Protein AF-0000000080208155 (afdb_homodimer)

Radius of gyration: 24.39 Å; Cα contacts (8 Å, |Δi|>4): 1308; chains: 2; bounding box: 48×70×55 Å

Nearest PDB structures (foldseek):
  6bb9-assembly1_B  TM=9.611E-01  e=1.225E-31  Salmonella enterica subsp. enterica serovar Typhimurium
  1i2k-assembly1_A  TM=9.628E-01  e=2.688E-31  Escherichia coli
  2y4r-assembly1_B  TM=9.355E-01  e=6.692E-32  Pseudomonas aeruginosa PAO1
  1et0-assembly1_A  TM=9.628E-01  e=8.955E-30  Escherichia coli
  3lul-assembly1_A  TM=9.062E-01  e=5.552E-20  Legionella pneumophila subsp. pneumophila str. Philadelphia 1

Foldseek 3Di:
DKDKLLHDDDDDDCQFCCNVPLAWFKDKFKDAQLHTPPLVLRLVLRVVQCVLSVADDDDVVSVVVSSSVQGDRDRIWMKMKIKTSTGDDDDVGDPPRDHIMIMMHIGGADPCLVVQAPPNFEAEAFPQAWEFDQSCFQHRTRPLVSLVVRQVVPPVPPGPWYWHHHPVQFTAATSAWFKWFADPNAIEGEDRRTHDHNASLVVVVVVVCVVVVGDYHYYTDHPVVVLNTQWMWIAHNRSRIGTHQWYQYPVRDIRGHDHDPVSVVRCVVTVD/DKDKLLHDDDDDDCQFCCNVPLAWFKDKFKDAQLHTPPLVLRLVLRVVQCVLSVADDDDVVSVVVSSSVQGDRDRIWMKMKIKTSTGDDDDVGDPPRDHIMIMMHIGGADPCLVVQAPPNFEAEAFPQAWEFDQSCFQHRTRPLVSLVVRQVVPPVPPGPWYWHHHPVQFTAATSAWFKWFADPNAIEGEDRRTHDHNASLVVVVVVVCVVVVGDYHYYTDHPVVVLNTQWMWIAHNRSGIGTHQWYQYPVRDIRGYDHDPVSVVRCVVTVD

Structure (mmCIF, N/CA/C/O backbone):
data_AF-0000000080208155-model_v1
#
loop_
_entity.id
_entity.type
_entity.pdbx_description
1 polymer 'Aminodeoxychorismate lyase'
#
loop_
_atom_site.group_PDB
_atom_site.id
_atom_site.type_symbol
_atom_site.label_atom_id
_atom_site.label_alt_id
_atom_site.label_comp_id
_atom_site.label_asym_id
_atom_site.label_entity_id
_atom_site.label_seq_id
_atom_site.pdbx_PDB_ins_code
_atom_site.Cartn_x
_atom_site.Cartn_y
_atom_site.Cartn_z
_atom_site.occupancy
_atom_site.B_iso_or_equiv
_atom_site.auth_seq_id
_atom_site.auth_comp_id
_atom_site.auth_asym_id
_atom_site.auth_atom_id
_atom_site.pdbx_PDB_model_num
ATOM 1 N N . MET A 1 1 ? -19.75 9.828 12.328 1 89.62 1 MET A N 1
ATOM 2 C CA . MET A 1 1 ? -20.781 9.438 11.367 1 89.62 1 MET A CA 1
ATOM 3 C C . MET A 1 1 ? -20.188 9.289 9.969 1 89.62 1 MET A C 1
ATOM 5 O O . MET A 1 1 ? -19.25 10.008 9.602 1 89.62 1 MET A O 1
ATOM 9 N N . PHE A 1 2 ? -20.766 8.344 9.203 1 93.88 2 PHE A N 1
ATOM 10 C CA . PHE A 1 2 ? -20.281 8.102 7.848 1 93.88 2 PHE A CA 1
ATOM 11 C C . PHE A 1 2 ? -21.391 8.344 6.824 1 93.88 2 PHE A C 1
ATOM 13 O O . PHE A 1 2 ? -22.578 8.188 7.133 1 93.88 2 PHE A O 1
ATOM 20 N N . TRP A 1 3 ? -20.969 8.766 5.715 1 96.88 3 TRP A N 1
ATOM 21 C CA . TRP A 1 3 ? -21.797 8.852 4.516 1 96.88 3 TRP A CA 1
ATOM 22 C C . TRP A 1 3 ? -21.156 8.102 3.354 1 96.88 3 TRP A C 1
ATOM 24 O O . TRP A 1 3 ? -19.938 8.164 3.156 1 96.88 3 TRP A O 1
ATOM 34 N N . VAL A 1 4 ? -21.969 7.344 2.662 1 97.75 4 VAL A N 1
ATOM 35 C CA . VAL A 1 4 ? -21.562 6.707 1.416 1 97.75 4 VAL A CA 1
ATOM 36 C C . VAL A 1 4 ? -22.359 7.293 0.249 1 97.75 4 VAL A C 1
ATOM 38 O O . VAL A 1 4 ? -23.578 7.141 0.182 1 97.75 4 VAL A O 1
ATOM 41 N N . ASN A 1 5 ? -21.672 7.961 -0.568 1 97 5 ASN A N 1
ATOM 42 C CA . ASN A 1 5 ? -22.328 8.664 -1.672 1 97 5 ASN A CA 1
ATOM 43 C C . ASN A 1 5 ? -23.5 9.508 -1.185 1 97 5 ASN A C 1
ATOM 45 O O . ASN A 1 5 ? -24.594 9.414 -1.728 1 97 5 ASN A O 1
ATOM 49 N N . GLY A 1 6 ? -23.234 10.148 -0.171 1 96.88 6 GLY A N 1
ATOM 50 C CA . GLY A 1 6 ? -24.172 11.148 0.315 1 96.88 6 GLY A CA 1
ATOM 51 C C . GLY A 1 6 ? -25.234 10.57 1.237 1 96.88 6 GLY A C 1
ATOM 52 O O . GLY A 1 6 ? -26.047 11.305 1.785 1 96.88 6 GLY A O 1
ATOM 53 N N . VAL A 1 7 ? -25.219 9.273 1.457 1 97.31 7 VAL A N 1
ATOM 54 C CA . VAL A 1 7 ? -26.234 8.625 2.279 1 97.31 7 VAL A CA 1
ATOM 55 C C . VAL A 1 7 ? -25.609 8.125 3.578 1 97.31 7 VAL A C 1
AT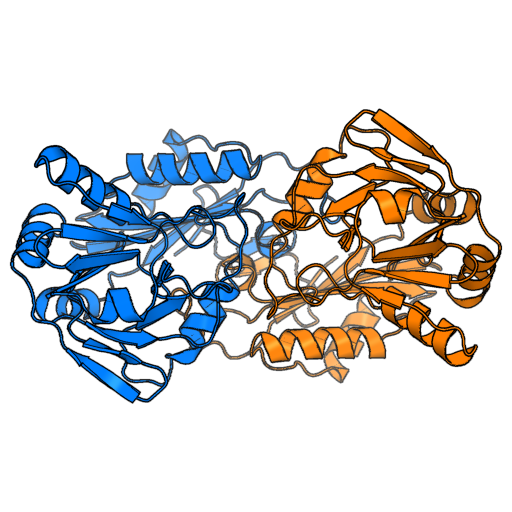OM 57 O O . VAL A 1 7 ? -24.594 7.422 3.555 1 97.31 7 VAL A O 1
ATOM 60 N N . PRO A 1 8 ? -26.25 8.43 4.719 1 96.81 8 PRO A N 1
ATOM 61 C CA . PRO A 1 8 ? -25.703 7.902 5.977 1 96.81 8 PRO A CA 1
ATOM 62 C C . PRO A 1 8 ? -25.656 6.375 6.008 1 96.81 8 PRO A C 1
ATOM 64 O O . PRO A 1 8 ? -26.672 5.715 5.758 1 96.81 8 PRO A O 1
ATOM 67 N N . GLN A 1 9 ? -24.484 5.852 6.113 1 95.75 9 GLN A N 1
ATOM 68 C CA . GLN A 1 9 ? -24.219 4.418 6.172 1 95.75 9 GLN A CA 1
ATOM 69 C C . GLN A 1 9 ? -22.984 4.125 7.035 1 95.75 9 GLN A C 1
ATOM 71 O O . GLN A 1 9 ? -22.094 4.965 7.156 1 95.75 9 GLN A O 1
ATOM 76 N N . THR A 1 10 ? -22.953 2.924 7.633 1 96.38 10 THR A N 1
ATOM 77 C CA . THR A 1 10 ? -21.812 2.602 8.477 1 96.38 10 THR A CA 1
ATOM 78 C C . THR A 1 10 ? -21 1.443 7.887 1 96.38 10 THR A C 1
ATOM 80 O O . THR A 1 10 ? -19.969 1.049 8.438 1 96.38 10 THR A O 1
ATOM 83 N N . GLN A 1 11 ? -21.531 0.885 6.773 1 97.12 11 GLN A N 1
ATOM 84 C CA . GLN A 1 11 ? -20.906 -0.308 6.211 1 97.12 11 GLN A CA 1
ATOM 85 C C . GLN A 1 11 ? -20.672 -0.148 4.715 1 97.12 11 GLN A C 1
ATOM 87 O O . GLN A 1 11 ? -21.266 0.713 4.07 1 97.12 11 GLN A O 1
ATOM 92 N N . VAL A 1 12 ? -19.812 -0.909 4.184 1 96.38 12 VAL A N 1
ATOM 93 C CA . VAL A 1 12 ? -19.5 -0.965 2.76 1 96.38 12 VAL A CA 1
ATOM 94 C C . VAL A 1 12 ? -19.406 -2.42 2.307 1 96.38 12 VAL A C 1
ATOM 96 O O . VAL A 1 12 ? -19.25 -3.324 3.129 1 96.38 12 VAL A O 1
ATOM 99 N N . SER A 1 13 ? -19.578 -2.646 1.049 1 96.81 13 SER A N 1
ATOM 100 C CA . SER A 1 13 ? -19.469 -3.988 0.485 1 96.81 13 SER A CA 1
ATOM 101 C C . SER A 1 13 ? -18.094 -4.59 0.731 1 96.81 13 SER A C 1
ATOM 103 O O . SER A 1 13 ? -17.078 -3.902 0.602 1 96.81 13 SER A O 1
ATOM 105 N N . LEU A 1 14 ? -18.062 -5.891 1.033 1 97.44 14 LEU A N 1
ATOM 106 C CA . LEU A 1 14 ? -16.812 -6.625 1.169 1 97.44 14 LEU A CA 1
ATOM 107 C C . LEU A 1 14 ? -16.062 -6.68 -0.16 1 97.44 14 LEU A C 1
ATOM 109 O O . LEU A 1 14 ? -14.867 -6.969 -0.193 1 97.44 14 LEU A O 1
ATOM 113 N N . GLY A 1 15 ? -16.75 -6.383 -1.233 1 96.25 15 GLY A N 1
ATOM 114 C CA . GLY A 1 15 ? -16.156 -6.418 -2.561 1 96.25 15 GLY A CA 1
ATOM 115 C C . GLY A 1 15 ? -15.531 -5.094 -2.975 1 96.25 15 GLY A C 1
ATOM 116 O O . GLY A 1 15 ? -14.953 -4.984 -4.059 1 96.25 15 GLY A O 1
ATOM 117 N N . ASP A 1 16 ? -15.664 -4.07 -2.113 1 97.75 16 ASP A N 1
ATOM 118 C CA . ASP A 1 16 ? -15.078 -2.779 -2.455 1 97.75 16 ASP A CA 1
ATOM 119 C C . ASP A 1 16 ? -13.562 -2.891 -2.607 1 97.75 16 ASP A C 1
ATOM 121 O O . ASP A 1 16 ? -12.891 -3.516 -1.78 1 97.75 16 ASP A O 1
ATOM 125 N N . ARG A 1 17 ? -13.062 -2.25 -3.535 1 98.44 17 ARG A N 1
ATOM 126 C CA . ARG A 1 17 ? -11.672 -2.439 -3.945 1 98.44 17 ARG A CA 1
ATOM 127 C C . ARG A 1 17 ? -10.719 -1.781 -2.955 1 98.44 17 ARG A C 1
ATOM 129 O O . ARG A 1 17 ? -9.539 -2.137 -2.895 1 98.44 17 ARG A O 1
ATOM 136 N N . SER A 1 18 ? -11.148 -0.756 -2.207 1 98.69 18 SER A N 1
ATOM 137 C CA . SER A 1 18 ? -10.297 -0.256 -1.132 1 98.69 18 SER A CA 1
ATOM 138 C C . SER A 1 18 ? -10.133 -1.299 -0.032 1 98.69 18 SER A C 1
ATOM 140 O O . SER A 1 18 ? -9.039 -1.452 0.521 1 98.69 18 SER A O 1
ATOM 142 N N . PHE A 1 19 ? -11.203 -2.006 0.352 1 98.62 19 PHE A N 1
ATOM 143 C CA . PHE A 1 19 ? -11.125 -3.064 1.352 1 98.62 19 PHE A CA 1
ATOM 144 C C . PHE A 1 19 ? -10.219 -4.195 0.867 1 98.62 19 PHE A C 1
ATOM 146 O O . PHE A 1 19 ? -9.406 -4.719 1.632 1 98.62 19 PHE A O 1
ATOM 153 N N . GLN A 1 20 ? -10.344 -4.5 -0.362 1 98.19 20 GLN A N 1
ATOM 154 C CA . GLN A 1 20 ? -9.672 -5.676 -0.905 1 98.19 20 GLN A CA 1
ATOM 155 C C . GLN A 1 20 ? -8.203 -5.375 -1.197 1 98.19 20 GLN A C 1
ATOM 157 O O . GLN A 1 20 ? -7.34 -6.246 -1.037 1 98.19 20 GLN A O 1
ATOM 162 N N . TYR A 1 21 ? -7.867 -4.09 -1.646 1 98.69 21 TYR A N 1
ATOM 163 C CA . TYR A 1 21 ? -6.555 -3.871 -2.238 1 98.69 21 TYR A CA 1
ATOM 164 C C . TYR A 1 21 ? -6.031 -2.479 -1.904 1 98.69 21 TYR A C 1
ATOM 166 O O . TYR A 1 21 ? -4.992 -2.059 -2.424 1 98.69 21 TYR A O 1
ATOM 174 N N . GLY A 1 22 ? -6.73 -1.718 -1.049 1 98.69 22 GLY A N 1
ATOM 175 C CA . GLY A 1 22 ? -6.352 -0.336 -0.801 1 98.69 22 GLY A CA 1
ATOM 176 C C . GLY A 1 22 ? -6.496 0.551 -2.023 1 98.69 22 GLY A C 1
ATOM 177 O O . GLY A 1 22 ? -5.781 1.544 -2.164 1 98.69 22 GLY A O 1
ATOM 178 N N . ASP A 1 23 ? -7.395 0.226 -2.918 1 98.75 23 ASP A N 1
ATOM 179 C CA . ASP A 1 23 ? -7.531 0.854 -4.23 1 98.75 23 ASP A CA 1
ATOM 180 C C . ASP A 1 23 ? -8.352 2.141 -4.141 1 98.75 23 ASP A C 1
ATOM 182 O O . ASP A 1 23 ? -9.547 2.141 -4.434 1 98.75 23 ASP A O 1
ATOM 186 N N . GLY A 1 24 ? -7.633 3.182 -3.777 1 98.81 24 GLY A N 1
ATOM 187 C CA . GLY A 1 24 ? -8.258 4.48 -3.6 1 98.81 24 GLY A CA 1
ATOM 188 C C . GLY A 1 24 ? -7.336 5.508 -2.967 1 98.81 24 GLY A C 1
ATOM 189 O O . GLY A 1 24 ? -6.121 5.32 -2.936 1 98.81 24 GLY A O 1
ATOM 190 N N . CYS A 1 25 ? -7.934 6.598 -2.539 1 98.94 25 CYS A N 1
ATOM 191 C CA . CYS A 1 25 ? -7.215 7.691 -1.899 1 98.94 25 CYS A CA 1
ATOM 192 C C . CYS A 1 25 ? -8.109 8.438 -0.92 1 98.94 25 CYS A C 1
ATOM 194 O O . CYS A 1 25 ? -9.305 8.141 -0.811 1 98.94 25 CYS A O 1
ATOM 196 N N . PHE A 1 26 ? -7.52 9.359 -0.143 1 98.88 26 PHE A N 1
ATOM 197 C CA . PHE A 1 26 ? -8.328 10.086 0.824 1 98.88 26 PHE A CA 1
ATOM 198 C C . PHE A 1 26 ? -7.703 11.445 1.137 1 98.88 26 PHE A C 1
ATOM 200 O O . PHE A 1 26 ? -6.586 11.734 0.703 1 98.88 26 PHE A O 1
ATOM 207 N N . THR A 1 27 ? -8.406 12.266 1.738 1 98.81 27 THR A N 1
ATOM 208 C CA . THR A 1 27 ? -7.938 13.531 2.301 1 98.81 27 THR A CA 1
ATOM 209 C C . THR A 1 27 ? -8.633 13.82 3.629 1 98.81 27 THR A C 1
ATOM 211 O O . THR A 1 27 ? -9.719 13.289 3.896 1 98.81 27 THR A O 1
ATOM 214 N N . THR A 1 28 ? -8.008 14.477 4.449 1 98.62 28 THR A N 1
ATOM 215 C CA . THR A 1 28 ? -8.547 15 5.703 1 98.62 28 THR A CA 1
ATOM 216 C C . THR A 1 28 ? -8.562 16.516 5.688 1 98.62 28 THR A C 1
ATOM 218 O O . THR A 1 28 ? -7.543 17.156 5.43 1 98.62 28 THR A O 1
ATOM 221 N N . ILE A 1 29 ? -9.711 17.078 5.957 1 98.62 29 ILE A N 1
ATOM 222 C CA . ILE A 1 29 ? -9.93 18.516 5.824 1 98.62 29 ILE A CA 1
ATOM 223 C C . ILE A 1 29 ? -10.336 19.094 7.172 1 98.62 29 ILE A C 1
ATOM 225 O O . ILE A 1 29 ? -11.219 18.578 7.848 1 98.62 29 ILE A O 1
ATOM 229 N N . GLN A 1 30 ? -9.68 20.156 7.594 1 98.44 30 GLN A N 1
ATOM 230 C CA . GLN A 1 30 ? -10.188 20.938 8.727 1 98.44 30 GLN A CA 1
ATOM 231 C C . GLN A 1 30 ? -11.43 21.734 8.344 1 98.44 30 GLN A C 1
ATOM 233 O O . GLN A 1 30 ? -11.492 22.297 7.25 1 98.44 30 GLN A O 1
ATOM 238 N N . THR A 1 31 ? -12.375 21.734 9.195 1 98.06 31 THR A N 1
ATOM 239 C CA . THR A 1 31 ? -13.531 22.609 9.039 1 98.06 31 THR A CA 1
ATOM 240 C C . THR A 1 31 ? -13.531 23.688 10.109 1 98.06 31 THR A C 1
ATOM 242 O O . THR A 1 31 ? -13.188 23.422 11.266 1 98.06 31 THR A O 1
ATOM 245 N N . LYS A 1 32 ? -13.797 24.844 9.75 1 97.12 32 LYS A N 1
ATOM 246 C CA . LYS A 1 32 ? -13.961 25.984 10.656 1 97.12 32 LYS A CA 1
ATOM 247 C C . LYS A 1 32 ? -15.375 26.562 10.562 1 97.12 32 LYS A C 1
ATOM 249 O O . LYS A 1 32 ? -15.758 27.109 9.523 1 97.12 32 LYS A O 1
ATOM 254 N N . ASN A 1 33 ? -16.109 26.453 11.625 1 96.94 33 ASN A N 1
ATOM 255 C CA . ASN A 1 33 ? -17.5 26.906 11.656 1 96.94 33 ASN A CA 1
ATOM 256 C C . ASN A 1 33 ? -18.297 26.344 10.492 1 96.94 33 ASN A C 1
ATOM 258 O O . ASN A 1 33 ? -19 27.078 9.797 1 96.94 33 ASN A O 1
ATOM 262 N N . GLY A 1 34 ? -17.969 25.109 10.172 1 96.5 34 GLY A N 1
ATOM 263 C CA . GLY A 1 34 ? -18.75 24.391 9.18 1 96.5 34 GLY A CA 1
ATOM 264 C C . GLY A 1 34 ? -18.266 24.625 7.758 1 96.5 34 GLY A C 1
ATOM 265 O O . GLY A 1 34 ? -18.859 24.125 6.801 1 96.5 34 GLY A O 1
ATOM 266 N N . GLU A 1 35 ? -17.203 25.359 7.637 1 97.38 35 GLU A N 1
ATOM 267 C CA . GLU A 1 35 ? -16.656 25.625 6.309 1 97.38 35 GLU A CA 1
ATOM 268 C C . GLU A 1 35 ? -15.414 24.781 6.055 1 97.38 35 GLU A C 1
ATOM 270 O O . GLU A 1 35 ? -14.586 24.594 6.949 1 97.38 35 GLU A O 1
ATOM 275 N N . LEU A 1 36 ? -15.281 24.266 4.848 1 98.31 36 LEU A N 1
ATOM 276 C CA . LEU A 1 36 ? -14.141 23.438 4.465 1 98.31 36 LEU A CA 1
ATOM 277 C C . LEU A 1 36 ? -12.922 24.297 4.16 1 98.31 36 LEU A C 1
ATOM 279 O O . LEU A 1 36 ? -12.922 25.062 3.197 1 98.31 36 LEU A O 1
ATOM 283 N N . GLU A 1 37 ? -11.875 24.109 4.91 1 98.12 37 GLU A N 1
ATOM 284 C CA . GLU A 1 37 ? -10.641 24.844 4.664 1 98.12 37 GLU A CA 1
ATOM 285 C C . GLU A 1 37 ? -9.891 24.297 3.455 1 98.12 37 GLU A C 1
ATOM 287 O O . GLU A 1 37 ? -9.727 23.078 3.326 1 98.12 37 GLU A O 1
ATOM 292 N N . TYR A 1 38 ? -9.477 25.203 2.504 1 98.38 38 TYR A N 1
ATOM 293 C CA . TYR A 1 38 ? -8.633 24.891 1.349 1 98.38 38 TYR A CA 1
ATOM 294 C C . TYR A 1 38 ? -9.273 23.812 0.484 1 98.38 38 TYR A C 1
ATOM 296 O O . TYR A 1 38 ? -8.586 22.906 0.015 1 98.38 38 TYR A O 1
ATOM 304 N N . TRP A 1 39 ? -10.57 23.859 0.279 1 98.56 39 TRP A N 1
ATOM 305 C CA . TRP A 1 39 ? -11.328 22.875 -0.471 1 98.56 39 TRP A CA 1
ATOM 306 C C . TRP A 1 39 ? -10.695 22.625 -1.836 1 98.56 39 TRP A C 1
ATOM 308 O O . TRP A 1 39 ? -10.422 21.469 -2.201 1 98.56 39 TRP A O 1
ATOM 318 N N . GLN A 1 40 ? -10.375 23.641 -2.516 1 98.69 40 GLN A N 1
ATOM 319 C CA . GLN A 1 40 ? -9.859 23.5 -3.871 1 98.69 40 GLN A CA 1
ATOM 320 C C . GLN A 1 40 ? -8.516 22.781 -3.871 1 98.69 40 GLN A C 1
ATOM 322 O O . GLN A 1 40 ? -8.242 21.969 -4.75 1 98.69 40 GLN A O 1
ATOM 327 N N . ALA A 1 41 ? -7.641 23.094 -2.947 1 98.81 41 ALA A N 1
ATOM 328 C CA . ALA A 1 41 ? -6.348 22.422 -2.846 1 98.81 41 ALA A CA 1
ATOM 329 C C . ALA A 1 41 ? -6.523 20.922 -2.564 1 98.81 41 ALA A C 1
ATOM 331 O O . ALA A 1 41 ? -5.785 20.094 -3.096 1 98.81 41 ALA A O 1
ATOM 332 N N . HIS A 1 42 ? -7.496 20.609 -1.731 1 98.94 42 HIS A N 1
ATOM 333 C CA . HIS A 1 42 ? -7.789 19.203 -1.45 1 98.94 42 HIS A CA 1
ATOM 334 C C . HIS A 1 42 ? -8.328 18.5 -2.689 1 98.94 42 HIS A C 1
ATOM 336 O O . HIS A 1 42 ? -7.941 17.359 -2.971 1 98.94 42 HIS A O 1
ATOM 342 N N . VAL A 1 43 ? -9.203 19.156 -3.395 1 98.88 43 VAL A N 1
ATOM 343 C CA . VAL A 1 43 ? -9.75 18.594 -4.625 1 98.88 43 VAL A CA 1
ATOM 344 C C . VAL A 1 43 ? -8.617 18.312 -5.613 1 98.88 43 VAL A C 1
ATOM 346 O O . VAL A 1 43 ? -8.531 17.219 -6.184 1 98.88 43 VAL A O 1
ATOM 349 N N . GLU A 1 44 ? -7.75 19.266 -5.75 1 98.88 44 GLU A N 1
ATOM 350 C CA . GLU A 1 44 ? -6.641 19.125 -6.688 1 98.88 44 GLU A CA 1
ATOM 351 C C . GLU A 1 44 ? -5.742 17.953 -6.301 1 98.88 44 GLU A C 1
ATOM 353 O O . GLU A 1 44 ? -5.273 17.203 -7.164 1 98.88 44 GLU A O 1
ATOM 358 N N . ARG A 1 45 ? -5.516 17.844 -5.055 1 98.69 45 ARG A N 1
ATOM 359 C CA . ARG A 1 45 ? -4.688 16.734 -4.59 1 98.69 45 ARG A CA 1
ATOM 360 C C . ARG A 1 45 ? -5.375 15.398 -4.852 1 98.69 45 ARG A C 1
ATOM 362 O O . ARG A 1 45 ? -4.73 14.43 -5.27 1 98.69 45 ARG A O 1
ATOM 369 N N . LEU A 1 46 ? -6.664 15.312 -4.531 1 98.88 46 LEU A N 1
ATOM 370 C CA . LEU A 1 46 ? -7.422 14.102 -4.797 1 98.88 46 LEU A CA 1
ATOM 371 C C . LEU A 1 46 ? -7.422 13.773 -6.289 1 98.88 46 LEU A C 1
ATOM 373 O O . LEU A 1 46 ? -7.223 12.625 -6.68 1 98.88 46 LEU A O 1
ATOM 377 N N . GLU A 1 47 ? -7.621 14.789 -7.094 1 98.88 47 GLU A N 1
ATOM 378 C CA . GLU A 1 47 ? -7.668 14.594 -8.539 1 98.88 47 GLU A CA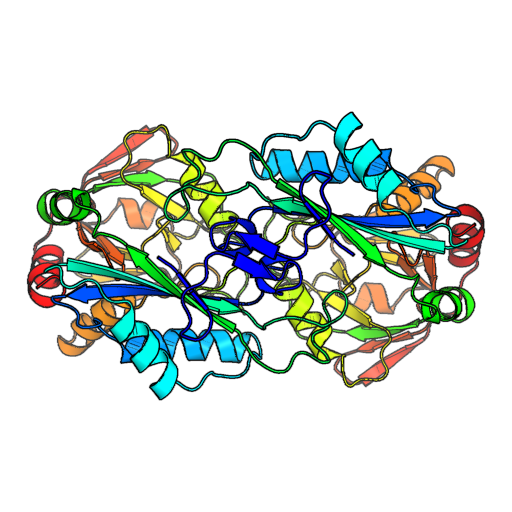 1
ATOM 379 C C . GLU A 1 47 ? -6.34 14.047 -9.062 1 98.88 47 GLU A C 1
ATOM 381 O O . GLU A 1 47 ? -6.324 13.156 -9.922 1 98.88 47 GLU A O 1
ATOM 386 N N . ALA A 1 48 ? -5.25 14.641 -8.609 1 98.88 48 ALA A N 1
ATOM 387 C CA . ALA A 1 48 ? -3.936 14.164 -9.039 1 98.88 48 ALA A CA 1
ATOM 388 C C . ALA A 1 48 ? -3.75 12.688 -8.711 1 98.88 48 ALA A C 1
ATOM 390 O O . ALA A 1 48 ? -3.236 11.922 -9.523 1 98.88 48 ALA A O 1
ATOM 391 N N . CYS A 1 49 ? -4.16 12.32 -7.543 1 98.94 49 CYS A N 1
ATOM 392 C CA . CYS A 1 49 ? -4.039 10.93 -7.125 1 98.94 49 CYS A CA 1
ATOM 393 C C . CYS A 1 49 ? -4.949 10.031 -7.953 1 98.94 49 CYS A C 1
ATOM 395 O O . CYS A 1 49 ? -4.52 8.984 -8.445 1 98.94 49 CYS A O 1
ATOM 397 N N . LEU A 1 50 ? -6.207 10.43 -8.109 1 98.81 50 LEU A N 1
ATOM 398 C CA . LEU A 1 50 ? -7.172 9.641 -8.867 1 98.81 50 LEU A CA 1
ATOM 399 C C . LEU A 1 50 ? -6.715 9.453 -10.305 1 98.81 50 LEU A C 1
ATOM 401 O O . LEU A 1 50 ? -6.867 8.367 -10.875 1 98.81 50 LEU A O 1
ATOM 405 N N . LYS A 1 51 ? -6.145 10.445 -10.891 1 98.75 51 LYS A N 1
ATOM 406 C CA . LYS A 1 51 ? -5.609 10.344 -12.25 1 98.75 51 LYS A CA 1
ATOM 407 C C . LYS A 1 51 ? -4.469 9.328 -12.312 1 98.75 51 LYS A C 1
ATOM 409 O O . LYS A 1 51 ? -4.426 8.492 -13.219 1 98.75 51 LYS A O 1
ATOM 414 N N . THR A 1 52 ? -3.627 9.391 -11.367 1 98.75 52 THR A N 1
ATOM 415 C CA . THR A 1 52 ? -2.521 8.445 -11.305 1 98.75 52 THR A CA 1
ATOM 416 C C . THR A 1 52 ? -3.041 7.016 -11.164 1 98.75 52 THR A C 1
ATOM 418 O O . THR A 1 52 ? -2.498 6.09 -11.773 1 98.75 52 THR A O 1
ATOM 421 N N . LEU A 1 53 ? -4.117 6.84 -10.469 1 98.62 53 LEU A N 1
ATOM 422 C CA . LEU A 1 53 ? -4.676 5.52 -10.188 1 98.62 53 LEU A CA 1
ATOM 423 C C . LEU A 1 53 ? -5.641 5.094 -11.289 1 98.62 53 LEU A C 1
ATOM 425 O O . LEU A 1 53 ? -6.172 3.98 -11.258 1 98.62 53 LEU A O 1
ATOM 429 N N . HIS A 1 54 ? -5.918 5.93 -12.211 1 97.62 54 HIS A N 1
ATOM 430 C CA . HIS A 1 54 ? -6.879 5.684 -13.281 1 97.62 54 HIS A CA 1
ATOM 431 C C . HIS A 1 54 ? -8.266 5.398 -12.719 1 97.62 54 HIS A C 1
ATOM 433 O O . HIS A 1 54 ? -8.945 4.473 -13.164 1 97.62 54 HIS A O 1
ATOM 439 N N . ILE A 1 55 ? -8.625 6.105 -11.711 1 98.38 55 ILE A N 1
ATOM 440 C CA . ILE A 1 55 ? -9.969 6.098 -11.156 1 98.38 55 ILE A CA 1
ATOM 441 C C . ILE A 1 55 ? -10.734 7.328 -11.648 1 98.38 55 ILE A C 1
ATOM 443 O O . ILE A 1 55 ? -10.234 8.453 -11.562 1 98.38 55 ILE A O 1
ATOM 447 N N . PRO A 1 56 ? -11.891 7.129 -12.172 1 97.62 56 PRO A N 1
ATOM 448 C CA . PRO A 1 56 ? -12.656 8.281 -12.656 1 97.62 56 PRO A CA 1
ATOM 449 C C . PRO A 1 56 ? -12.906 9.32 -11.562 1 97.62 56 PRO A C 1
ATOM 451 O O . PRO A 1 56 ? -13.102 8.969 -10.398 1 97.62 56 PRO A O 1
ATOM 454 N N . LEU A 1 57 ? -12.859 10.578 -11.992 1 98.25 57 LEU A N 1
ATOM 455 C CA . LEU A 1 57 ? -13.133 11.656 -11.047 1 98.25 57 LEU A CA 1
ATOM 456 C C . LEU A 1 57 ? -14.617 11.695 -10.68 1 98.25 57 LEU A C 1
ATOM 458 O O . LEU A 1 57 ? -15.477 11.523 -11.547 1 98.25 57 LEU A O 1
ATOM 462 N N . PRO A 1 58 ? -14.906 11.828 -9.453 1 98.25 58 PRO A N 1
ATOM 463 C CA . PRO A 1 58 ? -16.312 12.094 -9.109 1 98.25 58 PRO A CA 1
ATOM 464 C C . PRO A 1 58 ? -16.75 13.508 -9.477 1 98.25 58 PRO A C 1
ATOM 466 O O . PRO A 1 58 ? -15.93 14.32 -9.914 1 98.25 58 PRO A O 1
ATOM 469 N N . ASP A 1 59 ? -18.031 13.703 -9.414 1 98.25 59 ASP A N 1
ATOM 470 C CA . ASP A 1 59 ? -18.531 15.07 -9.539 1 98.25 59 ASP A CA 1
ATOM 471 C C . ASP A 1 59 ? -18.25 15.883 -8.281 1 98.25 59 ASP A C 1
ATOM 473 O O . ASP A 1 59 ? -18.922 15.711 -7.262 1 98.25 59 ASP A O 1
ATOM 477 N N . TRP A 1 60 ? -17.375 16.781 -8.398 1 98.5 60 TRP A N 1
ATOM 478 C CA . TRP A 1 60 ? -16.891 17.5 -7.219 1 98.5 60 TRP A CA 1
ATOM 479 C C . TRP A 1 60 ? -17.969 18.422 -6.66 1 98.5 60 TRP A C 1
ATOM 481 O O . TRP A 1 60 ? -17.953 18.75 -5.477 1 98.5 60 TRP A O 1
ATOM 491 N N . SER A 1 61 ? -18.844 18.875 -7.488 1 98.44 61 SER A N 1
ATOM 492 C CA . SER A 1 61 ? -19.953 19.688 -6.988 1 98.44 61 SER A CA 1
ATOM 493 C C . SER A 1 61 ? -20.844 18.891 -6.043 1 98.44 61 SER A C 1
ATOM 495 O O . SER A 1 61 ? -21.266 19.391 -5 1 98.44 61 SER A O 1
ATOM 497 N N . ILE A 1 62 ? -21.094 17.656 -6.406 1 98.44 62 ILE A N 1
ATOM 498 C CA . ILE A 1 62 ? -21.906 16.766 -5.586 1 98.44 62 ILE A CA 1
ATOM 499 C C . ILE A 1 62 ? -21.141 16.375 -4.328 1 98.44 62 ILE A C 1
ATOM 501 O O . ILE A 1 62 ? -21.688 16.391 -3.225 1 98.44 62 ILE A O 1
ATOM 505 N N . VAL A 1 63 ? -19.875 16.094 -4.457 1 98.69 63 VAL A N 1
ATOM 506 C CA . VAL A 1 63 ? -19.047 15.719 -3.318 1 98.69 63 VAL A CA 1
ATOM 507 C C . VAL A 1 63 ? -18.969 16.875 -2.328 1 98.69 63 VAL A C 1
ATOM 509 O O . VAL A 1 63 ? -19.016 16.672 -1.114 1 98.69 63 VAL A O 1
ATOM 512 N N . SER A 1 64 ? -18.859 18.078 -2.865 1 98.56 64 SER A N 1
ATOM 513 C CA . SER A 1 64 ? -18.828 19.266 -2.016 1 98.56 64 SER A CA 1
ATOM 514 C C . SER A 1 64 ? -20.109 19.391 -1.192 1 98.56 64 SER A C 1
ATOM 516 O O . SER A 1 64 ? -20.062 19.719 -0.007 1 98.56 64 SER A O 1
ATOM 518 N N . GLU A 1 65 ? -21.219 19.109 -1.831 1 98.25 65 GLU A N 1
ATOM 519 C CA . GLU A 1 65 ? -22.5 19.125 -1.12 1 98.25 65 GLU A CA 1
ATOM 520 C C . GLU A 1 65 ? -22.516 18.094 -0 1 98.25 65 GLU A C 1
ATOM 522 O O . GLU A 1 65 ? -22.938 18.391 1.122 1 98.25 65 GLU A O 1
ATOM 527 N N . TRP A 1 66 ? -22.109 16.875 -0.326 1 98.38 66 TRP A N 1
ATOM 528 C CA . TRP A 1 66 ? -22.047 15.812 0.678 1 98.38 66 TRP A CA 1
ATOM 529 C C . TRP A 1 66 ? -21.125 16.203 1.824 1 98.38 66 TRP A C 1
ATOM 531 O O . TRP A 1 66 ? -21.422 15.953 2.992 1 98.38 66 TRP A O 1
ATOM 541 N N . ALA A 1 67 ? -19.984 16.812 1.512 1 98.31 67 ALA A N 1
ATOM 542 C CA . ALA A 1 67 ? -19 17.234 2.516 1 98.31 67 ALA A CA 1
ATOM 543 C C . ALA A 1 67 ? -19.594 18.281 3.443 1 98.31 67 ALA A C 1
ATOM 545 O O . ALA A 1 67 ? -19.438 18.203 4.664 1 98.31 67 ALA A O 1
ATOM 546 N N . HIS A 1 68 ? -20.266 19.25 2.881 1 97.31 68 HIS A N 1
ATOM 547 C CA . HIS A 1 68 ? -20.875 20.297 3.689 1 97.31 68 HIS A CA 1
ATOM 548 C C . HIS A 1 68 ? -21.938 19.734 4.617 1 97.31 68 HIS A C 1
ATOM 550 O O . HIS A 1 68 ? -22.062 20.172 5.77 1 97.31 68 HIS A O 1
ATOM 556 N N . LEU A 1 69 ? -22.656 18.766 4.109 1 95.81 69 LEU A N 1
ATOM 557 C CA . LEU A 1 69 ? -23.672 18.125 4.926 1 95.81 69 LEU A CA 1
ATOM 558 C C . LEU A 1 69 ? -23.047 17.406 6.117 1 95.81 69 LEU A C 1
ATOM 560 O O . LEU A 1 69 ? -23.656 17.312 7.184 1 95.81 69 LEU A O 1
ATOM 564 N N . ALA A 1 70 ? -21.875 16.984 5.969 1 97.19 70 ALA A N 1
ATOM 565 C CA . ALA A 1 70 ? -21.219 16.156 6.969 1 97.19 70 ALA A CA 1
ATOM 566 C C . ALA A 1 70 ? -20.484 17.016 8 1 97.19 70 ALA A C 1
ATOM 568 O O . ALA A 1 70 ? -20.031 16.516 9.031 1 97.19 70 ALA A O 1
ATOM 569 N N . THR A 1 71 ? -20.344 18.344 7.766 1 97.44 71 THR A N 1
ATOM 570 C CA . THR A 1 71 ? -19.531 19.172 8.648 1 97.44 71 THR A CA 1
ATOM 571 C C . THR A 1 71 ? -20.203 19.312 10.016 1 97.44 71 THR A C 1
ATOM 573 O O . THR A 1 71 ? -21.422 19.375 10.109 1 97.44 71 THR A O 1
ATOM 576 N N . LEU A 1 72 ? -19.344 19.328 10.984 1 97 72 LEU A N 1
ATOM 577 C CA . LEU A 1 72 ? -19.781 19.75 12.312 1 97 72 LEU A CA 1
ATOM 578 C C . LEU A 1 72 ? -19.781 21.266 12.43 1 97 72 LEU A C 1
ATOM 580 O O . LEU A 1 72 ? -19.031 21.953 11.727 1 97 72 LEU A O 1
ATOM 584 N N . LYS A 1 73 ? -20.609 21.812 13.273 1 94.44 73 LYS A N 1
ATOM 585 C CA . LYS A 1 73 ? -20.766 23.25 13.383 1 94.44 73 LYS A CA 1
ATOM 586 C C . LYS A 1 73 ? -19.781 23.844 14.383 1 94.44 73 LYS A C 1
ATOM 588 O O . LYS A 1 73 ? -19.688 25.062 14.539 1 94.44 73 LYS A O 1
ATOM 593 N N . ASP A 1 74 ? -18.938 23.078 14.914 1 96.31 74 ASP A N 1
ATOM 594 C CA . ASP A 1 74 ? -17.922 23.516 15.875 1 96.31 74 ASP A CA 1
ATOM 595 C C . ASP A 1 74 ? -16.953 24.516 15.234 1 96.31 74 ASP A C 1
ATOM 597 O O . ASP A 1 74 ? -16.844 24.578 14.008 1 96.31 74 ASP A O 1
ATOM 601 N N . GLU A 1 75 ? -16.375 25.359 16.094 1 96.69 75 GLU A N 1
ATOM 602 C CA . GLU A 1 75 ? -15.375 26.297 15.609 1 96.69 75 GLU A CA 1
ATOM 603 C C . GLU A 1 75 ? -14.297 25.594 14.789 1 96.69 75 GLU A C 1
ATOM 605 O O . GLU A 1 75 ? -13.891 26.078 13.734 1 96.69 75 GLU A O 1
ATOM 610 N N . HIS A 1 76 ? -13.82 24.469 15.32 1 97.19 76 HIS A N 1
ATOM 611 C CA . HIS A 1 76 ? -12.875 23.609 14.625 1 97.19 76 HIS A CA 1
ATOM 612 C C . HIS A 1 76 ? -13.352 22.156 14.641 1 97.19 76 HIS A C 1
ATOM 614 O O . HIS A 1 76 ? -13.859 21.672 15.656 1 97.19 76 HIS A O 1
ATOM 620 N N . ALA A 1 77 ? -13.27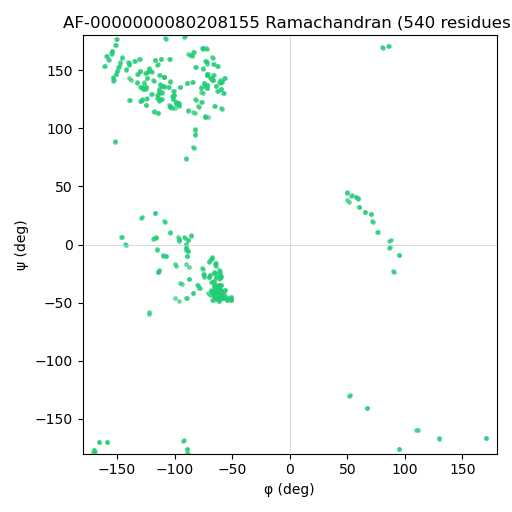3 21.5 13.57 1 98.06 77 ALA A N 1
ATOM 621 C CA . ALA A 1 77 ? -13.562 20.078 13.398 1 98.06 77 ALA A CA 1
ATOM 622 C C . ALA A 1 77 ? -12.875 19.516 12.156 1 98.06 77 ALA A C 1
ATOM 624 O O . ALA A 1 77 ? -11.93 20.125 11.641 1 98.06 77 ALA A O 1
ATOM 625 N N . GLY A 1 78 ? -13.219 18.281 11.758 1 97.75 78 GLY A N 1
ATOM 626 C CA . GLY A 1 78 ? -12.609 17.688 10.578 1 97.75 78 GLY A CA 1
ATOM 627 C C . GLY A 1 78 ? -13.547 16.766 9.828 1 97.75 78 GLY A C 1
ATOM 628 O O . GLY A 1 78 ? -14.5 16.234 10.398 1 97.75 78 GLY A O 1
ATOM 629 N N . ILE A 1 79 ? -13.258 16.625 8.594 1 98.12 79 ILE A N 1
ATOM 630 C CA . ILE A 1 79 ? -13.898 15.578 7.805 1 98.12 79 ILE A CA 1
ATOM 631 C C . ILE A 1 79 ? -12.836 14.805 7.023 1 98.12 79 ILE A C 1
ATOM 633 O O . ILE A 1 79 ? -11.789 15.359 6.676 1 98.12 79 ILE A O 1
ATOM 637 N N . LYS A 1 80 ? -13.094 13.555 6.852 1 98.5 80 LYS A N 1
ATOM 638 C CA . LYS A 1 80 ? -12.305 12.719 5.957 1 98.5 80 LYS A CA 1
ATOM 639 C C . LYS A 1 80 ? -13.117 12.305 4.73 1 98.5 80 LYS A C 1
ATOM 641 O O . LYS A 1 80 ? -14.242 11.828 4.855 1 98.5 80 LYS A O 1
ATOM 646 N N . ILE A 1 81 ? -12.586 12.578 3.59 1 98.88 81 ILE A N 1
ATOM 647 C CA . ILE A 1 81 ? -13.141 12.086 2.334 1 98.88 81 ILE A CA 1
ATOM 648 C C . ILE A 1 81 ? -12.281 10.938 1.809 1 98.88 81 ILE A C 1
ATOM 650 O O . ILE A 1 81 ? -11.078 11.102 1.597 1 98.88 81 ILE A O 1
ATOM 654 N N . HIS A 1 82 ? -12.859 9.859 1.707 1 98.81 82 HIS A N 1
ATOM 655 C CA . HIS A 1 82 ? -12.258 8.633 1.194 1 98.81 82 HIS A CA 1
ATOM 656 C C . HIS A 1 82 ? -12.898 8.211 -0.125 1 98.81 82 HIS A C 1
ATOM 658 O O . HIS A 1 82 ? -14.125 8.188 -0.245 1 98.81 82 HIS A O 1
ATOM 664 N N . ILE A 1 83 ? -12.102 7.914 -1.152 1 98.88 83 ILE A N 1
ATOM 665 C CA . ILE A 1 83 ? -12.602 7.512 -2.463 1 98.88 83 ILE A CA 1
ATOM 666 C C . ILE A 1 83 ? -12 6.168 -2.855 1 98.88 83 ILE A C 1
ATOM 668 O O . ILE A 1 83 ? -10.773 6.027 -2.924 1 98.88 83 ILE A O 1
ATOM 672 N N . SER A 1 84 ? -12.836 5.219 -3.057 1 98.75 84 SER A N 1
ATOM 673 C CA . SER A 1 84 ? -12.406 3.928 -3.588 1 98.75 84 SER A CA 1
ATOM 674 C C . SER A 1 84 ? -12.781 3.779 -5.055 1 98.75 84 SER A C 1
ATOM 676 O O . SER A 1 84 ? -13.648 4.504 -5.555 1 98.75 84 SER A O 1
ATOM 678 N N . ARG A 1 85 ? -12.109 2.879 -5.742 1 98.44 85 ARG A N 1
ATOM 679 C CA . ARG A 1 85 ? -12.469 2.596 -7.129 1 98.44 85 ARG A CA 1
ATOM 680 C C . ARG A 1 85 ? -13.891 2.066 -7.227 1 98.44 85 ARG A C 1
ATOM 682 O O . ARG A 1 85 ? -14.531 2.172 -8.281 1 98.44 85 ARG A O 1
ATOM 689 N N . GLY A 1 86 ? -14.43 1.535 -6.188 1 97.88 86 GLY A N 1
ATOM 690 C CA . GLY A 1 86 ? -15.758 0.948 -6.215 1 97.88 86 GLY A CA 1
ATOM 691 C C . GLY A 1 86 ? -15.75 -0.564 -6.094 1 97.88 86 GLY A C 1
ATOM 692 O O . GLY A 1 86 ? -14.828 -1.139 -5.512 1 97.88 86 GLY A O 1
ATOM 693 N N . ILE A 1 87 ? -16.828 -1.166 -6.512 1 96.31 87 ILE A N 1
ATOM 694 C CA . ILE A 1 87 ? -17.031 -2.6 -6.336 1 96.31 87 ILE A CA 1
ATOM 695 C C . ILE A 1 87 ? -16.922 -3.305 -7.688 1 96.31 87 ILE A C 1
ATOM 697 O O . ILE A 1 87 ? -17.5 -2.852 -8.68 1 96.31 87 ILE A O 1
ATOM 701 N N . GLY A 1 88 ? -16.203 -4.43 -7.648 1 91.25 88 GLY A N 1
ATOM 702 C CA . GLY A 1 88 ? -16.188 -5.254 -8.852 1 91.25 88 GLY A CA 1
ATOM 703 C C . GLY A 1 88 ? -14.789 -5.633 -9.289 1 91.25 88 GLY A C 1
ATOM 704 O O . GLY A 1 88 ? -13.852 -5.617 -8.484 1 91.25 88 GLY A O 1
ATOM 705 N N . GLY A 1 89 ? -14.742 -6.148 -10.523 1 88.69 89 GLY A N 1
ATOM 706 C CA . GLY A 1 89 ? -13.477 -6.645 -11.047 1 88.69 89 GLY A CA 1
ATOM 707 C C . GLY A 1 89 ? -13.133 -8.039 -10.555 1 88.69 89 GLY A C 1
ATOM 708 O O . GLY A 1 89 ? -13.844 -8.602 -9.719 1 88.69 89 GLY A O 1
ATOM 709 N N . ARG A 1 90 ? -12.148 -8.602 -11.125 1 88.31 90 ARG A N 1
ATOM 710 C CA . ARG A 1 90 ? -11.609 -9.898 -10.734 1 88.31 90 ARG A CA 1
ATOM 711 C C . ARG A 1 90 ? -10.109 -9.805 -10.469 1 88.31 90 ARG A C 1
ATOM 713 O O . ARG A 1 90 ? -9.359 -9.258 -11.273 1 88.31 90 ARG A O 1
ATOM 720 N N . GLY A 1 91 ? -9.766 -10.414 -9.344 1 93.31 91 GLY A N 1
ATOM 721 C CA . GLY A 1 91 ? -8.359 -10.234 -8.992 1 93.31 91 GLY A CA 1
ATOM 722 C C . GLY A 1 91 ? -7.926 -8.781 -8.977 1 93.31 91 GLY A C 1
ATOM 723 O O . GLY A 1 91 ? -8.57 -7.941 -8.352 1 93.31 91 GLY A O 1
ATOM 724 N N . TYR A 1 92 ? -6.805 -8.523 -9.695 1 97.19 92 TYR A N 1
ATOM 725 C CA . TYR A 1 92 ? -6.297 -7.156 -9.719 1 97.19 92 TYR A CA 1
ATOM 726 C C . TYR A 1 92 ? -6.906 -6.363 -10.867 1 97.19 92 TYR A C 1
ATOM 728 O O . TYR A 1 92 ? -6.668 -5.16 -11 1 97.19 92 TYR A O 1
ATOM 736 N N . GLY A 1 93 ? -7.691 -7.023 -11.695 1 96 93 GLY A N 1
ATOM 737 C CA . GLY A 1 93 ? -8.32 -6.355 -12.82 1 96 93 GLY A CA 1
ATOM 738 C C . GLY A 1 93 ? -9.492 -5.48 -12.422 1 96 93 GLY A C 1
ATOM 739 O O . GLY A 1 93 ? -10.242 -5.824 -11.508 1 96 93 GLY A O 1
ATOM 740 N N . THR A 1 94 ? -9.719 -4.438 -13.203 1 93.31 94 THR A N 1
ATOM 741 C CA . THR A 1 94 ? -10.719 -3.443 -12.82 1 93.31 94 THR A CA 1
ATOM 742 C C . THR A 1 94 ? -11.867 -3.404 -13.82 1 93.31 94 THR A C 1
ATOM 744 O O . THR A 1 94 ? -12.742 -2.545 -13.734 1 93.31 94 THR A O 1
ATOM 747 N N . LYS A 1 95 ? -11.812 -4.32 -14.711 1 90.56 95 LYS A N 1
ATOM 748 C CA . LYS A 1 95 ? -12.867 -4.352 -15.719 1 90.56 95 LYS A CA 1
ATOM 749 C C . LYS A 1 95 ? -14.242 -4.531 -15.078 1 90.56 95 LYS A C 1
ATOM 751 O O . LYS A 1 95 ? -14.406 -5.352 -14.172 1 90.56 95 LYS A O 1
ATOM 756 N N . GLY A 1 96 ? -15.195 -3.752 -15.492 1 88.31 96 GLY A N 1
ATOM 757 C CA . GLY A 1 96 ? -16.562 -3.871 -15.016 1 88.31 96 GLY A CA 1
ATOM 758 C C . GLY A 1 96 ? -16.875 -2.934 -13.867 1 88.31 96 GLY A C 1
ATOM 759 O O . GLY A 1 96 ? -18.031 -2.801 -13.469 1 88.31 96 GLY A O 1
ATOM 760 N N . ILE A 1 97 ? -15.906 -2.291 -13.328 1 91 97 ILE A N 1
ATOM 761 C CA . ILE A 1 97 ? -16.156 -1.323 -12.266 1 91 97 ILE A CA 1
ATOM 762 C C . ILE A 1 97 ? -16.578 0.012 -12.867 1 91 97 ILE A C 1
ATOM 764 O O . ILE A 1 97 ? -15.875 0.58 -13.703 1 91 97 ILE A O 1
ATOM 768 N N . GLU A 1 98 ? -17.609 0.464 -12.469 1 83.75 98 GLU A N 1
ATOM 769 C CA . GLU A 1 98 ? -18.203 1.587 -13.188 1 83.75 98 GLU A CA 1
ATOM 770 C C . GLU A 1 98 ? -17.906 2.91 -12.484 1 83.75 98 GLU A C 1
ATOM 772 O O . GLU A 1 98 ? -17.609 3.912 -13.141 1 83.75 98 GLU A O 1
ATOM 777 N N . CYS A 1 99 ? -18.094 2.924 -11.141 1 91.62 99 CYS A N 1
ATOM 778 C CA . CYS A 1 99 ? -18.031 4.219 -10.469 1 91.62 99 CYS A CA 1
ATOM 779 C C . CYS A 1 99 ? -17.25 4.125 -9.164 1 91.62 99 CYS A C 1
ATOM 781 O O . CYS A 1 99 ? -17.391 3.156 -8.414 1 91.62 99 CYS A O 1
ATOM 783 N N . PRO A 1 100 ? -16.516 5.199 -8.992 1 97.5 100 PRO A N 1
ATOM 784 C CA . PRO A 1 100 ? -15.883 5.258 -7.668 1 97.5 100 PRO A CA 1
ATOM 785 C C . PRO A 1 100 ? -16.906 5.445 -6.543 1 97.5 100 PRO A C 1
ATOM 787 O O . PRO A 1 100 ? -18.062 5.75 -6.809 1 97.5 100 PRO A O 1
ATOM 790 N N . MET A 1 101 ? -16.5 5.137 -5.402 1 98.12 101 MET A N 1
ATOM 791 C CA . MET A 1 101 ? -17.328 5.34 -4.215 1 98.12 101 MET A CA 1
ATOM 792 C C . MET A 1 101 ? -16.703 6.375 -3.285 1 98.12 101 MET A C 1
ATOM 794 O O . MET A 1 101 ? -15.523 6.281 -2.959 1 98.12 101 MET A O 1
ATOM 798 N N . VAL A 1 102 ? -17.531 7.371 -2.896 1 98.75 102 VAL A N 1
ATOM 799 C CA . VAL A 1 102 ? -17.062 8.422 -1.987 1 98.75 102 VAL A CA 1
ATOM 800 C C . VAL A 1 102 ? -17.641 8.18 -0.593 1 98.75 102 VAL A C 1
ATOM 802 O O . VAL A 1 102 ? -18.859 8.094 -0.422 1 98.75 102 VAL A O 1
ATOM 805 N N . THR A 1 103 ? -16.797 8.008 0.354 1 98.62 103 THR A N 1
ATOM 806 C CA . THR A 1 103 ? -17.219 7.941 1.75 1 98.62 103 THR A CA 1
ATOM 807 C C . THR A 1 103 ? -16.703 9.141 2.531 1 98.62 103 THR A C 1
ATOM 809 O O . THR A 1 103 ? -15.57 9.578 2.336 1 98.62 103 THR A O 1
ATOM 812 N N . ILE A 1 104 ? -17.562 9.703 3.381 1 98.62 104 ILE A N 1
ATOM 813 C CA . ILE A 1 104 ? -17.219 10.883 4.172 1 98.62 104 ILE A CA 1
ATOM 814 C C . ILE A 1 104 ? -17.5 10.617 5.648 1 98.62 104 ILE A C 1
ATOM 816 O O . ILE A 1 104 ? -18.5 10 5.992 1 98.62 104 ILE A O 1
ATOM 820 N N . SER A 1 105 ? -16.625 10.953 6.492 1 98.12 105 SER A N 1
ATOM 821 C CA . SER A 1 105 ? -16.812 10.914 7.938 1 98.12 105 SER A CA 1
ATOM 822 C C . SER A 1 105 ? -16.406 12.227 8.586 1 98.12 105 SER A C 1
ATOM 824 O O . SER A 1 105 ? -15.578 12.969 8.031 1 98.12 105 SER A O 1
ATOM 826 N N . ASN A 1 106 ? -17.031 12.57 9.648 1 98 106 ASN A N 1
ATOM 827 C CA . ASN A 1 106 ? -16.656 13.742 10.43 1 98 106 ASN A CA 1
ATOM 828 C C . ASN A 1 106 ? -16.078 13.352 11.789 1 98 106 ASN A C 1
ATOM 830 O O . ASN A 1 106 ? -16.219 12.203 12.211 1 98 106 ASN A O 1
ATOM 834 N N . PHE A 1 107 ? -15.359 14.203 12.398 1 97.06 107 PHE A N 1
ATOM 835 C CA . PHE A 1 107 ? -14.773 13.945 13.703 1 97.06 107 PHE A CA 1
ATOM 836 C C . PHE A 1 107 ? -14.453 15.258 14.422 1 97.06 107 PHE A C 1
ATOM 838 O O . PHE A 1 107 ? -14.32 16.297 13.781 1 97.06 107 PHE A O 1
ATOM 845 N N . ALA A 1 108 ? -14.328 15.18 15.703 1 97.19 108 ALA A N 1
ATOM 846 C CA . ALA A 1 108 ? -13.969 16.328 16.531 1 97.19 108 ALA A CA 1
ATOM 847 C C . ALA A 1 108 ? -12.5 16.703 16.328 1 97.19 108 ALA A C 1
ATOM 849 O O . ALA A 1 108 ? -11.656 15.836 16.094 1 97.19 108 ALA A O 1
ATOM 850 N N . PHE A 1 109 ? -12.25 17.984 16.422 1 97.31 109 PHE A N 1
ATOM 851 C CA . PHE A 1 109 ? -10.875 18.469 16.375 1 97.31 109 PHE A CA 1
ATOM 852 C C . PHE A 1 109 ? -10.062 17.922 17.547 1 97.31 109 PHE A C 1
ATOM 854 O O . PHE A 1 109 ? -10.516 17.969 18.688 1 97.31 109 PHE A O 1
ATOM 861 N N . PRO A 1 110 ? -8.859 17.391 17.266 1 95.81 110 PRO A N 1
ATOM 862 C CA . PRO A 1 110 ? -8.039 16.922 18.391 1 95.81 110 PRO A CA 1
ATOM 863 C C . PRO A 1 110 ? -7.59 18.078 19.297 1 95.81 110 PRO A C 1
ATOM 865 O O . PRO A 1 110 ? -6.754 18.891 18.906 1 95.81 110 PRO A O 1
ATOM 868 N N . VAL A 1 111 ? -7.953 18.062 20.484 1 94.81 111 VAL A N 1
ATOM 869 C CA . VAL A 1 111 ? -7.762 19.188 21.391 1 94.81 111 VAL A CA 1
ATOM 870 C C . VAL A 1 111 ? -6.273 19.391 21.672 1 94.81 111 VAL A C 1
ATOM 872 O O . VAL A 1 111 ? -5.812 20.516 21.844 1 94.81 111 VAL A O 1
ATOM 875 N N . HIS A 1 112 ? -5.523 18.312 21.688 1 96.44 112 HIS A N 1
ATOM 876 C CA . HIS A 1 112 ? -4.105 18.406 22 1 96.44 112 HIS A CA 1
ATOM 877 C C . HIS A 1 112 ? -3.336 19.125 20.906 1 96.44 112 HIS A C 1
ATOM 879 O O . HIS A 1 112 ? -2.186 19.516 21.094 1 96.44 112 HIS A O 1
ATOM 885 N N . TYR A 1 113 ? -3.922 19.344 19.75 1 97.5 113 TYR A N 1
ATOM 886 C CA . TYR A 1 113 ? -3.264 20.062 18.672 1 97.5 113 TYR A CA 1
ATOM 887 C C . TYR A 1 113 ? -3.029 21.516 19.047 1 97.5 113 TYR A C 1
ATOM 889 O O . TYR A 1 113 ? -2.051 22.125 18.625 1 97.5 113 TYR A O 1
ATOM 897 N N . VAL A 1 114 ? -3.898 22.062 19.844 1 96.75 114 VAL A N 1
ATOM 898 C CA . VAL A 1 114 ? -3.721 23.422 20.328 1 96.75 114 VAL A CA 1
ATOM 899 C C . VAL A 1 114 ? -2.426 23.531 21.125 1 96.75 114 VAL A C 1
ATOM 901 O O . VAL A 1 114 ? -1.646 24.469 20.953 1 96.75 114 VAL A O 1
ATOM 904 N N . ASP A 1 115 ? -2.246 22.562 21.969 1 98.06 115 ASP A N 1
ATOM 905 C CA . ASP A 1 115 ? -1.022 22.516 22.75 1 98.06 115 ASP A CA 1
ATOM 906 C C . ASP A 1 115 ? 0.204 22.344 21.859 1 98.06 115 ASP A C 1
ATOM 908 O O . ASP A 1 115 ? 1.231 22.984 22.078 1 98.06 115 ASP A O 1
ATOM 912 N N . TRP A 1 116 ? 0.153 21.484 20.875 1 98.62 116 TRP A N 1
ATOM 913 C CA . TRP A 1 116 ? 1.249 21.25 19.938 1 98.62 116 TRP A CA 1
ATOM 914 C C . TRP A 1 116 ? 1.613 22.531 19.203 1 98.62 116 TRP A C 1
ATOM 916 O O . TRP A 1 116 ? 2.793 22.828 18.984 1 98.62 116 TRP A O 1
ATOM 926 N N . GLN A 1 117 ? 0.615 23.312 18.828 1 98.25 117 GLN A N 1
ATOM 927 C CA . GLN A 1 117 ? 0.844 24.578 18.125 1 98.25 117 GLN A CA 1
ATOM 928 C C . GLN A 1 117 ? 1.543 25.594 19.016 1 98.25 117 GLN A C 1
ATOM 930 O O . GLN A 1 117 ? 2.459 26.297 18.562 1 98.25 117 GLN A O 1
ATOM 935 N N . GLN A 1 118 ? 1.149 25.641 20.25 1 97.5 118 GLN A N 1
ATOM 936 C CA . GLN A 1 118 ? 1.611 26.688 21.156 1 97.5 118 GLN A CA 1
ATOM 937 C C . GLN A 1 118 ? 2.965 26.328 21.766 1 97.5 118 GLN A C 1
ATOM 939 O O . GLN A 1 118 ? 3.857 27.172 21.844 1 97.5 118 GLN A O 1
ATOM 944 N N . ASN A 1 119 ? 3.102 25.031 22.141 1 98.12 119 ASN A N 1
ATOM 945 C CA . ASN A 1 119 ? 4.25 24.656 22.953 1 98.12 119 ASN A CA 1
ATOM 946 C C . ASN A 1 119 ? 5.246 23.797 22.172 1 98.12 119 ASN A C 1
ATOM 948 O O . ASN A 1 119 ? 6.359 23.547 22.641 1 98.12 119 ASN A O 1
ATOM 952 N N . GLY A 1 120 ? 4.832 23.391 21.016 1 98.69 120 GLY A N 1
ATOM 953 C CA . GLY A 1 120 ? 5.703 22.562 20.203 1 98.69 120 GLY A CA 1
ATOM 954 C C . GLY A 1 120 ? 5.605 21.078 20.531 1 98.69 120 GLY A C 1
ATOM 955 O O . GLY A 1 120 ? 4.883 20.688 21.453 1 98.69 120 GLY A O 1
ATOM 956 N N . VAL A 1 121 ? 6.238 20.312 19.672 1 98.81 121 VAL A N 1
ATOM 957 C CA . VAL A 1 121 ? 6.18 18.859 19.828 1 98.81 121 VAL A CA 1
ATOM 958 C C . VAL A 1 121 ? 7.594 18.297 19.953 1 98.81 121 VAL A C 1
ATOM 960 O O . VAL A 1 121 ? 8.547 18.859 19.422 1 98.81 121 VAL A O 1
ATOM 963 N N . ASN A 1 122 ? 7.723 17.172 20.641 1 98.69 122 ASN A N 1
ATOM 964 C CA . ASN A 1 122 ? 8.914 16.328 20.672 1 98.69 122 ASN A CA 1
ATOM 965 C C . ASN A 1 122 ? 8.75 15.102 19.781 1 98.69 122 ASN A C 1
ATOM 967 O O . ASN A 1 122 ? 7.77 14.367 19.891 1 98.69 122 ASN A O 1
ATOM 971 N N . LEU A 1 123 ? 9.703 14.93 18.938 1 98.88 123 LEU A N 1
ATOM 972 C CA . LEU A 1 123 ? 9.609 13.852 17.953 1 98.88 123 LEU A CA 1
ATOM 973 C C . LEU A 1 123 ? 10.664 12.781 18.219 1 98.88 123 LEU A C 1
ATOM 975 O O . LEU A 1 123 ? 11.766 13.094 18.688 1 98.88 123 LEU A O 1
ATOM 979 N N . GLY A 1 124 ? 10.297 11.539 17.938 1 98.75 124 GLY A N 1
ATOM 980 C CA . GLY A 1 124 ? 11.297 10.5 17.766 1 98.75 124 GLY A CA 1
ATOM 981 C C . GLY A 1 124 ? 11.719 10.328 16.312 1 98.75 124 GLY A C 1
ATOM 982 O O . GLY A 1 124 ? 11.445 11.188 15.477 1 98.75 124 GLY A O 1
ATOM 983 N N . VAL A 1 125 ? 12.43 9.289 16.016 1 98.81 125 VAL A N 1
ATOM 984 C CA . VAL A 1 125 ? 12.797 8.867 14.672 1 98.81 125 VAL A CA 1
ATOM 985 C C . VAL A 1 125 ? 12.438 7.395 14.477 1 98.81 125 VAL A C 1
ATOM 987 O O . VAL A 1 125 ? 12.828 6.539 15.273 1 98.81 125 VAL A O 1
ATOM 990 N N . CYS A 1 126 ? 11.688 7.105 13.5 1 98.44 126 CYS A N 1
ATOM 991 C CA . CYS A 1 126 ? 11.219 5.746 13.25 1 98.44 126 CYS A CA 1
ATOM 992 C C . CYS A 1 126 ? 12.352 4.859 12.75 1 98.44 126 CYS A C 1
ATOM 994 O O . CYS A 1 126 ? 13.211 5.312 11.992 1 98.44 126 CYS A O 1
ATOM 996 N N . GLU A 1 127 ? 12.273 3.604 13.148 1 97.94 127 GLU A N 1
ATOM 997 C CA . GLU A 1 127 ? 13.117 2.574 12.555 1 97.94 127 GLU A CA 1
ATOM 998 C C . GLU A 1 127 ? 12.586 2.133 11.195 1 97.94 127 GLU A C 1
ATOM 1000 O O . GLU A 1 127 ? 13.359 1.856 10.273 1 97.94 127 GLU A O 1
ATOM 1005 N N . THR A 1 128 ? 11.242 2.07 11.109 1 98.38 128 THR A N 1
ATOM 1006 C CA . THR A 1 128 ? 10.594 1.733 9.844 1 98.38 128 THR A CA 1
ATOM 1007 C C . THR A 1 128 ? 11.016 2.707 8.742 1 98.38 128 THR A C 1
ATOM 1009 O O . THR A 1 128 ? 10.961 3.924 8.938 1 98.38 128 THR A O 1
ATOM 1012 N N . ARG A 1 129 ? 11.406 2.154 7.645 1 98.81 129 ARG A N 1
ATOM 1013 C CA . ARG A 1 129 ? 11.781 2.973 6.496 1 98.81 129 ARG A CA 1
ATOM 1014 C C . ARG A 1 129 ? 10.703 2.93 5.418 1 98.81 129 ARG A C 1
ATOM 1016 O O . ARG A 1 129 ? 10.156 1.866 5.125 1 98.81 129 ARG A O 1
ATOM 1023 N N . LEU A 1 130 ? 10.398 4.098 4.895 1 98.88 130 LEU A N 1
ATOM 1024 C CA . LEU A 1 130 ? 9.453 4.172 3.787 1 98.88 130 LEU A CA 1
ATOM 1025 C C . LEU A 1 130 ? 10.078 3.635 2.504 1 98.88 130 LEU A C 1
ATOM 1027 O O . LEU A 1 130 ? 11.273 3.824 2.262 1 98.88 130 LEU A O 1
ATOM 1031 N N . GLY A 1 131 ? 9.242 3.027 1.727 1 98.81 131 GLY A N 1
ATOM 1032 C CA . GLY A 1 131 ? 9.703 2.502 0.45 1 98.81 131 GLY A CA 1
ATOM 1033 C C . GLY A 1 131 ? 9.906 3.58 -0.599 1 98.81 131 GLY A C 1
ATOM 1034 O O . GLY A 1 131 ? 9.523 4.734 -0.392 1 98.81 131 GLY A O 1
ATOM 1035 N N . ILE A 1 132 ? 10.57 3.143 -1.686 1 98.88 132 ILE A N 1
ATOM 1036 C CA . ILE A 1 132 ? 10.734 3.971 -2.873 1 98.88 132 ILE A CA 1
ATOM 1037 C C . ILE A 1 132 ? 9.711 3.566 -3.936 1 98.88 132 ILE A C 1
ATOM 1039 O O . ILE A 1 132 ? 9.742 2.439 -4.438 1 98.88 132 ILE A O 1
ATOM 1043 N N . GLN A 1 133 ? 8.852 4.453 -4.285 1 98.75 133 GLN A N 1
ATOM 1044 C CA . GLN A 1 133 ? 7.844 4.254 -5.324 1 98.75 133 GLN A CA 1
ATOM 1045 C C . GLN A 1 133 ? 7.473 5.574 -5.992 1 98.75 133 GLN A C 1
ATOM 1047 O O . GLN A 1 133 ? 6.473 6.199 -5.633 1 98.75 133 GLN A O 1
ATOM 1052 N N . PRO A 1 134 ? 8.211 5.91 -7.016 1 98.69 134 PRO A N 1
ATOM 1053 C CA . PRO A 1 134 ? 8.062 7.234 -7.621 1 98.69 134 PRO A CA 1
ATOM 1054 C C . PRO A 1 134 ? 6.648 7.488 -8.148 1 98.69 134 PRO A C 1
ATOM 1056 O O . PRO A 1 134 ? 6.145 8.609 -8.062 1 98.69 134 PRO A O 1
ATOM 1059 N N . LEU A 1 135 ? 5.969 6.52 -8.664 1 98.69 135 LEU A N 1
ATOM 1060 C CA . LEU A 1 135 ? 4.66 6.676 -9.281 1 98.69 135 LEU A CA 1
ATOM 1061 C C . LEU A 1 135 ? 3.619 7.105 -8.258 1 98.69 135 LEU A C 1
ATOM 1063 O O . LEU A 1 135 ? 2.703 7.867 -8.578 1 98.69 135 LEU A O 1
ATOM 1067 N N . LEU A 1 136 ? 3.779 6.609 -7.031 1 98.88 136 LEU A N 1
ATOM 1068 C CA . LEU A 1 136 ? 2.746 6.82 -6.027 1 98.88 136 LEU A CA 1
ATOM 1069 C C . LEU A 1 136 ? 3.205 7.828 -4.977 1 98.88 136 LEU A C 1
ATOM 1071 O O . LEU A 1 136 ? 2.4 8.312 -4.18 1 98.88 136 LEU A O 1
ATOM 1075 N N . ALA A 1 137 ? 4.527 8.188 -5.012 1 98.81 137 ALA A N 1
ATOM 1076 C CA . ALA A 1 137 ? 5.082 9.148 -4.059 1 98.81 137 ALA A CA 1
ATOM 1077 C C . ALA A 1 137 ? 4.371 10.492 -4.156 1 98.81 137 ALA A C 1
ATOM 1079 O O . ALA A 1 137 ? 4.043 10.945 -5.254 1 98.81 137 ALA A O 1
ATOM 1080 N N . GLY A 1 138 ? 4.141 11.078 -3.012 1 98.81 138 GLY A N 1
ATOM 1081 C CA . GLY A 1 138 ? 3.473 12.367 -2.975 1 98.81 138 GLY A CA 1
ATOM 1082 C C . GLY A 1 138 ? 1.964 12.258 -2.871 1 98.81 138 GLY A C 1
ATOM 1083 O O . GLY A 1 138 ? 1.296 13.188 -2.424 1 98.81 138 GLY A O 1
ATOM 1084 N N . HIS A 1 139 ? 1.411 11.133 -3.301 1 98.94 139 HIS A N 1
ATOM 1085 C CA . HIS A 1 139 ? -0.037 10.961 -3.277 1 98.94 139 HIS A CA 1
ATOM 1086 C C . HIS A 1 139 ? -0.5 10.375 -1.948 1 98.94 139 HIS A C 1
ATOM 1088 O O . HIS A 1 139 ? 0.151 9.484 -1.398 1 98.94 139 HIS A O 1
ATOM 1094 N N . LYS A 1 140 ? -1.604 10.875 -1.424 1 98.88 140 LYS A N 1
ATOM 1095 C CA . LYS A 1 140 ? -2.23 10.312 -0.231 1 98.88 140 LYS A CA 1
ATOM 1096 C C . LYS A 1 140 ? -3.248 9.234 -0.598 1 98.88 140 LYS A C 1
ATOM 1098 O O . LYS A 1 140 ? -4.457 9.461 -0.514 1 98.88 140 LYS A O 1
ATOM 1103 N N . HIS A 1 141 ? -2.695 8.094 -0.993 1 98.88 141 HIS A N 1
ATOM 1104 C CA . HIS A 1 141 ? -3.508 6.949 -1.393 1 98.88 141 HIS A CA 1
ATOM 1105 C C . HIS A 1 141 ? -3.789 6.035 -0.206 1 98.88 141 HIS A C 1
ATOM 1107 O O . HIS A 1 141 ? -3.318 6.289 0.905 1 98.88 141 HIS A O 1
ATOM 1113 N N . ASN A 1 142 ? -4.547 4.945 -0.423 1 98.69 142 ASN A N 1
ATOM 1114 C CA . ASN A 1 142 ? -5.078 4.133 0.665 1 98.69 142 ASN A CA 1
ATOM 1115 C C . ASN A 1 142 ? -4.117 3.012 1.049 1 98.69 142 ASN A C 1
ATOM 1117 O O . ASN A 1 142 ? -4.422 2.197 1.922 1 98.69 142 ASN A O 1
ATOM 1121 N N . ASN A 1 143 ? -2.959 2.867 0.421 1 98.81 143 ASN A N 1
ATOM 1122 C CA . ASN A 1 143 ? -1.895 1.979 0.878 1 98.81 143 ASN A CA 1
ATOM 1123 C C . ASN A 1 143 ? -1.046 2.635 1.964 1 98.81 143 ASN A C 1
ATOM 1125 O O . ASN A 1 143 ? -0.098 3.363 1.662 1 98.81 143 ASN A O 1
ATOM 1129 N N . ARG A 1 144 ? -1.381 2.27 3.24 1 98.81 144 ARG A N 1
ATOM 1130 C CA . ARG A 1 144 ? -0.76 3.033 4.316 1 98.81 144 ARG A CA 1
ATOM 1131 C C . ARG A 1 144 ? -0.099 2.109 5.332 1 98.81 144 ARG A C 1
ATOM 1133 O O . ARG A 1 144 ? 0.109 2.494 6.488 1 98.81 144 ARG A O 1
ATOM 1140 N N . LEU A 1 145 ? 0.266 0.906 4.969 1 98.88 145 LEU A N 1
ATOM 1141 C CA . LEU A 1 145 ? 0.877 -0.025 5.91 1 98.88 145 LEU A CA 1
ATOM 1142 C C . LEU A 1 145 ? 2.129 0.579 6.539 1 98.88 145 LEU A C 1
ATOM 1144 O O . LEU A 1 145 ? 2.35 0.447 7.746 1 98.88 145 LEU A O 1
ATOM 1148 N N . GLU A 1 146 ? 2.943 1.315 5.773 1 98.69 146 GLU A N 1
ATOM 1149 C CA . GLU A 1 146 ? 4.184 1.89 6.285 1 98.69 146 GLU A CA 1
ATOM 1150 C C . GLU A 1 146 ? 3.902 2.926 7.371 1 98.69 146 GLU A C 1
ATOM 1152 O O . GLU A 1 146 ? 4.594 2.971 8.391 1 98.69 146 GLU A O 1
ATOM 1157 N N . GLN A 1 147 ? 2.902 3.705 7.121 1 98.5 147 GLN A N 1
ATOM 1158 C CA . GLN A 1 147 ? 2.539 4.734 8.086 1 98.5 147 GLN A CA 1
ATOM 1159 C C . GLN A 1 147 ? 1.985 4.113 9.367 1 98.5 147 GLN A C 1
ATOM 1161 O O . GLN A 1 147 ? 2.256 4.598 10.469 1 98.5 147 GLN A O 1
ATOM 1166 N N . VAL A 1 148 ? 1.196 3.062 9.172 1 98.62 148 VAL A N 1
ATOM 1167 C CA . VAL A 1 148 ? 0.649 2.355 10.328 1 98.62 148 VAL A CA 1
ATOM 1168 C C . VAL A 1 148 ? 1.785 1.757 11.156 1 98.62 148 VAL A C 1
ATOM 1170 O O . VAL A 1 148 ? 1.815 1.905 12.383 1 98.62 148 VAL A O 1
ATOM 1173 N N . LEU A 1 149 ? 2.738 1.104 10.516 1 98.69 149 LEU A N 1
ATOM 1174 C CA . LEU A 1 149 ? 3.867 0.479 11.195 1 98.69 149 LEU A CA 1
ATOM 1175 C C . LEU A 1 149 ? 4.746 1.529 11.867 1 98.69 149 LEU A C 1
ATOM 1177 O O . LEU A 1 149 ? 5.188 1.34 13 1 98.69 149 LEU A O 1
ATOM 1181 N N . ALA A 1 150 ? 4.984 2.637 11.18 1 98.5 150 ALA A N 1
ATOM 1182 C CA . ALA A 1 150 ? 5.773 3.727 11.742 1 98.5 150 ALA A CA 1
ATOM 1183 C C . ALA A 1 150 ? 5.105 4.305 12.984 1 98.5 150 ALA A C 1
ATOM 1185 O O . ALA A 1 150 ? 5.758 4.512 14.016 1 98.5 150 ALA A O 1
ATOM 1186 N N . LYS A 1 151 ? 3.803 4.559 12.875 1 98.19 151 LYS A N 1
ATOM 1187 C CA . LYS A 1 151 ? 3.07 5.125 14.008 1 98.19 151 LYS A CA 1
ATOM 1188 C C . LYS A 1 151 ? 3.086 4.184 15.203 1 98.19 151 LYS A C 1
ATOM 1190 O O . LYS A 1 151 ? 3.188 4.625 16.344 1 98.19 151 LYS A O 1
ATOM 1195 N N . ALA A 1 152 ? 3.014 2.914 14.961 1 97.06 152 ALA A N 1
ATOM 1196 C CA . ALA A 1 152 ? 2.998 1.902 16.016 1 97.06 152 ALA A CA 1
ATOM 1197 C C . ALA A 1 152 ? 4.266 1.971 16.859 1 97.06 152 ALA A C 1
ATOM 1199 O O . ALA A 1 152 ? 4.238 1.671 18.062 1 97.06 152 ALA A O 1
ATOM 1200 N N . GLU A 1 153 ? 5.375 2.424 16.328 1 96.81 153 GLU A N 1
ATOM 1201 C CA . GLU A 1 153 ? 6.656 2.477 17.031 1 96.81 153 GLU A CA 1
ATOM 1202 C C . GLU A 1 153 ? 6.605 3.453 18.203 1 96.81 153 GLU A C 1
ATOM 1204 O O . GLU A 1 153 ? 7.363 3.314 19.172 1 96.81 153 GLU A O 1
ATOM 1209 N N . ILE A 1 154 ? 5.688 4.43 18.125 1 96 154 ILE A N 1
ATOM 1210 C CA . ILE A 1 154 ? 5.754 5.477 19.141 1 96 154 ILE A CA 1
ATOM 1211 C C . ILE A 1 154 ? 4.469 5.484 19.969 1 96 154 ILE A C 1
ATOM 1213 O O . ILE A 1 154 ? 4.234 6.402 20.75 1 96 154 ILE A O 1
ATOM 1217 N N . GLU A 1 155 ? 3.621 4.551 19.734 1 93.69 155 GLU A N 1
ATOM 1218 C CA . GLU A 1 155 ? 2.334 4.523 20.406 1 93.69 155 GLU A CA 1
ATOM 1219 C C . GLU A 1 155 ? 2.514 4.391 21.922 1 93.69 155 GLU A C 1
ATOM 1221 O O . GLU A 1 155 ? 1.692 4.883 22.703 1 93.69 155 GLU A O 1
ATOM 1226 N N . HIS A 1 156 ? 3.551 3.775 22.344 1 92.06 156 HIS A N 1
ATOM 1227 C CA . HIS A 1 156 ? 3.787 3.607 23.766 1 92.06 156 HIS A CA 1
ATOM 1228 C C . HIS A 1 156 ? 4.938 4.484 24.25 1 92.06 156 HIS A C 1
ATOM 1230 O O . HIS A 1 156 ? 5.547 4.211 25.281 1 92.06 156 HIS A O 1
ATOM 1236 N N . SER A 1 157 ? 5.258 5.477 23.5 1 94.69 157 SER A N 1
ATOM 1237 C CA . SER A 1 157 ? 6.301 6.43 23.859 1 94.69 157 SER A CA 1
ATOM 1238 C C . SER A 1 157 ? 5.703 7.777 24.25 1 94.69 157 SER A C 1
ATOM 1240 O O . SER A 1 157 ? 4.48 7.938 24.266 1 94.69 157 SER A O 1
ATOM 1242 N N . ASN A 1 158 ? 6.539 8.719 24.656 1 95.25 158 ASN A N 1
ATOM 1243 C CA . ASN A 1 158 ? 6.102 10.062 25.016 1 95.25 158 ASN A CA 1
ATOM 1244 C C . ASN A 1 158 ? 6.262 11.039 23.844 1 95.25 158 ASN A C 1
ATOM 1246 O O . ASN A 1 158 ? 6.051 12.242 24 1 95.25 158 ASN A O 1
ATOM 1250 N N . PHE A 1 159 ? 6.656 10.469 22.719 1 98 159 PHE A N 1
ATOM 1251 C CA . PHE A 1 159 ? 6.805 11.328 21.547 1 98 159 PHE A CA 1
ATOM 1252 C C . PHE A 1 159 ? 5.445 11.711 20.984 1 98 159 PHE A C 1
ATOM 1254 O O . PHE A 1 159 ? 4.527 10.891 20.938 1 98 159 PHE A O 1
ATOM 1261 N N . ALA A 1 160 ? 5.301 12.945 20.578 1 98 160 ALA A N 1
ATOM 1262 C CA . ALA A 1 160 ? 4.09 13.398 19.906 1 98 160 ALA A CA 1
ATOM 1263 C C . ALA A 1 160 ? 3.932 12.719 18.547 1 98 160 ALA A C 1
ATOM 1265 O O . ALA A 1 160 ? 2.811 12.445 18.109 1 98 160 ALA A O 1
ATOM 1266 N N . ASP A 1 161 ? 5.008 12.492 17.875 1 98.31 161 ASP A N 1
ATOM 1267 C CA . ASP A 1 161 ? 5.133 11.859 16.562 1 98.31 161 ASP A CA 1
ATOM 1268 C C . ASP A 1 161 ? 6.582 11.469 16.281 1 98.31 161 ASP A C 1
ATOM 1270 O O . ASP A 1 161 ? 7.422 11.469 17.188 1 98.31 161 ASP A O 1
ATOM 1274 N N . ALA A 1 162 ? 6.887 11.047 14.992 1 98.81 162 ALA A N 1
ATOM 1275 C CA . ALA A 1 162 ? 8.258 10.625 14.719 1 98.81 162 ALA A CA 1
ATOM 1276 C C . ALA A 1 162 ? 8.625 10.875 13.258 1 98.81 162 ALA A C 1
ATOM 1278 O O . ALA A 1 162 ? 7.789 10.734 12.367 1 98.81 162 ALA A O 1
ATOM 1279 N N . VAL A 1 163 ? 9.891 11.195 13.047 1 98.94 163 VAL A N 1
ATOM 1280 C CA . VAL A 1 163 ? 10.445 11.414 11.711 1 98.94 163 VAL A CA 1
ATOM 1281 C C . VAL A 1 163 ? 10.602 10.086 10.984 1 98.94 163 VAL A C 1
ATOM 1283 O O . VAL A 1 163 ? 11.047 9.094 11.578 1 98.94 163 VAL A O 1
ATOM 1286 N N . THR A 1 164 ? 10.227 10.102 9.766 1 98.88 164 THR A N 1
ATOM 1287 C CA . THR A 1 164 ? 10.453 8.922 8.938 1 98.88 164 THR A CA 1
ATOM 1288 C C . THR A 1 164 ? 11.547 9.18 7.902 1 98.88 164 THR A C 1
ATOM 1290 O O . THR A 1 164 ? 11.656 10.289 7.383 1 98.88 164 THR A O 1
ATOM 1293 N N . LEU A 1 165 ? 12.305 8.18 7.641 1 98.88 165 LEU A N 1
ATOM 1294 C CA . LEU A 1 165 ? 13.258 8.133 6.531 1 98.88 165 LEU A CA 1
ATOM 1295 C C . LEU A 1 165 ? 12.852 7.074 5.512 1 98.88 165 LEU A C 1
ATOM 1297 O O . LEU A 1 165 ? 12.102 6.148 5.836 1 98.88 165 LEU A O 1
ATOM 1301 N N . ASN A 1 166 ? 13.289 7.27 4.285 1 98.88 166 ASN A N 1
ATOM 1302 C CA . ASN A 1 166 ? 13.062 6.195 3.326 1 98.88 166 ASN A CA 1
ATOM 1303 C C . ASN A 1 166 ? 14.219 5.191 3.328 1 98.88 166 ASN A C 1
ATOM 1305 O O . ASN A 1 166 ? 15.148 5.316 4.125 1 98.88 166 ASN A O 1
ATOM 1309 N N . VAL A 1 167 ? 14.141 4.18 2.506 1 98.75 167 VAL A N 1
ATOM 1310 C CA . VAL A 1 167 ? 15.094 3.074 2.516 1 98.75 167 VAL A CA 1
ATOM 1311 C C . VAL A 1 167 ? 16.469 3.568 2.064 1 98.75 167 VAL A C 1
ATOM 1313 O O . VAL A 1 167 ? 17.469 2.867 2.221 1 98.75 167 VAL A O 1
ATOM 1316 N N . GLN A 1 168 ? 16.531 4.758 1.538 1 98.56 168 GLN A N 1
ATOM 1317 C CA . GLN A 1 168 ? 17.812 5.379 1.197 1 98.56 168 GLN A CA 1
ATOM 1318 C C . GLN A 1 168 ? 18.281 6.305 2.314 1 98.56 168 GLN A C 1
ATOM 1320 O O . GLN A 1 168 ? 19.25 7.047 2.141 1 98.56 168 GLN A O 1
ATOM 1325 N N . ASN A 1 169 ? 17.547 6.367 3.418 1 98.56 169 ASN A N 1
ATOM 1326 C CA . ASN A 1 169 ? 17.859 7.109 4.637 1 98.56 169 ASN A CA 1
ATOM 1327 C C . ASN A 1 169 ? 17.734 8.617 4.418 1 98.56 169 ASN A C 1
ATOM 1329 O O . ASN A 1 169 ? 18.453 9.398 5.055 1 98.56 169 ASN A O 1
ATOM 1333 N N . HIS A 1 170 ? 16.906 9.016 3.479 1 98.88 170 HIS A N 1
ATOM 1334 C CA . HIS A 1 170 ? 16.531 10.414 3.346 1 98.88 170 HIS A CA 1
ATOM 1335 C C . HIS A 1 170 ? 15.375 10.766 4.266 1 98.88 170 HIS A C 1
ATOM 1337 O O . HIS A 1 170 ? 14.43 9.984 4.41 1 98.88 170 HIS A O 1
ATOM 1343 N N . VAL A 1 171 ? 15.43 11.938 4.871 1 98.94 171 VAL A N 1
ATOM 1344 C CA . VAL A 1 171 ? 14.305 12.453 5.648 1 98.94 171 VAL A CA 1
ATOM 1345 C C . VAL A 1 171 ? 13.109 12.695 4.73 1 98.94 171 VAL A C 1
ATOM 1347 O O . VAL A 1 171 ? 13.25 13.273 3.652 1 98.94 171 VAL A O 1
ATOM 1350 N N . ILE A 1 172 ? 11.953 12.305 5.16 1 98.94 172 ILE A N 1
ATOM 1351 C CA . ILE A 1 172 ? 10.805 12.438 4.273 1 98.94 172 ILE A CA 1
ATOM 1352 C C . ILE A 1 172 ? 9.734 13.305 4.934 1 98.94 172 ILE A C 1
ATOM 1354 O O . ILE A 1 172 ? 9.375 14.367 4.41 1 98.94 172 ILE A O 1
ATOM 1358 N N . GLU A 1 173 ? 9.258 12.914 6.086 1 98.94 173 GLU A N 1
ATOM 1359 C CA . GLU A 1 173 ? 8.148 13.5 6.828 1 98.94 173 GLU A CA 1
ATOM 1360 C C . GLU A 1 173 ? 8.047 12.906 8.234 1 98.94 173 GLU A C 1
ATOM 1362 O O . GLU A 1 173 ? 8.953 12.211 8.68 1 98.94 173 GLU A O 1
ATOM 1367 N N . THR A 1 174 ? 7.074 13.297 9.031 1 98.88 174 THR A N 1
ATOM 1368 C CA . THR A 1 174 ? 6.727 12.508 10.211 1 98.88 174 THR A CA 1
ATOM 1369 C C . THR A 1 174 ? 5.68 11.453 9.859 1 98.88 174 THR A C 1
ATOM 1371 O O . THR A 1 174 ? 5.289 11.32 8.695 1 98.88 174 THR A O 1
ATOM 1374 N N . THR A 1 175 ? 5.191 10.703 10.82 1 98.44 175 THR A N 1
ATOM 1375 C CA . THR A 1 175 ? 4.215 9.664 10.523 1 98.44 175 THR A CA 1
ATOM 1376 C C . THR A 1 175 ? 2.918 10.273 10 1 98.44 175 THR A C 1
ATOM 1378 O O . THR A 1 175 ? 2.156 9.609 9.289 1 98.44 175 THR A O 1
ATOM 1381 N N . MET A 1 176 ? 2.721 11.625 10.234 1 98.12 176 MET A N 1
ATOM 1382 C CA . MET A 1 176 ? 1.401 12.148 9.883 1 98.12 176 MET A CA 1
ATOM 1383 C C . MET A 1 176 ? 1.507 13.555 9.312 1 98.12 176 MET A C 1
ATOM 1385 O O . MET A 1 176 ? 0.494 14.172 8.977 1 98.12 176 MET A O 1
ATOM 1389 N N . ALA A 1 177 ? 2.717 14.102 9.195 1 98.81 177 ALA A N 1
ATOM 1390 C CA . ALA A 1 177 ? 2.857 15.508 8.828 1 98.81 177 ALA A CA 1
ATOM 1391 C C . ALA A 1 177 ? 4.094 15.719 7.961 1 98.81 177 ALA A C 1
ATOM 1393 O O . ALA A 1 177 ? 4.988 14.875 7.922 1 98.81 177 ALA A O 1
ATOM 1394 N N . ASN A 1 178 ? 4.129 16.844 7.25 1 98.94 178 ASN A N 1
ATOM 1395 C CA . ASN A 1 178 ? 5.32 17.25 6.512 1 98.94 178 ASN A CA 1
ATOM 1396 C C . ASN A 1 178 ? 6.301 18 7.406 1 98.94 178 ASN A C 1
ATOM 1398 O O . ASN A 1 178 ? 5.926 18.5 8.469 1 98.94 178 ASN A O 1
ATOM 1402 N N . LEU A 1 179 ? 7.547 18.094 6.934 1 98.94 179 LEU A N 1
ATOM 1403 C CA . LEU A 1 179 ? 8.617 18.688 7.727 1 98.94 179 LEU A CA 1
ATOM 1404 C C . LEU A 1 179 ? 9.281 19.828 6.969 1 98.94 179 LEU A C 1
ATOM 1406 O O . LEU A 1 179 ? 9.484 19.75 5.758 1 98.94 179 LEU A O 1
ATOM 1410 N N . PHE A 1 180 ? 9.641 20.828 7.715 1 98.94 180 PHE A N 1
ATOM 1411 C CA . PHE A 1 180 ? 10.469 21.953 7.262 1 98.94 180 PHE A CA 1
ATOM 1412 C C . PHE A 1 180 ? 11.477 22.344 8.328 1 98.94 180 PHE A C 1
ATOM 1414 O O . PHE A 1 180 ? 11.25 22.109 9.523 1 98.94 180 PHE A O 1
ATOM 1421 N N . TRP A 1 181 ? 12.547 22.922 7.895 1 98.88 181 TRP A N 1
ATOM 1422 C CA . TRP A 1 181 ? 13.477 23.469 8.867 1 98.88 181 TRP A CA 1
ATOM 1423 C C . TRP A 1 181 ? 14.289 24.609 8.258 1 98.88 181 TRP A C 1
ATOM 1425 O O . TRP A 1 181 ? 14.242 24.828 7.043 1 98.88 181 TRP A O 1
ATOM 1435 N N . VAL A 1 182 ? 14.922 25.391 9.117 1 98.69 182 VAL A N 1
ATOM 1436 C CA . VAL A 1 182 ? 15.789 26.5 8.742 1 98.69 182 VAL A CA 1
ATOM 1437 C C . VAL A 1 182 ? 17.234 26.188 9.141 1 98.69 182 VAL A C 1
ATOM 1439 O O . VAL A 1 182 ? 17.484 25.641 10.219 1 98.69 182 VAL A O 1
ATOM 1442 N N . LYS A 1 183 ? 18.078 26.406 8.289 1 98.38 183 LYS A N 1
ATOM 1443 C CA . LYS A 1 183 ? 19.516 26.391 8.586 1 98.38 183 LYS A CA 1
ATOM 1444 C C . LYS A 1 183 ? 20.234 27.531 7.871 1 98.38 183 LYS A C 1
ATOM 1446 O O . LYS A 1 183 ? 20.094 27.688 6.656 1 98.38 183 LYS A O 1
ATOM 1451 N N . ASP A 1 184 ? 20.938 28.344 8.617 1 96.94 184 ASP A N 1
ATOM 1452 C CA . ASP A 1 184 ? 21.703 29.453 8.062 1 96.94 184 ASP A CA 1
ATOM 1453 C C . ASP A 1 184 ? 20.828 30.344 7.18 1 96.94 184 ASP A C 1
ATOM 1455 O O . ASP A 1 184 ? 21.188 30.641 6.039 1 96.94 184 ASP A O 1
ATOM 1459 N N . ASN A 1 185 ? 19.672 30.594 7.605 1 95.06 185 ASN A N 1
ATOM 1460 C CA . ASN A 1 185 ? 18.719 31.516 7.012 1 95.06 185 ASN A CA 1
ATOM 1461 C C . ASN A 1 185 ? 18.141 30.969 5.703 1 95.06 185 ASN A C 1
ATOM 1463 O O . ASN A 1 185 ? 17.625 31.734 4.879 1 95.06 185 ASN A O 1
ATOM 1467 N N . LYS A 1 186 ? 18.266 29.719 5.551 1 97.31 186 LYS A N 1
ATOM 1468 C CA . LYS A 1 186 ? 17.656 29.047 4.406 1 97.31 186 LYS A CA 1
ATOM 1469 C C . LYS A 1 186 ? 16.625 28.016 4.859 1 97.31 186 LYS A C 1
ATOM 1471 O O . LYS A 1 186 ? 16.844 27.328 5.855 1 97.31 186 LYS A O 1
ATOM 1476 N N . VAL A 1 187 ? 15.539 27.969 4.082 1 98.75 187 VAL A N 1
ATOM 1477 C CA . VAL A 1 187 ? 14.469 27.031 4.402 1 98.75 187 VAL A CA 1
ATOM 1478 C C . VAL A 1 187 ? 14.648 25.75 3.6 1 98.75 187 VAL A C 1
ATOM 1480 O O . VAL A 1 187 ? 14.969 25.797 2.41 1 98.75 187 VAL A O 1
ATOM 1483 N N . TYR A 1 188 ? 14.477 24.609 4.293 1 98.94 188 TYR A N 1
ATOM 1484 C CA . TYR A 1 188 ? 14.609 23.297 3.68 1 98.94 188 TYR A CA 1
ATOM 1485 C C . TYR A 1 188 ? 13.359 22.453 3.902 1 98.94 188 TYR A C 1
ATOM 1487 O O . TYR A 1 188 ? 12.688 22.594 4.926 1 98.94 188 TYR A O 1
ATOM 1495 N N . THR A 1 189 ? 13.023 21.609 2.969 1 98.94 189 THR A N 1
ATOM 1496 C CA . THR A 1 189 ? 12.016 20.562 3.127 1 98.94 189 THR A CA 1
ATOM 1497 C C . THR A 1 189 ? 12.344 19.359 2.244 1 98.94 189 THR A C 1
ATOM 1499 O O . THR A 1 189 ? 12.922 19.5 1.167 1 98.94 189 THR A O 1
ATOM 1502 N N . PRO A 1 190 ? 12.016 18.234 2.619 1 98.94 190 PRO A N 1
ATOM 1503 C CA . PRO A 1 190 ? 12.359 17.031 1.852 1 98.94 190 PRO A CA 1
ATOM 1504 C C . PRO A 1 190 ? 11.656 16.969 0.499 1 98.94 190 PRO A C 1
ATOM 1506 O O . PRO A 1 190 ? 10.508 17.406 0.377 1 98.94 190 PRO A O 1
ATOM 1509 N N . SER A 1 191 ? 12.406 16.391 -0.48 1 98.88 191 SER A N 1
ATOM 1510 C CA . SER A 1 191 ? 11.742 15.953 -1.701 1 98.88 191 SER A CA 1
ATOM 1511 C C . SER A 1 191 ? 10.789 14.797 -1.424 1 98.88 191 SER A C 1
ATOM 1513 O O . SER A 1 191 ? 11.094 13.906 -0.623 1 98.88 191 SER A O 1
ATOM 1515 N N . LEU A 1 192 ? 9.68 14.797 -2.066 1 98.81 192 LEU A N 1
ATOM 1516 C CA . LEU A 1 192 ? 8.711 13.727 -1.917 1 98.81 192 LEU A CA 1
ATOM 1517 C C . LEU A 1 192 ? 8.516 12.984 -3.234 1 98.81 192 LEU A C 1
ATOM 1519 O O . LEU A 1 192 ? 7.457 12.383 -3.463 1 98.81 192 LEU A O 1
ATOM 1523 N N . ASN A 1 193 ? 9.508 12.961 -4.121 1 98.56 193 ASN A N 1
ATOM 1524 C CA . ASN A 1 193 ? 9.453 12.336 -5.438 1 98.56 193 ASN A CA 1
ATOM 1525 C C . ASN A 1 193 ? 9.555 10.812 -5.34 1 98.56 193 ASN A C 1
ATOM 1527 O O . ASN A 1 193 ? 9.164 10.102 -6.266 1 98.56 193 ASN A O 1
ATOM 1531 N N . LEU A 1 194 ? 10.094 10.328 -4.219 1 98.75 194 LEU A N 1
ATOM 1532 C CA . LEU A 1 194 ? 10.336 8.891 -4.109 1 98.75 194 LEU A CA 1
ATOM 1533 C C . LEU A 1 194 ? 9.453 8.281 -3.027 1 98.75 194 LEU A C 1
ATOM 1535 O O . LEU A 1 194 ? 9.227 7.066 -3.02 1 98.75 194 LEU A O 1
ATOM 1539 N N . SER A 1 195 ? 9 9.07 -2.076 1 98.69 195 SER A N 1
ATOM 1540 C CA . SER A 1 195 ? 8.258 8.625 -0.897 1 98.69 195 SER A CA 1
ATOM 1541 C C . SER A 1 195 ? 7.469 9.766 -0.276 1 98.69 195 SER A C 1
ATOM 1543 O O . SER A 1 195 ? 7.723 10.938 -0.567 1 98.69 195 SER A O 1
ATOM 1545 N N . GLY A 1 196 ? 6.5 9.375 0.543 1 98.75 196 GLY A N 1
ATOM 1546 C CA . GLY A 1 196 ? 5.844 10.375 1.373 1 98.75 196 GLY A CA 1
ATOM 1547 C C . GLY A 1 196 ? 4.574 10.922 0.75 1 98.75 196 GLY A C 1
ATOM 1548 O O . GLY A 1 196 ? 4.137 10.453 -0.301 1 98.75 196 GLY A O 1
ATOM 1549 N N . VAL A 1 197 ? 3.969 11.891 1.402 1 98.88 197 VAL A N 1
ATOM 1550 C CA . VAL A 1 197 ? 2.711 12.516 1.006 1 98.88 197 VAL A CA 1
ATOM 1551 C C . VAL A 1 197 ? 2.9 14.031 0.877 1 98.88 197 VAL A C 1
ATOM 1553 O O . VAL A 1 197 ? 3.359 14.688 1.814 1 98.88 197 VAL A O 1
ATOM 1556 N N . ALA A 1 198 ? 2.557 14.547 -0.237 1 98.88 198 ALA A N 1
ATOM 1557 C CA . ALA A 1 198 ? 2.578 15.992 -0.434 1 98.88 198 ALA A CA 1
ATOM 1558 C C . ALA A 1 198 ? 1.31 16.641 0.116 1 98.88 198 ALA A C 1
ATOM 1560 O O . ALA A 1 198 ? 0.306 16.75 -0.592 1 98.88 198 ALA A O 1
ATOM 1561 N N . GLY A 1 199 ? 1.399 17.109 1.329 1 98.81 199 GLY A N 1
ATOM 1562 C CA . GLY A 1 199 ? 0.224 17.594 2.029 1 98.81 199 GLY A CA 1
ATOM 1563 C C . GLY A 1 199 ? -0.257 18.938 1.517 1 98.81 199 GLY A C 1
ATOM 1564 O O . GLY A 1 199 ? 0.525 19.719 0.961 1 98.81 199 GLY A O 1
ATOM 1565 N N . VAL A 1 200 ? -1.477 19.203 1.766 1 98.88 200 VAL A N 1
ATOM 1566 C CA . VAL A 1 200 ? -2.078 20.484 1.379 1 98.88 200 VAL A CA 1
ATOM 1567 C C . VAL A 1 200 ? -1.439 21.625 2.176 1 98.88 200 VAL A C 1
ATOM 1569 O O . VAL A 1 200 ? -1.126 22.672 1.621 1 98.88 200 VAL A O 1
ATOM 1572 N N . MET A 1 201 ? -1.233 21.422 3.463 1 98.88 201 MET A N 1
ATOM 1573 C CA . MET A 1 201 ? -0.597 22.453 4.266 1 98.88 201 MET A CA 1
ATOM 1574 C C . MET A 1 201 ? 0.843 22.688 3.818 1 98.88 201 MET A C 1
ATOM 1576 O O . MET A 1 201 ? 1.334 23.812 3.848 1 98.88 201 MET A O 1
ATOM 1580 N N . ARG A 1 202 ? 1.591 21.609 3.479 1 98.88 202 ARG A N 1
ATOM 1581 C CA . ARG A 1 202 ? 2.908 21.766 2.875 1 98.88 202 ARG A CA 1
ATOM 1582 C C . ARG A 1 202 ? 2.846 22.719 1.682 1 98.88 202 ARG A C 1
ATOM 1584 O O . ARG A 1 202 ? 3.688 23.609 1.545 1 98.88 202 ARG A O 1
ATOM 1591 N N . ARG A 1 203 ? 1.865 22.484 0.829 1 98.81 203 ARG A N 1
ATOM 1592 C CA . ARG A 1 203 ? 1.668 23.344 -0.334 1 98.81 203 ARG A CA 1
ATOM 1593 C C . ARG A 1 203 ? 1.448 24.797 0.089 1 98.81 203 ARG A C 1
ATOM 1595 O O . ARG A 1 203 ? 2.016 25.719 -0.507 1 98.81 203 ARG A O 1
ATOM 1602 N N . LYS A 1 204 ? 0.605 25.016 1.07 1 98.69 204 LYS A N 1
ATOM 1603 C CA . LYS A 1 204 ? 0.311 26.375 1.533 1 98.69 204 LYS A CA 1
ATOM 1604 C C . LYS A 1 204 ? 1.557 27.031 2.109 1 98.69 204 LYS A C 1
ATOM 1606 O O . LYS A 1 204 ? 1.774 28.234 1.91 1 98.69 204 LYS A O 1
ATOM 1611 N N . VAL A 1 205 ? 2.367 26.281 2.795 1 98.81 205 VAL A N 1
ATOM 1612 C CA . VAL A 1 205 ? 3.627 26.797 3.326 1 98.81 205 VAL A CA 1
ATOM 1613 C C . VAL A 1 205 ? 4.543 27.203 2.176 1 98.81 205 VAL A C 1
ATOM 1615 O O . VAL A 1 205 ? 5.129 28.281 2.197 1 98.81 205 VAL A O 1
ATOM 1618 N N . LEU A 1 206 ? 4.66 26.359 1.195 1 98.75 206 LEU A N 1
ATOM 1619 C CA . LEU A 1 206 ? 5.496 26.656 0.039 1 98.75 206 LEU A CA 1
ATOM 1620 C C . LEU A 1 206 ? 4.988 27.89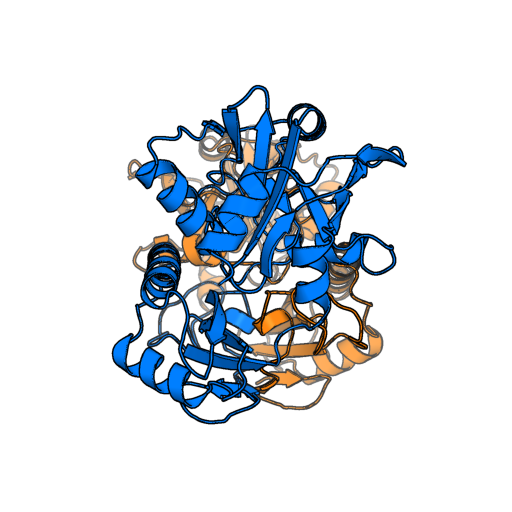1 -0.697 1 98.75 206 LEU A C 1
ATOM 1622 O O . LEU A 1 206 ? 5.777 28.734 -1.128 1 98.75 206 LEU A O 1
ATOM 1626 N N . GLU A 1 207 ? 3.707 28 -0.849 1 98.38 207 GLU A N 1
ATOM 1627 C CA . GLU A 1 207 ? 3.105 29.172 -1.475 1 98.38 207 GLU A CA 1
ATOM 1628 C C . GLU A 1 207 ? 3.422 30.438 -0.686 1 98.38 207 GLU A C 1
ATOM 1630 O O . GLU A 1 207 ? 3.668 31.5 -1.271 1 98.38 207 GLU A O 1
ATOM 1635 N N . PHE A 1 208 ? 3.303 30.344 0.619 1 98.12 208 PHE A N 1
ATOM 1636 C CA . PHE A 1 208 ? 3.639 31.469 1.483 1 98.12 208 PHE A CA 1
ATOM 1637 C C . PHE A 1 208 ? 5.059 31.953 1.215 1 98.12 208 PHE A C 1
ATOM 1639 O O . PHE A 1 208 ? 5.293 33.156 1.062 1 98.12 208 PHE A O 1
ATOM 1646 N N . PHE A 1 209 ? 6.02 31.016 1.152 1 98.19 209 PHE A N 1
ATOM 1647 C CA . PHE A 1 209 ? 7.414 31.391 0.924 1 98.19 209 PHE A CA 1
ATOM 1648 C C . PHE A 1 209 ? 7.602 31.984 -0.468 1 98.19 209 PHE A C 1
ATOM 1650 O O . PHE A 1 209 ? 8.359 32.938 -0.645 1 98.19 209 PHE A O 1
ATOM 1657 N N . GLU A 1 210 ? 6.934 31.406 -1.391 1 97.69 210 GLU A N 1
ATOM 1658 C CA . GLU A 1 210 ? 6.996 31.953 -2.744 1 97.69 210 GLU A CA 1
ATOM 1659 C C . GLU A 1 210 ? 6.492 33.375 -2.783 1 97.69 210 GLU A C 1
ATOM 1661 O O . GLU A 1 210 ? 7.129 34.25 -3.379 1 97.69 210 GLU A O 1
ATOM 1666 N N . ALA A 1 211 ? 5.406 33.656 -2.146 1 97.19 211 ALA A N 1
ATOM 1667 C CA . ALA A 1 211 ? 4.797 35 -2.119 1 97.19 211 ALA A CA 1
ATOM 1668 C C . ALA A 1 211 ? 5.703 36 -1.418 1 97.19 211 ALA A C 1
ATOM 1670 O O . ALA A 1 211 ? 5.633 37.188 -1.688 1 97.19 211 ALA A O 1
ATOM 1671 N N . ASN A 1 212 ? 6.527 35.531 -0.576 1 95.94 212 ASN A N 1
ATOM 1672 C CA . ASN A 1 212 ? 7.422 36.406 0.178 1 95.94 212 ASN A CA 1
ATOM 1673 C C . ASN A 1 212 ? 8.844 36.344 -0.377 1 95.94 212 ASN A C 1
ATOM 1675 O O . ASN A 1 212 ? 9.789 36.781 0.297 1 95.94 212 ASN A O 1
ATOM 1679 N N . ASN A 1 213 ? 9.055 35.75 -1.518 1 95.62 213 ASN A N 1
ATOM 1680 C CA . ASN A 1 213 ? 10.328 35.688 -2.23 1 95.62 213 ASN A CA 1
ATOM 1681 C C . ASN A 1 213 ? 11.406 35 -1.387 1 95.62 213 ASN A C 1
ATOM 1683 O O . ASN A 1 213 ? 12.539 35.469 -1.327 1 95.62 213 ASN A O 1
ATOM 1687 N N . THR A 1 214 ? 10.961 34.094 -0.615 1 94.75 214 THR A N 1
ATOM 1688 C CA . THR A 1 214 ? 11.875 33.25 0.154 1 94.75 214 THR A CA 1
ATOM 1689 C C . THR A 1 214 ? 12.125 31.938 -0.556 1 94.75 214 THR A C 1
ATOM 1691 O O . THR A 1 214 ? 11.18 31.188 -0.851 1 94.75 214 THR A O 1
ATOM 1694 N N . GLU A 1 215 ? 13.297 31.688 -0.825 1 93.62 215 GLU A N 1
ATOM 1695 C CA . GLU A 1 215 ? 13.633 30.438 -1.501 1 93.62 215 GLU A CA 1
ATOM 1696 C C . GLU A 1 215 ? 13.602 29.266 -0.53 1 93.62 215 GLU A C 1
ATOM 1698 O O . GLU A 1 215 ? 14.062 29.375 0.609 1 93.62 215 GLU A O 1
ATOM 1703 N N . VAL A 1 216 ? 13.008 28.203 -0.943 1 98.44 216 VAL A N 1
ATOM 1704 C CA . VAL A 1 216 ? 12.984 26.953 -0.203 1 98.44 216 VAL A CA 1
ATOM 1705 C C . VAL A 1 216 ? 13.766 25.875 -0.963 1 98.44 216 VAL A C 1
ATOM 1707 O O . VAL A 1 216 ? 13.539 25.672 -2.156 1 98.44 216 VAL A O 1
ATOM 1710 N N . GLU A 1 217 ? 14.742 25.297 -0.357 1 98.69 217 GLU A N 1
ATOM 1711 C CA . GLU A 1 217 ? 15.469 24.172 -0.95 1 98.69 217 GLU A CA 1
ATOM 1712 C C . GLU A 1 217 ? 14.734 22.859 -0.73 1 98.69 217 GLU A C 1
ATOM 1714 O O . GLU A 1 217 ? 14.531 22.438 0.41 1 98.69 217 GLU A O 1
ATOM 1719 N N . VAL A 1 218 ? 14.25 22.25 -1.78 1 98.81 218 VAL A N 1
ATOM 1720 C CA . VAL A 1 218 ? 13.625 20.922 -1.769 1 98.81 218 VAL A CA 1
ATOM 1721 C C . VAL A 1 218 ? 14.633 19.875 -2.223 1 98.81 218 VAL A C 1
ATOM 1723 O O . VAL A 1 218 ? 15.211 19.984 -3.305 1 98.81 218 VAL A O 1
ATOM 1726 N N . GLY A 1 219 ? 14.883 18.875 -1.372 1 98.75 219 GLY A N 1
ATOM 1727 C CA . GLY A 1 219 ? 15.906 17.922 -1.771 1 98.75 219 GLY A CA 1
ATOM 1728 C C . GLY A 1 219 ? 15.961 16.703 -0.874 1 98.75 219 GLY A C 1
ATOM 1729 O O . GLY A 1 219 ? 15.039 16.453 -0.091 1 98.75 219 GLY A O 1
ATOM 1730 N N . ASP A 1 220 ? 16.922 15.859 -1.182 1 98.81 220 ASP A N 1
ATOM 1731 C CA . ASP A 1 220 ? 17.219 14.68 -0.376 1 98.81 220 ASP A CA 1
ATOM 1732 C C . ASP A 1 220 ? 18.219 15.008 0.732 1 98.81 220 ASP A C 1
ATOM 1734 O O . ASP A 1 220 ? 19.359 15.359 0.457 1 98.81 220 ASP A O 1
ATOM 1738 N N . PHE A 1 221 ? 17.734 14.891 2 1 98.88 221 PHE A N 1
ATOM 1739 C CA . PHE A 1 221 ? 18.547 15.281 3.146 1 98.88 221 PHE A CA 1
ATOM 1740 C C . PHE A 1 221 ? 18.719 14.117 4.121 1 98.88 221 PHE A C 1
ATOM 1742 O O . PHE A 1 221 ? 17.812 13.289 4.258 1 98.88 221 PHE A O 1
ATOM 1749 N N . SER A 1 222 ? 19.812 14.094 4.773 1 98.75 222 SER A N 1
ATOM 1750 C CA . SER A 1 222 ? 20.062 13.117 5.832 1 98.75 222 SER A CA 1
ATOM 1751 C C . SER A 1 222 ? 19.453 13.57 7.152 1 98.75 222 SER A C 1
ATOM 1753 O O . SER A 1 222 ? 19.094 14.742 7.309 1 98.75 222 SER A O 1
ATOM 1755 N N . LEU A 1 223 ? 19.391 12.625 8.039 1 98.69 223 LEU A N 1
ATOM 1756 C CA . LEU A 1 223 ? 18.922 12.961 9.383 1 98.69 223 LEU A CA 1
ATOM 1757 C C . LEU A 1 223 ? 19.875 13.961 10.047 1 98.69 223 LEU A C 1
ATOM 1759 O O . LEU A 1 223 ? 19.422 14.852 10.781 1 98.69 223 LEU A O 1
ATOM 1763 N N . VAL A 1 224 ? 21.141 13.875 9.797 1 98.38 224 VAL A N 1
ATOM 1764 C CA . VAL A 1 224 ? 22.141 14.766 10.367 1 98.38 224 VAL A CA 1
ATOM 1765 C C . VAL A 1 224 ? 21.859 16.203 9.93 1 98.38 224 VAL A C 1
ATOM 1767 O O . VAL A 1 224 ? 21.984 17.125 10.727 1 98.38 224 VAL A O 1
ATOM 1770 N N . GLU A 1 225 ? 21.531 16.359 8.688 1 98.62 225 GLU A N 1
ATOM 1771 C CA . GLU A 1 225 ? 21.219 17.688 8.18 1 98.62 225 GLU A CA 1
ATOM 1772 C C . GLU A 1 225 ? 19.984 18.281 8.875 1 98.62 225 GLU A C 1
ATOM 1774 O O . GLU A 1 225 ? 19.969 19.453 9.242 1 98.62 225 GLU A O 1
ATOM 1779 N N . LEU A 1 226 ? 19.016 17.516 9.117 1 98.81 226 LEU A N 1
ATOM 1780 C CA . LEU A 1 226 ? 17.828 17.953 9.852 1 98.81 226 LEU A CA 1
ATOM 1781 C C . LEU A 1 226 ? 18.188 18.328 11.289 1 98.81 226 LEU A C 1
ATOM 1783 O O . LEU A 1 226 ? 17.75 19.359 11.797 1 98.81 226 LEU A O 1
ATOM 1787 N N . LEU A 1 227 ? 18.984 17.516 11.93 1 98.69 227 LEU A N 1
ATOM 1788 C CA . LEU A 1 227 ? 19.312 17.688 13.336 1 98.69 227 LEU A CA 1
ATOM 1789 C C . LEU A 1 227 ? 20.203 18.906 13.531 1 98.69 227 LEU A C 1
ATOM 1791 O O . LEU A 1 227 ? 20.359 19.406 14.656 1 98.69 227 LEU A O 1
ATOM 1795 N N . SER A 1 228 ? 20.766 19.406 12.477 1 98.5 228 SER A N 1
ATOM 1796 C CA . SER A 1 228 ? 21.625 20.594 12.562 1 98.5 228 SER A CA 1
ATOM 1797 C C . SER A 1 228 ? 20.828 21.875 12.352 1 98.5 228 SER A C 1
ATOM 1799 O O . SER A 1 228 ? 21.391 22.969 12.297 1 98.5 228 SER A O 1
ATOM 1801 N N . ALA A 1 229 ? 19.547 21.797 12.25 1 98.75 229 ALA A N 1
ATOM 1802 C CA . ALA A 1 229 ? 18.672 22.906 11.93 1 98.75 229 ALA A CA 1
ATOM 1803 C C . ALA A 1 229 ? 18.672 23.953 13.039 1 98.75 229 ALA A C 1
ATOM 1805 O O . ALA A 1 229 ? 18.953 23.641 14.203 1 98.75 229 ALA A O 1
ATOM 1806 N N . ASP A 1 230 ? 18.344 25.203 12.664 1 98.62 230 ASP A N 1
ATOM 1807 C CA . ASP A 1 230 ? 18.156 26.281 13.625 1 98.62 230 ASP A CA 1
ATOM 1808 C C . ASP A 1 230 ? 16.719 26.328 14.141 1 98.62 230 ASP A C 1
ATOM 1810 O O . ASP A 1 230 ? 16.469 26.797 15.258 1 98.62 230 ASP A O 1
ATOM 1814 N N . GLU A 1 231 ? 15.852 25.922 13.344 1 97.88 231 GLU A N 1
ATOM 1815 C CA . GLU A 1 231 ? 14.422 25.844 13.633 1 97.88 231 GLU A CA 1
ATOM 1816 C C . GLU A 1 231 ? 13.75 24.75 12.805 1 97.88 231 GLU A C 1
ATOM 1818 O O . GLU A 1 231 ? 14.117 24.531 11.648 1 97.88 231 GLU A O 1
ATOM 1823 N N . VAL A 1 232 ? 12.805 24.031 13.422 1 98.94 232 VAL A N 1
ATOM 1824 C CA . VAL A 1 232 ? 12.086 22.938 12.758 1 98.94 232 VAL A CA 1
ATOM 1825 C C . VAL A 1 232 ? 10.594 23.078 13.016 1 98.94 232 VAL A C 1
ATOM 1827 O O . VAL A 1 232 ? 10.172 23.438 14.117 1 98.94 232 VAL A O 1
ATOM 1830 N N . TRP A 1 233 ? 9.75 22.828 12.008 1 98.94 233 TRP A N 1
ATOM 1831 C CA . TRP A 1 233 ? 8.312 22.703 12.234 1 98.94 233 TRP A CA 1
ATOM 1832 C C . TRP A 1 233 ? 7.727 21.578 11.383 1 98.94 233 TRP A C 1
ATOM 1834 O O . TRP A 1 233 ? 8.352 21.125 10.422 1 98.94 233 TRP A O 1
ATOM 1844 N N . MET A 1 234 ? 6.613 21.062 11.797 1 98.94 234 MET A N 1
ATOM 1845 C CA . MET A 1 234 ? 5.809 20.125 11.016 1 98.94 234 MET A CA 1
ATOM 1846 C C . MET A 1 234 ? 4.438 20.703 10.703 1 98.94 234 MET A C 1
ATOM 1848 O O . MET A 1 234 ? 4.012 21.672 11.344 1 98.94 234 MET A O 1
ATOM 1852 N N . CYS A 1 235 ? 3.801 20.156 9.664 1 98.94 235 CYS A N 1
ATOM 1853 C CA . CYS A 1 235 ? 2.518 20.734 9.297 1 98.94 235 CYS A CA 1
ATOM 1854 C C . CYS A 1 235 ? 1.626 19.719 8.609 1 98.94 235 CYS A C 1
ATOM 1856 O O . CYS A 1 235 ? 2.117 18.828 7.902 1 98.94 235 CYS A O 1
ATOM 1858 N N . ASN A 1 236 ? 0.394 19.766 8.836 1 98.69 236 ASN A N 1
ATOM 1859 C CA . ASN A 1 236 ? -0.665 19.109 8.07 1 98.69 236 ASN A CA 1
ATOM 1860 C C . ASN A 1 236 ? -1.971 19.906 8.148 1 98.69 236 ASN A C 1
ATOM 1862 O O . ASN A 1 236 ? -2.055 20.906 8.852 1 98.69 236 ASN A O 1
ATOM 1866 N N . SER A 1 237 ? -2.959 19.5 7.48 1 98.31 237 SER A N 1
ATOM 1867 C CA . SER A 1 237 ? -4.16 20.312 7.27 1 98.31 237 SER A CA 1
ATOM 1868 C C . SER A 1 237 ? -4.945 20.484 8.562 1 98.31 237 SER A C 1
ATOM 1870 O O . SER A 1 237 ? -5.648 21.469 8.75 1 98.31 237 SER A O 1
ATOM 1872 N N . LEU A 1 238 ? -4.824 19.578 9.469 1 97.88 238 LEU A N 1
ATOM 1873 C CA . LEU A 1 238 ? -5.543 19.688 10.734 1 97.88 238 LEU A CA 1
ATOM 1874 C C . LEU A 1 238 ? -4.719 20.453 11.766 1 97.88 238 LEU A C 1
ATOM 1876 O O . LEU A 1 238 ? -5.223 21.391 12.398 1 97.88 238 LEU A O 1
ATOM 1880 N N . LEU A 1 239 ? -3.516 20.125 11.867 1 98 239 LEU A N 1
ATOM 1881 C CA . LEU A 1 239 ? -2.602 20.672 12.859 1 98 239 LEU A CA 1
ATOM 1882 C C . LEU A 1 239 ? -2.199 22.094 12.508 1 98 239 LEU A C 1
ATOM 1884 O O . LEU A 1 239 ? -1.968 22.922 13.391 1 98 239 LEU A O 1
ATOM 1888 N N . GLY A 1 240 ? -2.215 22.406 11.219 1 98.44 240 GLY A N 1
ATOM 1889 C CA . GLY A 1 240 ? -1.507 23.609 10.805 1 98.44 240 GLY A CA 1
ATOM 1890 C C . GLY A 1 240 ? -0.002 23.5 10.961 1 98.44 240 GLY A C 1
ATOM 1891 O O . GLY A 1 240 ? 0.589 22.469 10.617 1 98.44 240 GLY A O 1
ATOM 1892 N N . VAL A 1 241 ? 0.553 24.578 11.391 1 98.81 241 VAL A N 1
ATOM 1893 C CA . VAL A 1 241 ? 1.994 24.625 11.617 1 98.81 241 VAL A CA 1
ATOM 1894 C C . VAL A 1 241 ? 2.287 24.484 13.109 1 98.81 241 VAL A C 1
ATOM 1896 O O . VAL A 1 241 ? 1.709 25.188 13.93 1 98.81 241 VAL A O 1
ATOM 1899 N N . ALA A 1 242 ? 3.102 23.531 13.438 1 98.88 242 ALA A N 1
ATOM 1900 C CA . ALA A 1 242 ? 3.527 23.344 14.82 1 98.88 242 ALA A CA 1
ATOM 1901 C C . ALA A 1 242 ? 5.051 23.281 14.922 1 98.88 242 ALA A C 1
ATOM 1903 O O . ALA A 1 242 ? 5.699 22.562 14.148 1 98.88 242 ALA A O 1
ATOM 1904 N N . PRO A 1 243 ? 5.617 24 15.898 1 98.88 243 PRO A N 1
ATOM 1905 C CA . PRO A 1 243 ? 7.066 23.906 16.094 1 98.88 243 PRO A CA 1
ATOM 1906 C C . PRO A 1 243 ? 7.5 22.531 16.594 1 98.88 243 PRO A C 1
ATOM 1908 O O . PRO A 1 243 ? 6.777 21.891 17.375 1 98.88 243 PRO A O 1
ATOM 1911 N N . VAL A 1 244 ? 8.594 22.094 16.109 1 98.94 244 VAL A N 1
ATOM 1912 C CA . VAL A 1 244 ? 9.273 20.938 16.688 1 98.94 244 VAL A CA 1
ATOM 1913 C C . VAL A 1 244 ? 10.344 21.406 17.656 1 98.94 244 VAL A C 1
ATOM 1915 O O . VAL A 1 244 ? 11.289 22.094 17.281 1 98.94 244 VAL A O 1
ATOM 1918 N N . THR A 1 245 ? 10.195 21 18.891 1 98.88 245 THR A N 1
ATOM 1919 C CA . THR A 1 245 ? 11.086 21.531 19.906 1 98.88 245 THR A CA 1
ATOM 1920 C C . THR A 1 245 ? 12.211 20.547 20.219 1 98.88 245 THR A C 1
ATOM 1922 O O . THR A 1 245 ? 13.219 20.922 20.828 1 98.88 245 THR A O 1
ATOM 1925 N N . SER A 1 246 ? 12 19.297 19.812 1 98.81 246 SER A N 1
ATOM 1926 C CA . SER A 1 246 ? 13.109 18.359 19.938 1 98.81 246 SER A CA 1
ATOM 1927 C C . SER A 1 246 ? 12.898 17.141 19.031 1 98.81 246 SER A C 1
ATOM 1929 O O . SER A 1 246 ? 11.758 16.812 18.688 1 98.81 246 SER A O 1
ATOM 1931 N N . ILE A 1 247 ? 13.977 16.547 18.656 1 98.88 247 ILE A N 1
ATOM 1932 C CA . ILE A 1 247 ? 14.016 15.25 17.984 1 98.88 247 ILE A CA 1
ATOM 1933 C C . ILE A 1 247 ? 15.016 14.328 18.688 1 98.88 247 ILE A C 1
ATOM 1935 O O . ILE A 1 247 ? 16.172 14.695 18.875 1 98.88 247 ILE A O 1
ATOM 1939 N N . THR A 1 248 ? 14.508 13.172 19.109 1 98.38 248 THR A N 1
ATOM 1940 C CA . THR A 1 248 ? 15.375 12.18 19.75 1 98.38 248 THR A CA 1
ATOM 1941 C C . THR A 1 248 ? 15.703 11.055 18.766 1 98.38 248 THR A C 1
ATOM 1943 O O . THR A 1 248 ? 14.82 10.297 18.359 1 98.38 248 THR A O 1
ATOM 1946 N N . ALA A 1 249 ? 16.953 10.945 18.516 1 94.62 249 ALA A N 1
ATOM 1947 C CA . ALA A 1 249 ? 17.422 9.938 17.562 1 94.62 249 ALA A CA 1
ATOM 1948 C C . ALA A 1 249 ? 17.406 8.547 18.188 1 94.62 249 ALA A C 1
ATOM 1950 O O . ALA A 1 249 ? 17.141 8.398 19.391 1 94.62 249 ALA A O 1
ATOM 1951 N N . SER A 1 250 ? 17.594 7.555 17.359 1 86.38 250 SER A N 1
ATOM 1952 C CA . SER A 1 250 ? 17.5 6.16 17.781 1 86.38 250 SER A CA 1
ATOM 1953 C C . SER A 1 250 ? 18.531 5.84 18.859 1 86.38 250 SER A C 1
ATOM 1955 O O . SER A 1 250 ? 18.328 4.938 19.672 1 86.38 250 SER A O 1
ATOM 1957 N N . ASN A 1 251 ? 19.609 6.602 18.875 1 87.12 251 ASN A N 1
ATOM 1958 C CA . ASN A 1 251 ? 20.625 6.395 19.906 1 87.12 251 ASN A CA 1
ATOM 1959 C C . ASN A 1 251 ? 20.297 7.152 21.188 1 87.12 251 ASN A C 1
ATOM 1961 O O . ASN A 1 251 ? 21.156 7.297 22.062 1 87.12 251 ASN A O 1
ATOM 1965 N N . ASN A 1 252 ? 19.141 7.723 21.25 1 89.5 252 ASN A N 1
ATOM 1966 C CA . ASN A 1 252 ? 18.609 8.422 22.406 1 89.5 252 ASN A CA 1
ATOM 1967 C C . ASN A 1 252 ? 19.234 9.805 22.562 1 89.5 252 ASN A C 1
ATOM 1969 O O . ASN A 1 252 ? 19.109 10.445 23.609 1 89.5 252 ASN A O 1
ATOM 1973 N N . HIS A 1 253 ? 19.953 10.234 21.562 1 95.31 253 HIS A N 1
ATOM 1974 C CA . HIS A 1 253 ? 20.438 11.609 21.562 1 95.31 253 HIS A CA 1
ATOM 1975 C C . HIS A 1 253 ? 19.328 12.594 21.219 1 95.31 253 HIS A C 1
ATOM 1977 O O . HIS A 1 253 ? 18.75 12.516 20.141 1 95.31 253 HIS A O 1
ATOM 1983 N N . LYS A 1 254 ? 19.109 13.484 22.078 1 98.12 254 LYS A N 1
ATOM 1984 C CA . LYS A 1 254 ? 18.062 14.484 21.922 1 98.12 254 LYS A CA 1
ATOM 1985 C C . LYS A 1 254 ? 18.625 15.805 21.406 1 98.12 254 LYS A C 1
ATOM 1987 O O . LYS A 1 254 ? 19.562 16.344 21.984 1 98.12 254 LYS A O 1
ATOM 1992 N N . THR A 1 255 ? 18.188 16.25 20.344 1 98.62 255 THR A N 1
ATOM 1993 C CA . THR A 1 255 ? 18.469 17.578 19.828 1 98.62 255 THR A CA 1
ATOM 1994 C C . THR A 1 255 ? 17.312 18.531 20.094 1 98.62 255 THR A C 1
ATOM 1996 O O . THR A 1 255 ? 16.156 18.203 19.812 1 98.62 255 THR A O 1
ATOM 1999 N N . VAL A 1 256 ? 17.594 19.719 20.609 1 98.62 256 VAL A N 1
ATOM 2000 C CA . VAL A 1 256 ? 16.562 20.672 20.969 1 98.62 256 VAL A CA 1
ATOM 2001 C C . VAL A 1 256 ? 16.578 21.844 20 1 98.62 256 VAL A C 1
ATOM 2003 O O . VAL A 1 256 ? 17.641 22.281 19.547 1 98.62 256 VAL A O 1
ATOM 2006 N N . PHE A 1 257 ? 15.438 22.344 19.703 1 98.69 257 PHE A N 1
ATOM 2007 C CA . PHE A 1 257 ? 15.242 23.484 18.812 1 98.69 257 PHE A CA 1
ATOM 2008 C C . PHE A 1 257 ? 14.406 24.562 19.484 1 98.69 257 PHE A C 1
ATOM 2010 O O . PHE A 1 257 ? 13.461 24.25 20.219 1 98.69 257 PHE A O 1
ATOM 2017 N N . PRO A 1 258 ? 14.773 25.828 19.312 1 98.19 258 PRO A N 1
ATOM 2018 C CA . PRO A 1 258 ? 13.859 26.891 19.75 1 98.19 258 PRO A CA 1
ATOM 2019 C C . PRO A 1 258 ? 12.625 27.016 18.859 1 98.19 258 PRO A C 1
ATOM 2021 O O . PRO A 1 258 ? 12.641 26.562 17.719 1 98.19 258 PRO A O 1
ATOM 2024 N N . ILE A 1 259 ? 11.586 27.547 19.422 1 98.38 259 ILE A N 1
ATOM 2025 C CA . ILE A 1 259 ? 10.492 28.016 18.578 1 98.38 259 ILE A CA 1
ATOM 2026 C C . ILE A 1 259 ? 10.914 29.266 17.828 1 98.38 259 ILE A C 1
ATOM 2028 O O . ILE A 1 259 ? 11.078 30.328 18.438 1 98.38 259 ILE A O 1
ATOM 2032 N N . GLY A 1 260 ? 11.086 29.125 16.547 1 96.88 260 GLY A N 1
ATOM 2033 C CA . GLY A 1 260 ? 11.695 30.188 15.773 1 96.88 260 GLY A CA 1
ATOM 2034 C C . GLY A 1 260 ? 10.688 31.219 15.289 1 96.88 260 GLY A C 1
ATOM 2035 O O . GLY A 1 260 ? 9.484 30.969 15.281 1 96.88 260 GLY A O 1
ATOM 2036 N N . LYS A 1 261 ? 11.203 32.375 14.898 1 96.44 261 LYS A N 1
ATOM 2037 C CA . LYS A 1 261 ? 10.383 33.469 14.438 1 96.44 261 LYS A CA 1
ATOM 2038 C C . LYS A 1 261 ? 9.633 33.125 13.156 1 96.44 261 LYS A C 1
ATOM 2040 O O . LYS A 1 261 ? 8.508 33.562 12.945 1 96.44 261 LYS A O 1
ATOM 2045 N N . LEU A 1 262 ? 10.305 32.406 12.328 1 97.12 262 LEU A N 1
ATOM 2046 C CA . LEU A 1 262 ? 9.664 32.031 11.07 1 97.12 262 LEU A CA 1
ATOM 2047 C C . LEU A 1 262 ? 8.469 31.109 11.32 1 97.12 262 LEU A C 1
ATOM 2049 O O . LEU A 1 262 ? 7.418 31.266 10.688 1 97.12 262 LEU A O 1
ATOM 2053 N N . THR A 1 263 ? 8.617 30.125 12.18 1 97.5 263 THR A N 1
ATOM 2054 C CA . THR A 1 263 ? 7.512 29.266 12.562 1 97.5 263 THR A CA 1
ATOM 2055 C C . THR A 1 263 ? 6.328 30.094 13.07 1 97.5 263 THR A C 1
ATOM 2057 O O . THR A 1 263 ? 5.184 29.844 12.672 1 97.5 263 THR A O 1
ATOM 2060 N N . GLN A 1 264 ? 6.633 31.031 13.914 1 97.31 264 GLN A N 1
ATOM 2061 C CA . GLN A 1 264 ? 5.582 31.875 14.477 1 97.31 264 GLN A CA 1
ATOM 2062 C C . GLN A 1 264 ? 4.895 32.688 13.391 1 97.31 264 GLN A C 1
ATOM 2064 O O . GLN A 1 264 ? 3.676 32.875 13.414 1 97.31 264 GLN A O 1
ATOM 2069 N N . ARG A 1 265 ? 5.691 33.219 12.523 1 97.31 265 ARG A N 1
ATOM 2070 C CA . ARG A 1 265 ? 5.129 33.969 11.406 1 97.31 265 ARG A CA 1
ATOM 2071 C C . ARG A 1 265 ? 4.199 33.094 10.57 1 97.31 265 ARG A C 1
ATOM 2073 O O . ARG A 1 265 ? 3.111 33.531 10.188 1 97.31 265 ARG A O 1
ATOM 2080 N N . LEU A 1 266 ? 4.629 31.875 10.281 1 98 266 LEU A N 1
ATOM 2081 C CA . LEU A 1 266 ? 3.805 30.938 9.523 1 98 266 LEU A CA 1
ATOM 2082 C C . LEU A 1 266 ? 2.506 30.641 10.266 1 98 266 LEU A C 1
ATOM 2084 O O . LEU A 1 266 ? 1.438 30.578 9.648 1 98 266 LEU A O 1
ATOM 2088 N N . GLN A 1 267 ? 2.605 30.406 11.562 1 97.94 267 GLN A N 1
ATOM 2089 C CA . GLN A 1 267 ? 1.422 30.125 12.375 1 97.94 267 GLN A CA 1
ATOM 2090 C C . GLN A 1 267 ? 0.412 31.266 12.273 1 97.94 267 GLN A C 1
ATOM 2092 O O . GLN A 1 267 ? -0.791 31.031 12.156 1 97.94 267 GLN A O 1
ATOM 2097 N N . GLY A 1 268 ? 0.896 32.531 12.398 1 96.94 268 GLY A N 1
ATOM 2098 C CA . GLY A 1 268 ? 0.021 33.688 12.305 1 96.94 268 GLY A CA 1
ATOM 2099 C C . GLY A 1 268 ? -0.706 33.781 10.977 1 96.94 268 GLY A C 1
ATOM 2100 O O . GLY A 1 268 ? -1.83 34.281 10.914 1 96.94 268 GLY A O 1
ATOM 2101 N N . ASN A 1 269 ? -0.121 33.25 9.961 1 95.88 269 ASN A N 1
ATOM 2102 C CA . ASN A 1 269 ? -0.67 33.344 8.617 1 95.88 269 ASN A CA 1
ATOM 2103 C C . ASN A 1 269 ? -1.537 32.156 8.258 1 95.88 269 ASN A C 1
ATOM 2105 O O . ASN A 1 269 ? -2.512 32.281 7.516 1 95.88 269 ASN A O 1
ATOM 2109 N N . LEU A 1 270 ? -1.147 30.969 8.789 1 96.69 270 LEU A N 1
ATOM 2110 C CA . LEU A 1 270 ? -1.739 29.75 8.242 1 96.69 270 LEU A CA 1
ATOM 2111 C C . LEU A 1 270 ? -2.609 29.062 9.289 1 96.69 270 LEU A C 1
ATOM 2113 O O . LEU A 1 270 ? -3.434 28.203 8.953 1 96.69 270 LEU A O 1
ATOM 2117 N N . ASN A 1 271 ? -2.395 29.312 10.609 1 94.38 271 ASN A N 1
ATOM 2118 C CA . ASN A 1 271 ? -3.191 28.688 11.656 1 94.38 271 ASN A CA 1
ATOM 2119 C C . ASN A 1 271 ? -4.445 29.484 11.977 1 94.38 271 ASN A C 1
ATOM 2121 O O . ASN A 1 271 ? -5.324 29.016 12.703 1 94.38 271 ASN A O 1
ATOM 2125 N N . THR A 1 272 ? -4.535 30.766 11.633 1 83.81 272 THR A N 1
ATOM 2126 C CA . THR A 1 272 ? -5.637 31.641 11.992 1 83.81 272 THR A CA 1
ATOM 2127 C C . THR A 1 272 ? -6.672 31.719 10.875 1 83.81 272 THR A C 1
ATOM 2129 O O . THR A 1 272 ? -6.34 31.516 9.703 1 83.81 272 THR A O 1
ATOM 2132 N N . MET B 1 1 ? -19.875 -15.703 -2.426 1 89.12 1 MET B N 1
ATOM 2133 C CA . MET B 1 1 ? -20.375 -15.555 -1.062 1 89.12 1 MET B CA 1
ATOM 2134 C C . MET B 1 1 ? -19.25 -15.18 -0.104 1 89.12 1 MET B C 1
ATOM 2136 O O . MET B 1 1 ? -18.109 -15.594 -0.293 1 89.12 1 MET B O 1
ATOM 2140 N N . PHE B 1 2 ? -19.625 -14.383 0.927 1 93.62 2 PHE B N 1
ATOM 2141 C CA . PHE B 1 2 ? -18.625 -13.938 1.898 1 93.62 2 PHE B CA 1
ATOM 2142 C C . PHE B 1 2 ? -19 -14.398 3.303 1 93.62 2 PHE B C 1
ATOM 2144 O O . PHE B 1 2 ? -20.172 -14.594 3.605 1 93.62 2 PHE B O 1
ATOM 2151 N N . TRP B 1 3 ? -18.016 -14.617 4.051 1 96.62 3 TRP B N 1
ATOM 2152 C CA . TRP B 1 3 ? -18.109 -14.844 5.488 1 96.62 3 TRP B CA 1
ATOM 2153 C C . TRP B 1 3 ? -17.219 -13.867 6.258 1 96.62 3 TRP B C 1
ATOM 2155 O O . TRP B 1 3 ? -16.094 -13.586 5.844 1 96.62 3 TRP B O 1
ATOM 2165 N N . VAL B 1 4 ? -17.781 -13.32 7.305 1 97.62 4 VAL B N 1
ATOM 2166 C CA . VAL B 1 4 ? -17.016 -12.508 8.242 1 97.62 4 VAL B CA 1
ATOM 2167 C C . VAL B 1 4 ? -16.969 -13.203 9.602 1 97.62 4 VAL B C 1
ATOM 2169 O O . VAL B 1 4 ? -18 -13.375 10.258 1 97.62 4 VAL B O 1
ATOM 2172 N N . ASN B 1 5 ? -15.82 -13.609 9.953 1 96.88 5 ASN B N 1
ATOM 2173 C CA . ASN B 1 5 ? -15.656 -14.375 11.18 1 96.88 5 ASN B CA 1
ATOM 2174 C C . ASN B 1 5 ? -16.656 -15.531 11.258 1 96.88 5 ASN B C 1
ATOM 2176 O O . ASN B 1 5 ? -17.344 -15.703 12.258 1 96.88 5 ASN B O 1
ATOM 2180 N N . GLY B 1 6 ? -16.734 -16.156 10.188 1 96.69 6 GLY B N 1
ATOM 2181 C CA . GLY B 1 6 ? -17.5 -17.391 10.141 1 96.69 6 GLY B CA 1
ATOM 2182 C C . GLY B 1 6 ? -18.969 -17.188 9.875 1 96.69 6 GLY B C 1
ATOM 2183 O O . GLY B 1 6 ? -19.719 -18.156 9.734 1 96.69 6 GLY B O 1
ATOM 2184 N N . VAL B 1 7 ? -19.406 -15.961 9.773 1 97.19 7 VAL B N 1
ATOM 2185 C CA . VAL B 1 7 ? -20.828 -15.664 9.586 1 97.19 7 VAL B CA 1
ATOM 2186 C C . VAL B 1 7 ? -21.062 -15.109 8.18 1 97.19 7 VAL B C 1
ATOM 2188 O O . VAL B 1 7 ? -20.391 -14.164 7.766 1 97.19 7 VAL B O 1
ATOM 2191 N N . PRO B 1 8 ? -22.047 -15.656 7.457 1 96.62 8 PRO B N 1
ATOM 2192 C CA . PRO B 1 8 ? -22.344 -15.094 6.133 1 96.62 8 PRO B CA 1
ATOM 2193 C C . PRO B 1 8 ? -22.719 -13.617 6.188 1 96.62 8 PRO B C 1
ATOM 2195 O O . PRO B 1 8 ? -23.625 -13.242 6.926 1 96.62 8 PRO B O 1
ATOM 2198 N N . GLN B 1 9 ? -21.938 -12.805 5.582 1 95.62 9 GLN B N 1
ATOM 2199 C CA . GLN B 1 9 ? -22.125 -11.359 5.504 1 95.62 9 GLN B CA 1
ATOM 2200 C C . GLN B 1 9 ? -21.562 -10.805 4.191 1 95.62 9 GLN B C 1
ATOM 2202 O O . GLN B 1 9 ? -20.641 -11.375 3.611 1 95.62 9 GLN B O 1
ATOM 2207 N N . THR B 1 10 ? -22.125 -9.68 3.725 1 96.25 10 THR B N 1
ATOM 2208 C CA . THR B 1 10 ? -21.656 -9.125 2.465 1 96.25 10 THR B CA 1
ATOM 2209 C C . THR B 1 10 ? -21.016 -7.758 2.686 1 96.25 10 THR B C 1
ATOM 2211 O O . THR B 1 10 ? -20.516 -7.141 1.742 1 96.25 10 THR B O 1
ATOM 2214 N N . GLN B 1 11 ? -21.078 -7.285 3.953 1 97.12 11 GLN B N 1
ATOM 2215 C CA . GLN B 1 11 ? -20.609 -5.934 4.234 1 97.12 11 GLN B CA 1
ATOM 2216 C C . GLN B 1 11 ? -19.656 -5.918 5.418 1 97.12 11 GLN B C 1
ATOM 2218 O O . GLN B 1 11 ? -19.625 -6.859 6.211 1 97.12 11 GLN B O 1
ATOM 2223 N N . VAL B 1 12 ? -18.891 -4.926 5.52 1 96.38 12 VAL B N 1
ATOM 2224 C CA . VAL B 1 12 ? -17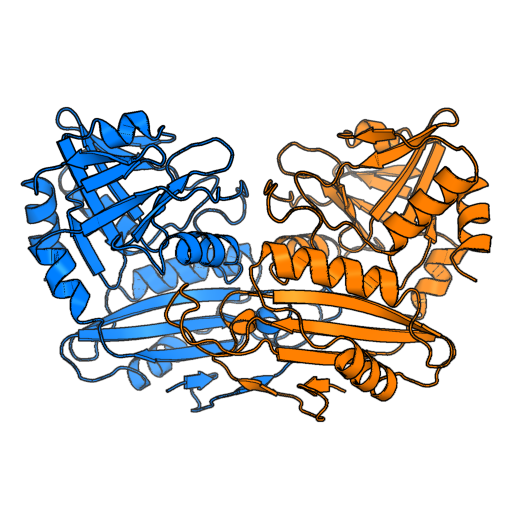.953 -4.688 6.621 1 96.38 12 VAL B CA 1
ATOM 2225 C C . VAL B 1 12 ? -18.062 -3.232 7.074 1 96.38 12 VAL B C 1
ATOM 2227 O O . VAL B 1 12 ? -18.547 -2.379 6.332 1 96.38 12 VAL B O 1
ATOM 2230 N N . SER B 1 13 ? -17.656 -2.965 8.266 1 96.75 13 SER B N 1
ATOM 2231 C CA . SER B 1 13 ? -17.672 -1.609 8.805 1 96.75 13 SER B CA 1
ATOM 2232 C C . SER B 1 13 ? -16.797 -0.678 7.969 1 96.75 13 SER B C 1
ATOM 2234 O O . SER B 1 13 ? -15.695 -1.057 7.551 1 96.75 13 SER B O 1
ATOM 2236 N N . LEU B 1 14 ? -17.25 0.559 7.781 1 97.44 14 LEU B N 1
ATOM 2237 C CA . LEU B 1 14 ? -16.469 1.59 7.113 1 97.44 14 LEU B CA 1
ATOM 2238 C C . LEU B 1 14 ? -15.219 1.931 7.926 1 97.44 14 LEU B C 1
ATOM 2240 O O . LEU B 1 14 ? -14.281 2.533 7.402 1 97.44 14 LEU B O 1
ATOM 2244 N N . GLY B 1 15 ? -15.188 1.542 9.172 1 96.31 15 GLY B N 1
ATOM 2245 C CA . GLY B 1 15 ? -14.07 1.825 10.055 1 96.31 15 GLY B CA 1
ATOM 2246 C C . GLY B 1 15 ? -13.008 0.743 10.031 1 96.31 15 GLY B C 1
ATOM 2247 O O . GLY B 1 15 ? -11.977 0.861 10.703 1 96.31 15 GLY B O 1
ATOM 2248 N N . ASP B 1 16 ? -13.25 -0.338 9.266 1 97.75 16 ASP B N 1
ATOM 2249 C CA . ASP B 1 16 ? -12.258 -1.4 9.188 1 97.75 16 ASP B CA 1
ATOM 2250 C C . ASP B 1 16 ? -10.938 -0.878 8.617 1 97.75 16 ASP B C 1
ATOM 2252 O O . ASP B 1 16 ? -10.938 -0.156 7.617 1 97.75 16 ASP B O 1
ATOM 2256 N N . ARG B 1 17 ? -9.898 -1.292 9.156 1 98.44 17 ARG B N 1
ATOM 2257 C CA . ARG B 1 17 ? -8.594 -0.719 8.867 1 98.44 17 ARG B CA 1
ATOM 2258 C C . ARG B 1 17 ? -8.094 -1.155 7.492 1 98.44 17 ARG B C 1
ATOM 2260 O O . ARG B 1 17 ? -7.234 -0.497 6.902 1 98.44 17 ARG B O 1
ATOM 2267 N N . SER B 1 18 ? -8.547 -2.307 6.969 1 98.69 18 SER B N 1
ATOM 2268 C CA . SER B 1 18 ? -8.211 -2.631 5.582 1 98.69 18 SER B CA 1
ATOM 2269 C C . SER B 1 18 ? -8.867 -1.654 4.613 1 98.69 18 SER B C 1
ATOM 2271 O O . SER B 1 18 ? -8.258 -1.252 3.621 1 98.69 18 SER B O 1
ATOM 2273 N N . PHE B 1 19 ? -10.148 -1.289 4.84 1 98.62 19 PHE B N 1
ATOM 2274 C CA . PHE B 1 19 ? -10.828 -0.316 4 1 98.62 19 PHE B CA 1
ATOM 2275 C C . PHE B 1 19 ? -10.148 1.044 4.078 1 98.62 19 PHE B C 1
ATOM 2277 O O . PHE B 1 19 ? -9.977 1.716 3.059 1 98.62 19 PHE B O 1
ATOM 2284 N N . GLN B 1 20 ? -9.75 1.389 5.238 1 98.19 20 GLN B N 1
ATOM 2285 C CA . GLN B 1 20 ? -9.234 2.734 5.477 1 98.19 20 GLN B CA 1
ATOM 2286 C C . GLN B 1 20 ? -7.785 2.859 5.012 1 98.19 20 GLN B C 1
ATOM 2288 O O . GLN B 1 20 ? -7.375 3.916 4.527 1 98.19 20 GLN B O 1
ATOM 2293 N N . TYR B 1 21 ? -6.953 1.737 5.148 1 98.69 21 TYR B N 1
ATOM 2294 C CA . TYR B 1 21 ? -5.512 1.921 5.023 1 98.69 21 TYR B CA 1
ATOM 2295 C C . TYR B 1 21 ? -4.859 0.698 4.387 1 98.69 21 TYR B C 1
ATOM 2297 O O . TYR B 1 21 ? -3.633 0.601 4.328 1 98.69 21 TYR B O 1
ATOM 2305 N N . GLY B 1 22 ? -5.652 -0.276 3.914 1 98.69 22 GLY B N 1
ATOM 2306 C CA . GLY B 1 22 ? -5.086 -1.518 3.416 1 98.69 22 GLY B CA 1
ATOM 2307 C C . GLY B 1 22 ? -4.387 -2.33 4.492 1 98.69 22 GLY B C 1
ATOM 2308 O O . GLY B 1 22 ? -3.459 -3.088 4.199 1 98.69 22 GLY B O 1
ATOM 2309 N N . ASP B 1 23 ? -4.797 -2.201 5.73 1 98.81 23 ASP B N 1
ATOM 2310 C CA . ASP B 1 23 ? -4.117 -2.754 6.898 1 98.81 23 ASP B CA 1
ATOM 2311 C C . ASP B 1 23 ? -4.508 -4.215 7.117 1 98.81 23 ASP B C 1
ATOM 2313 O O . ASP B 1 23 ? -5.367 -4.516 7.949 1 98.81 23 ASP B O 1
ATOM 2317 N N . GLY B 1 24 ? -3.805 -5.051 6.387 1 98.81 24 GLY B N 1
ATOM 2318 C CA . GLY B 1 24 ? -4.07 -6.48 6.441 1 98.81 24 GLY B CA 1
ATOM 2319 C C . GLY B 1 24 ? -3.326 -7.266 5.379 1 98.81 24 GLY B C 1
ATOM 2320 O O . GLY B 1 24 ? -2.369 -6.762 4.785 1 98.81 24 GLY B O 1
ATOM 2321 N N . CYS B 1 25 ? -3.738 -8.5 5.207 1 98.94 25 CYS B N 1
ATOM 2322 C CA . CYS B 1 25 ? -3.148 -9.406 4.23 1 98.94 25 CYS B CA 1
ATOM 2323 C C . CYS B 1 25 ? -4.172 -10.43 3.752 1 98.94 25 CYS B C 1
ATOM 2325 O O . CYS B 1 25 ? -5.301 -10.469 4.246 1 98.94 25 CYS B O 1
ATOM 2327 N N . PHE B 1 26 ? -3.795 -11.203 2.725 1 98.88 26 PHE B N 1
ATOM 2328 C CA . PHE B 1 26 ? -4.738 -12.195 2.213 1 98.88 26 PHE B CA 1
ATOM 2329 C C . PHE B 1 26 ? -4.004 -13.352 1.549 1 98.88 26 PHE B C 1
ATOM 2331 O O . PHE B 1 26 ? -2.783 -13.305 1.376 1 98.88 26 PHE B O 1
ATOM 2338 N N . THR B 1 27 ? -4.664 -14.375 1.304 1 98.81 27 THR B N 1
ATOM 2339 C CA . THR B 1 27 ? -4.207 -15.508 0.5 1 98.81 27 THR B CA 1
ATOM 2340 C C . THR B 1 27 ? -5.348 -16.062 -0.353 1 98.81 27 THR B C 1
ATOM 2342 O O . THR B 1 27 ? -6.52 -15.859 -0.037 1 98.81 27 THR B O 1
ATOM 2345 N N . THR B 1 28 ? -5.031 -16.578 -1.422 1 98.62 28 THR B N 1
ATOM 2346 C CA . THR B 1 28 ? -5.941 -17.312 -2.301 1 98.62 28 THR B CA 1
ATOM 2347 C C . THR B 1 28 ? -5.551 -18.781 -2.387 1 98.62 28 THR B C 1
ATOM 2349 O O . THR B 1 28 ? -4.402 -19.109 -2.695 1 98.62 28 THR B O 1
ATOM 2352 N N . ILE B 1 29 ? -6.492 -19.641 -2.107 1 98.62 29 ILE B N 1
ATOM 2353 C CA . ILE B 1 29 ? -6.238 -21.062 -1.983 1 98.62 29 ILE B CA 1
ATOM 2354 C C . ILE B 1 29 ? -7.062 -21.828 -3.018 1 98.62 29 ILE B C 1
ATOM 2356 O O . ILE B 1 29 ? -8.266 -21.594 -3.15 1 98.62 29 ILE B O 1
ATOM 2360 N N . GLN B 1 30 ? -6.438 -22.703 -3.766 1 98.44 30 GLN B N 1
ATOM 2361 C CA . GLN B 1 30 ? -7.191 -23.656 -4.574 1 98.44 30 GLN B CA 1
ATOM 2362 C C . GLN B 1 30 ? -7.84 -24.719 -3.699 1 98.44 30 GLN B C 1
ATOM 2364 O O . GLN B 1 30 ? -7.227 -25.219 -2.748 1 98.44 30 GLN B O 1
ATOM 2369 N N . THR B 1 31 ? -9.039 -25.031 -3.996 1 98.06 31 THR B N 1
ATOM 2370 C CA . THR B 1 31 ? -9.695 -26.172 -3.375 1 98.06 31 THR B CA 1
ATOM 2371 C C . THR B 1 31 ? -9.922 -27.297 -4.395 1 98.06 31 THR B C 1
ATOM 2373 O O . THR B 1 31 ? -10.242 -27.016 -5.551 1 98.06 31 THR B O 1
ATOM 2376 N N . LYS B 1 32 ? -9.664 -28.453 -4.039 1 97.12 32 LYS B N 1
ATOM 2377 C CA . LYS B 1 32 ? -9.93 -29.641 -4.828 1 97.12 32 LYS B CA 1
ATOM 2378 C C . LYS B 1 32 ? -10.914 -30.562 -4.117 1 97.12 32 LYS B C 1
ATOM 2380 O O . LYS B 1 32 ? -10.602 -31.125 -3.066 1 97.12 32 LYS B O 1
ATOM 2385 N N . ASN B 1 33 ? -12.055 -30.734 -4.699 1 96.94 33 ASN B N 1
ATOM 2386 C CA . ASN B 1 33 ? -13.117 -31.531 -4.098 1 96.94 33 ASN B CA 1
ATOM 2387 C C . ASN B 1 33 ? -13.383 -31.125 -2.652 1 96.94 33 ASN B C 1
ATOM 2389 O O . ASN B 1 33 ? -13.445 -31.969 -1.763 1 96.94 33 ASN B O 1
ATOM 2393 N N . GLY B 1 34 ? -13.305 -29.828 -2.449 1 96.5 34 GLY B N 1
ATOM 2394 C CA . GLY B 1 34 ? -13.672 -29.281 -1.153 1 96.5 34 GLY B CA 1
ATOM 2395 C C . GLY B 1 34 ? -12.531 -29.281 -0.158 1 96.5 34 GLY B C 1
ATOM 2396 O O . GLY B 1 34 ? -12.703 -28.891 0.999 1 96.5 34 GLY B O 1
ATOM 2397 N N . GLU B 1 35 ? -11.383 -29.703 -0.602 1 97.38 35 GLU B N 1
ATOM 2398 C CA . GLU B 1 35 ? -10.227 -29.719 0.283 1 97.38 35 GLU B CA 1
ATOM 2399 C C . GLU B 1 35 ? -9.281 -28.562 -0.025 1 97.38 35 GLU B C 1
ATOM 2401 O O . GLU B 1 35 ? -9.055 -28.234 -1.191 1 97.38 35 GLU B O 1
ATOM 2406 N N . LEU B 1 36 ? -8.734 -27.969 1.004 1 98.25 36 LEU B N 1
ATOM 2407 C CA . LEU B 1 36 ? -7.816 -26.828 0.859 1 98.25 36 LEU B CA 1
ATOM 2408 C C . LEU B 1 36 ? -6.418 -27.312 0.487 1 98.25 36 LEU B C 1
ATOM 2410 O O . LEU B 1 36 ? -5.758 -28 1.276 1 98.25 36 LEU B O 1
ATOM 2414 N N . GLU B 1 37 ? -5.945 -26.891 -0.653 1 98.12 37 GLU B N 1
ATOM 2415 C CA . GLU B 1 37 ? -4.594 -27.266 -1.073 1 98.12 37 GLU B CA 1
ATOM 2416 C C . GLU B 1 37 ? -3.543 -26.453 -0.331 1 98.12 37 GLU B C 1
ATOM 2418 O O . GLU B 1 37 ? -3.664 -25.219 -0.216 1 98.12 37 GLU B O 1
ATOM 2423 N N . TYR B 1 38 ? -2.502 -27.156 0.238 1 98.38 38 TYR B N 1
ATOM 2424 C CA . TYR B 1 38 ? -1.328 -26.562 0.87 1 98.38 38 TYR B CA 1
ATOM 2425 C C . TYR B 1 38 ? -1.734 -25.625 2.006 1 98.38 38 TYR B C 1
ATOM 2427 O O . TYR B 1 38 ? -1.176 -24.531 2.152 1 98.38 38 TYR B O 1
ATOM 2435 N N . TRP B 1 39 ? -2.709 -26.016 2.797 1 98.56 39 TRP B N 1
ATOM 2436 C CA . TRP B 1 39 ? -3.252 -25.203 3.885 1 98.56 39 TRP B CA 1
ATOM 2437 C C . TRP B 1 39 ? -2.137 -24.703 4.801 1 98.56 39 TRP B C 1
ATOM 2439 O O . TRP B 1 39 ? -2.041 -23.5 5.07 1 98.56 39 TRP B O 1
ATOM 2449 N N . GLN B 1 40 ? -1.273 -25.562 5.18 1 98.62 40 GLN B N 1
ATOM 2450 C CA . GLN B 1 40 ? -0.231 -25.188 6.129 1 98.62 40 GLN B CA 1
ATOM 2451 C C . GLN B 1 40 ? 0.706 -24.141 5.539 1 98.62 40 GLN B C 1
ATOM 2453 O O . GLN B 1 40 ? 1.135 -23.219 6.238 1 98.62 40 GLN B O 1
ATOM 2458 N N . ALA B 1 41 ? 1.076 -24.266 4.293 1 98.81 41 ALA B N 1
ATOM 2459 C CA . ALA B 1 41 ? 1.933 -23.281 3.637 1 98.81 41 ALA B CA 1
ATOM 2460 C C . ALA B 1 41 ? 1.256 -21.906 3.58 1 98.81 41 ALA B C 1
ATOM 2462 O O . ALA B 1 41 ? 1.909 -20.875 3.752 1 98.81 41 ALA B O 1
ATOM 2463 N N . HIS B 1 42 ? -0.043 -21.922 3.336 1 98.94 42 HIS B N 1
ATOM 2464 C CA . HIS B 1 42 ? -0.792 -20.672 3.324 1 98.94 42 HIS B CA 1
ATOM 2465 C C . HIS B 1 42 ? -0.842 -20.047 4.715 1 98.94 42 HIS B C 1
ATOM 2467 O O . HIS B 1 42 ? -0.694 -18.828 4.859 1 98.94 42 HIS B O 1
ATOM 2473 N N . VAL B 1 43 ? -1.063 -20.859 5.703 1 98.88 43 VAL B N 1
ATOM 2474 C CA . VAL B 1 43 ? -1.084 -20.375 7.082 1 98.88 43 VAL B CA 1
ATOM 2475 C C . VAL B 1 43 ? 0.262 -19.734 7.43 1 98.88 43 VAL B C 1
ATOM 2477 O O . VAL B 1 43 ? 0.314 -18.625 7.965 1 98.88 43 VAL B O 1
ATOM 2480 N N . GLU B 1 44 ? 1.311 -20.422 7.07 1 98.88 44 GLU B N 1
ATOM 2481 C CA . GLU B 1 44 ? 2.648 -19.922 7.375 1 98.88 44 GLU B CA 1
ATOM 2482 C C . GLU B 1 44 ? 2.908 -18.594 6.688 1 98.88 44 GLU B C 1
ATOM 2484 O O . GLU B 1 44 ? 3.514 -17.688 7.273 1 98.88 44 GLU B O 1
ATOM 2489 N N . ARG B 1 45 ? 2.475 -18.516 5.492 1 98.69 45 ARG B N 1
ATOM 2490 C CA . ARG B 1 45 ? 2.646 -17.25 4.77 1 98.69 45 ARG B CA 1
ATOM 2491 C C . ARG B 1 45 ? 1.844 -16.141 5.418 1 98.69 45 ARG B C 1
ATOM 2493 O O . ARG B 1 45 ? 2.33 -15.008 5.547 1 98.69 45 ARG B O 1
ATOM 2500 N N . LEU B 1 46 ? 0.592 -16.422 5.77 1 98.88 46 LEU B N 1
ATOM 2501 C CA . LEU B 1 46 ? -0.238 -15.43 6.449 1 98.88 46 LEU B CA 1
ATOM 2502 C C . LEU B 1 46 ? 0.383 -15.016 7.777 1 98.88 46 LEU B C 1
ATOM 2504 O O . LEU B 1 46 ? 0.429 -13.828 8.109 1 98.88 46 LEU B O 1
ATOM 2508 N N . GLU B 1 47 ? 0.875 -15.984 8.5 1 98.88 47 GLU B N 1
ATOM 2509 C CA . GLU B 1 47 ? 1.474 -15.711 9.805 1 98.88 47 GLU B CA 1
ATOM 2510 C C . GLU B 1 47 ? 2.689 -14.797 9.672 1 98.88 47 GLU B C 1
ATOM 2512 O O . GLU B 1 47 ? 2.875 -13.883 10.477 1 98.88 47 GLU B O 1
ATOM 2517 N N . ALA B 1 48 ? 3.535 -15.109 8.711 1 98.88 48 ALA B N 1
ATOM 2518 C CA . ALA B 1 48 ? 4.715 -14.281 8.492 1 98.88 48 ALA B CA 1
ATOM 2519 C C . ALA B 1 48 ? 4.324 -12.836 8.211 1 98.88 48 ALA B C 1
ATOM 2521 O O . ALA B 1 48 ? 4.941 -11.906 8.742 1 98.88 48 ALA B O 1
ATOM 2522 N N . CYS B 1 49 ? 3.328 -12.664 7.414 1 98.94 49 CYS B N 1
ATOM 2523 C CA . CYS B 1 49 ? 2.861 -11.32 7.086 1 98.94 49 CYS B CA 1
ATOM 2524 C C . CYS B 1 49 ? 2.256 -10.641 8.305 1 98.94 49 CYS B C 1
ATOM 2526 O O . CYS B 1 49 ? 2.578 -9.484 8.602 1 98.94 49 CYS B O 1
ATOM 2528 N N . LEU B 1 50 ? 1.383 -11.344 9.016 1 98.81 50 LEU B N 1
ATOM 2529 C CA . LEU B 1 50 ? 0.721 -10.789 10.188 1 98.81 50 LEU B CA 1
ATOM 2530 C C . LEU B 1 50 ? 1.741 -10.391 11.25 1 98.81 50 LEU B C 1
ATOM 2532 O O . LEU B 1 50 ? 1.597 -9.352 11.898 1 98.81 50 LEU B O 1
ATOM 2536 N N . LYS B 1 51 ? 2.76 -11.156 11.422 1 98.75 51 LYS B N 1
ATOM 2537 C CA . LYS B 1 51 ? 3.828 -10.828 12.359 1 98.75 51 LYS B CA 1
ATOM 2538 C C . LYS B 1 51 ? 4.543 -9.547 11.945 1 98.75 51 LYS B C 1
ATOM 2540 O O . LYS B 1 51 ? 4.793 -8.672 12.781 1 98.75 51 LYS B O 1
ATOM 2545 N N . THR B 1 52 ? 4.816 -9.445 10.719 1 98.75 52 THR B N 1
ATOM 2546 C CA . THR B 1 52 ? 5.465 -8.242 10.195 1 98.75 52 THR B CA 1
ATOM 2547 C C . THR B 1 52 ? 4.586 -7.02 10.422 1 98.75 52 THR B C 1
ATOM 2549 O O . THR B 1 52 ? 5.086 -5.941 10.758 1 98.75 52 THR B O 1
ATOM 2552 N N . LEU B 1 53 ? 3.299 -7.18 10.336 1 98.62 53 LEU B N 1
ATOM 2553 C CA . LEU B 1 53 ? 2.35 -6.078 10.445 1 98.62 53 LEU B CA 1
ATOM 2554 C C . LEU B 1 53 ? 1.95 -5.848 11.898 1 98.62 53 LEU B C 1
ATOM 2556 O O . LEU B 1 53 ? 1.194 -4.922 12.203 1 98.62 53 LEU B O 1
ATOM 2560 N N . HIS B 1 54 ? 2.385 -6.668 12.781 1 97.62 54 HIS B N 1
ATOM 2561 C CA . HIS B 1 54 ? 2.025 -6.613 14.195 1 97.62 54 HIS B CA 1
ATOM 2562 C C . HIS B 1 54 ? 0.519 -6.75 14.383 1 97.62 54 HIS B C 1
ATOM 2564 O O . HIS B 1 54 ? -0.083 -6.008 15.164 1 97.62 54 HIS B O 1
ATOM 2570 N N . ILE B 1 55 ? -0.07 -7.59 13.625 1 98.38 55 ILE B N 1
ATOM 2571 C CA . ILE B 1 55 ? -1.468 -7.977 13.781 1 98.38 55 ILE B CA 1
ATOM 2572 C C . ILE B 1 55 ? -1.551 -9.328 14.484 1 98.38 55 ILE B C 1
ATOM 2574 O O . ILE B 1 55 ? -0.869 -10.281 14.094 1 98.38 55 ILE B O 1
ATOM 2578 N N . PRO B 1 56 ? -2.32 -9.406 15.516 1 97.62 56 PRO B N 1
ATOM 2579 C CA . PRO B 1 56 ? -2.43 -10.688 16.219 1 97.62 56 PRO B CA 1
ATOM 2580 C C . PRO B 1 56 ? -2.881 -11.828 15.305 1 97.62 56 PRO B C 1
ATOM 2582 O O . PRO B 1 56 ? -3.699 -11.617 14.406 1 97.62 56 PRO B O 1
ATOM 2585 N N . LEU B 1 57 ? -2.307 -12.992 15.578 1 98.25 57 LEU B N 1
ATOM 2586 C CA . LEU B 1 57 ? -2.699 -14.164 14.805 1 98.25 57 LEU B CA 1
ATOM 2587 C C . LEU B 1 57 ? -4.105 -14.625 15.188 1 98.25 57 LEU B C 1
ATOM 2589 O O . LEU B 1 57 ? -4.461 -14.633 16.359 1 98.25 57 LEU B O 1
ATOM 2593 N N . PRO B 1 58 ? -4.891 -14.914 14.234 1 98.25 58 PRO B N 1
ATOM 2594 C CA . PRO B 1 58 ? -6.156 -15.562 14.594 1 98.25 58 PRO B CA 1
ATOM 2595 C C . PRO B 1 58 ? -5.973 -17.016 15.023 1 98.25 58 PRO B C 1
ATOM 2597 O O . PRO B 1 58 ? -4.859 -17.547 14.961 1 98.25 58 PRO B O 1
ATOM 2600 N N . ASP B 1 59 ? -7.031 -17.562 15.562 1 98.19 59 ASP B N 1
ATOM 2601 C CA . ASP B 1 59 ? -7.027 -19 15.812 1 98.19 59 ASP B CA 1
ATOM 2602 C C . ASP B 1 59 ? -7.176 -19.781 14.516 1 98.19 59 ASP B C 1
ATOM 2604 O O . ASP B 1 59 ? -8.273 -19.875 13.953 1 98.19 59 ASP B O 1
ATOM 2608 N N . TRP B 1 60 ? -6.137 -20.422 14.133 1 98.5 60 TRP B N 1
ATOM 2609 C CA . TRP B 1 60 ? -6.109 -21.062 12.82 1 98.5 60 TRP B CA 1
ATOM 2610 C C . TRP B 1 60 ? -7.035 -22.266 12.781 1 98.5 60 TRP B C 1
ATOM 2612 O O . TRP B 1 60 ? -7.5 -22.672 11.711 1 98.5 60 TRP B O 1
ATOM 2622 N N . SER B 1 61 ? -7.258 -22.891 13.898 1 98.44 61 SER B N 1
ATOM 2623 C CA . SER B 1 61 ? -8.211 -23.984 13.93 1 98.44 61 SER B CA 1
ATOM 2624 C C . SER B 1 61 ? -9.617 -23.516 13.578 1 98.44 61 SER B C 1
ATOM 2626 O O . SER B 1 61 ? -10.328 -24.172 12.82 1 98.44 61 SER B O 1
ATOM 2628 N N . ILE B 1 62 ? -9.977 -22.391 14.109 1 98.44 62 ILE B N 1
ATOM 2629 C CA . ILE B 1 62 ? -11.289 -21.797 13.836 1 98.44 62 ILE B CA 1
ATOM 2630 C C . ILE B 1 62 ? -11.344 -21.312 12.391 1 98.44 62 ILE B C 1
ATOM 2632 O O . ILE B 1 62 ? -12.328 -21.531 11.688 1 98.44 62 ILE B O 1
ATOM 2636 N N . VAL B 1 63 ? -10.297 -20.672 11.922 1 98.69 63 VAL B N 1
ATOM 2637 C CA . VAL B 1 63 ? -10.242 -20.172 10.555 1 98.69 63 VAL B CA 1
ATOM 2638 C C . VAL B 1 63 ? -10.352 -21.344 9.578 1 98.69 63 VAL B C 1
ATOM 2640 O O . VAL B 1 63 ? -11.016 -21.234 8.539 1 98.69 63 VAL B O 1
ATOM 2643 N N . SER B 1 64 ? -9.68 -22.438 9.906 1 98.5 64 SER B N 1
ATOM 2644 C CA . SER B 1 64 ? -9.742 -23.625 9.07 1 98.5 64 SER B CA 1
ATOM 2645 C C . SER B 1 64 ? -11.18 -24.141 8.945 1 98.5 64 SER B C 1
ATOM 2647 O O . SER B 1 64 ? -11.609 -24.531 7.859 1 98.5 64 SER B O 1
ATOM 2649 N N . GLU B 1 65 ? -11.875 -24.125 10.055 1 98.19 65 GLU B N 1
ATOM 2650 C CA . GLU B 1 65 ? -13.273 -24.531 10.039 1 98.19 65 GLU B CA 1
ATOM 2651 C C . GLU B 1 65 ? -14.102 -23.625 9.141 1 98.19 65 GLU B C 1
ATOM 2653 O O . GLU B 1 65 ? -14.906 -24.094 8.336 1 98.19 65 GLU B O 1
ATOM 2658 N N . TRP B 1 66 ? -13.938 -22.312 9.312 1 98.31 66 TRP B N 1
ATOM 2659 C CA . TRP B 1 66 ? -14.648 -21.344 8.477 1 98.31 66 TRP B CA 1
ATOM 2660 C C . TRP B 1 66 ? -14.312 -21.547 7.004 1 98.31 66 TRP B C 1
ATOM 2662 O O . TRP B 1 66 ? -15.195 -21.469 6.145 1 98.31 66 TRP B O 1
ATOM 2672 N N . ALA B 1 67 ? -13.047 -21.812 6.691 1 98.25 67 ALA B N 1
ATOM 2673 C CA . ALA B 1 67 ? -12.602 -22.016 5.316 1 98.25 67 ALA B CA 1
ATOM 2674 C C . ALA B 1 67 ? -13.25 -23.266 4.707 1 98.25 67 ALA B C 1
ATOM 2676 O O . ALA B 1 67 ? -13.734 -23.219 3.572 1 98.25 67 ALA B O 1
ATOM 2677 N N . HIS B 1 68 ? -13.297 -24.312 5.453 1 97.25 68 HIS B N 1
ATOM 2678 C CA . HIS B 1 68 ? -13.906 -25.547 4.961 1 97.25 68 HIS B CA 1
ATOM 2679 C C . HIS B 1 68 ? -15.391 -25.359 4.695 1 97.25 68 HIS B C 1
ATOM 2681 O O . HIS B 1 68 ? -15.922 -25.891 3.715 1 97.25 68 HIS B O 1
ATOM 2687 N N . LEU B 1 69 ? -15.992 -24.594 5.547 1 95.69 69 LEU B N 1
ATOM 2688 C CA . LEU B 1 69 ? -17.406 -24.312 5.363 1 95.69 69 LEU B CA 1
ATOM 2689 C C . LEU B 1 69 ? -17.656 -23.531 4.074 1 95.69 69 LEU B C 1
ATOM 2691 O O . LEU B 1 69 ? -18.703 -23.672 3.443 1 95.69 69 LEU B O 1
ATOM 2695 N N . ALA B 1 70 ? -16.703 -22.797 3.674 1 97.19 70 ALA B N 1
ATOM 2696 C CA . ALA B 1 70 ? -16.859 -21.891 2.543 1 97.19 70 ALA B CA 1
ATOM 2697 C C . ALA B 1 70 ? -16.516 -22.578 1.229 1 97.19 70 ALA B C 1
ATOM 2699 O O . ALA B 1 70 ? -16.766 -22.047 0.149 1 97.19 70 ALA B O 1
ATOM 2700 N N . THR B 1 71 ? -15.93 -23.797 1.268 1 97.44 71 THR B N 1
ATOM 2701 C CA . THR B 1 71 ? -15.453 -24.438 0.05 1 97.44 71 THR B CA 1
ATOM 2702 C C . THR B 1 71 ? -16.625 -24.844 -0.845 1 97.44 71 THR B C 1
ATOM 2704 O O . THR B 1 71 ? -17.688 -25.234 -0.353 1 97.44 71 THR B O 1
ATOM 2707 N N . LEU B 1 72 ? -16.359 -24.688 -2.111 1 96.94 72 LEU B N 1
ATOM 2708 C CA . LEU B 1 72 ? -17.25 -25.297 -3.096 1 96.94 72 LEU B CA 1
ATOM 2709 C C . LEU B 1 72 ? -16.922 -26.766 -3.295 1 96.94 72 LEU B C 1
ATOM 2711 O O . LEU B 1 72 ? -15.773 -27.188 -3.088 1 96.94 72 LEU B O 1
ATOM 2715 N N . LYS B 1 73 ? -17.875 -27.562 -3.686 1 94.38 73 LYS B N 1
ATOM 2716 C CA . LYS B 1 73 ? -17.672 -29 -3.807 1 94.38 73 LYS B CA 1
ATOM 2717 C C . LYS B 1 73 ? -17.156 -29.375 -5.191 1 94.38 73 LYS B C 1
ATOM 2719 O O . LYS B 1 73 ? -16.828 -30.531 -5.449 1 94.38 73 LYS B O 1
ATOM 2724 N N . ASP B 1 74 ? -16.906 -28.438 -6.008 1 96.31 74 ASP B N 1
ATOM 2725 C CA . ASP B 1 74 ? -16.391 -28.656 -7.359 1 96.31 74 ASP B CA 1
ATOM 2726 C C . ASP B 1 74 ? -15.023 -29.328 -7.324 1 96.31 74 ASP B C 1
ATOM 2728 O O . ASP B 1 74 ? -14.328 -29.281 -6.309 1 96.31 74 ASP B O 1
ATOM 2732 N N . GLU B 1 75 ? -14.719 -30.047 -8.414 1 96.69 75 GLU B N 1
ATOM 2733 C CA . GLU B 1 75 ? -13.398 -30.656 -8.523 1 96.69 75 GLU B CA 1
ATOM 2734 C C . GLU B 1 75 ? -12.289 -29.641 -8.266 1 96.69 75 GLU B C 1
ATOM 2736 O O . GLU B 1 75 ? -11.32 -29.922 -7.57 1 96.69 75 GLU B O 1
ATOM 2741 N N . HIS B 1 76 ? -12.445 -28.469 -8.891 1 97.19 76 HIS B N 1
ATOM 2742 C CA . HIS B 1 76 ? -11.547 -27.344 -8.672 1 97.19 76 HIS B CA 1
ATOM 2743 C C . HIS B 1 76 ? -12.336 -26.078 -8.352 1 97.19 76 HIS B C 1
ATOM 2745 O O . HIS B 1 76 ? -13.367 -25.812 -8.969 1 97.19 76 HIS B O 1
ATOM 2751 N N . ALA B 1 77 ? -11.93 -25.344 -7.398 1 98.06 77 ALA B N 1
ATOM 2752 C CA . ALA B 1 77 ? -12.469 -24.047 -7.012 1 98.06 77 ALA B CA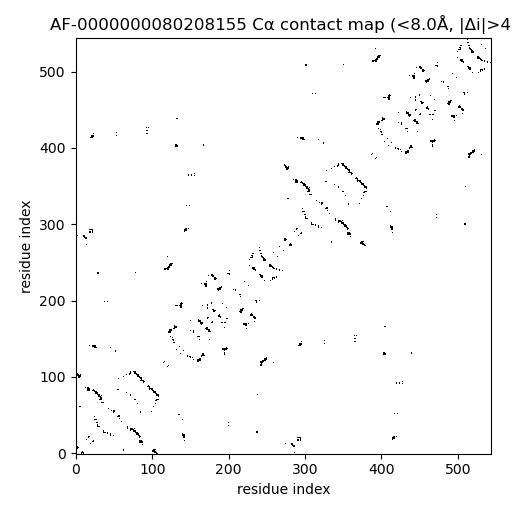 1
ATOM 2753 C C . ALA B 1 77 ? -11.445 -23.25 -6.211 1 98.06 77 ALA B C 1
ATOM 2755 O O . ALA B 1 77 ? -10.25 -23.547 -6.242 1 98.06 77 ALA B O 1
ATOM 2756 N N . GLY B 1 78 ? -11.891 -22.125 -5.621 1 97.69 78 GLY B N 1
ATOM 2757 C CA . GLY B 1 78 ? -10.969 -21.312 -4.828 1 97.69 78 GLY B CA 1
ATOM 2758 C C . GLY B 1 78 ? -11.648 -20.625 -3.662 1 97.69 78 GLY B C 1
ATOM 2759 O O . GLY B 1 78 ? -12.859 -20.406 -3.676 1 97.69 78 GLY B O 1
ATOM 2760 N N . ILE B 1 79 ? -10.852 -20.312 -2.707 1 98.12 79 ILE B N 1
ATOM 2761 C CA . ILE B 1 79 ? -11.289 -19.422 -1.64 1 98.12 79 ILE B CA 1
ATOM 2762 C C . ILE B 1 79 ? -10.227 -18.344 -1.404 1 98.12 79 ILE B C 1
ATOM 2764 O O . ILE B 1 79 ? -9.039 -18.578 -1.636 1 98.12 79 ILE B O 1
ATOM 2768 N N . LYS B 1 80 ? -10.688 -17.219 -1.044 1 98.5 80 LYS B N 1
ATOM 2769 C CA . LYS B 1 80 ? -9.82 -16.141 -0.579 1 98.5 80 LYS B CA 1
ATOM 2770 C C . LYS B 1 80 ? -10.023 -15.867 0.91 1 98.5 80 LYS B C 1
ATOM 2772 O O . LYS B 1 80 ? -11.156 -15.711 1.37 1 98.5 80 LYS B O 1
ATOM 2777 N N . ILE B 1 81 ? -8.961 -15.922 1.643 1 98.88 81 ILE B N 1
ATOM 2778 C CA . ILE B 1 81 ? -8.961 -15.508 3.041 1 98.88 81 ILE B CA 1
ATOM 2779 C C . ILE B 1 81 ? -8.297 -14.141 3.174 1 98.88 81 ILE B C 1
ATOM 2781 O O . ILE B 1 81 ? -7.141 -13.961 2.777 1 98.88 81 ILE B O 1
ATOM 2785 N N . HIS B 1 82 ? -9.023 -13.25 3.617 1 98.81 82 HIS B N 1
ATOM 2786 C CA . HIS B 1 82 ? -8.594 -11.875 3.863 1 98.81 82 HIS B CA 1
ATOM 2787 C C . HIS B 1 82 ? -8.617 -11.555 5.352 1 98.81 82 HIS B C 1
ATOM 2789 O O . HIS B 1 82 ? -9.594 -11.852 6.043 1 98.81 82 HIS B O 1
ATOM 2795 N N . ILE B 1 83 ? -7.547 -10.977 5.891 1 98.88 83 ILE B N 1
ATOM 2796 C CA . ILE B 1 83 ? -7.449 -10.625 7.305 1 98.88 83 ILE B CA 1
ATOM 2797 C C . ILE B 1 83 ? -7.109 -9.148 7.453 1 98.88 83 ILE B C 1
ATOM 2799 O O . ILE B 1 83 ? -6.094 -8.68 6.934 1 98.88 83 ILE B O 1
ATOM 2803 N N . SER B 1 84 ? -7.965 -8.445 8.094 1 98.69 84 SER B N 1
ATOM 2804 C CA . SER B 1 84 ? -7.691 -7.055 8.445 1 98.69 84 SER B CA 1
ATOM 2805 C C . SER B 1 84 ? -7.352 -6.914 9.922 1 98.69 84 SER B C 1
ATOM 2807 O O . SER B 1 84 ? -7.648 -7.805 10.727 1 98.69 84 SER B O 1
ATOM 2809 N N . ARG B 1 85 ? -6.688 -5.816 10.273 1 98.44 85 ARG B N 1
ATOM 2810 C CA . ARG B 1 85 ? -6.402 -5.547 11.68 1 98.44 85 ARG B CA 1
ATOM 2811 C C . ARG B 1 85 ? -7.691 -5.418 12.484 1 98.44 85 ARG B C 1
ATOM 2813 O O . ARG B 1 85 ? -7.695 -5.617 13.695 1 98.44 85 ARG B O 1
ATOM 2820 N N . GLY B 1 86 ? -8.789 -5.105 11.859 1 97.88 86 GLY B N 1
ATOM 2821 C CA . GLY B 1 86 ? -10.047 -4.898 12.562 1 97.88 86 GLY B CA 1
ATOM 2822 C C . GLY B 1 86 ? -10.508 -3.451 12.547 1 97.88 86 GLY B C 1
ATOM 2823 O O . GLY B 1 86 ? -10.172 -2.697 11.633 1 97.88 86 GLY B O 1
ATOM 2824 N N . ILE B 1 87 ? -11.367 -3.137 13.484 1 96.31 87 ILE B N 1
ATOM 2825 C CA . ILE B 1 87 ? -12.023 -1.833 13.516 1 96.31 87 ILE B CA 1
ATOM 2826 C C . ILE B 1 87 ? -11.477 -1.014 14.688 1 96.31 87 ILE B C 1
ATOM 2828 O O . ILE B 1 87 ? -11.352 -1.52 15.805 1 96.31 87 ILE B O 1
ATOM 2832 N N . GLY B 1 88 ? -11.195 0.25 14.375 1 90.94 88 GLY B N 1
ATOM 2833 C CA . GLY B 1 88 ? -10.836 1.146 15.469 1 90.94 88 GLY B CA 1
ATOM 2834 C C . GLY B 1 88 ? -9.555 1.912 15.211 1 90.94 88 GLY B C 1
ATOM 2835 O O . GLY B 1 88 ? -9.156 2.094 14.055 1 90.94 88 GLY B O 1
ATOM 2836 N N . GLY B 1 89 ? -9.062 2.521 16.312 1 88.25 89 GLY B N 1
ATOM 2837 C CA . GLY B 1 89 ? -7.887 3.365 16.203 1 88.25 89 GLY B CA 1
ATOM 2838 C C . GLY B 1 89 ? -8.195 4.762 15.703 1 88.25 89 GLY B C 1
ATOM 2839 O O . GLY B 1 89 ? -9.336 5.059 15.336 1 88.25 89 GLY B O 1
ATOM 2840 N N . ARG B 1 90 ? -7.254 5.605 15.781 1 88.19 90 ARG B N 1
ATOM 2841 C CA . ARG B 1 90 ? -7.324 6.969 15.273 1 88.19 90 ARG B CA 1
ATOM 2842 C C . ARG B 1 90 ? -6.168 7.254 14.312 1 88.19 90 ARG B C 1
ATOM 2844 O O . ARG B 1 90 ? -5.012 6.965 14.625 1 88.19 90 ARG B O 1
ATOM 2851 N N . GLY B 1 91 ? -6.562 7.855 13.211 1 93.38 91 GLY B N 1
ATOM 2852 C CA . GLY B 1 91 ? -5.504 8.031 12.227 1 93.38 91 GLY B CA 1
ATOM 2853 C C . GLY B 1 91 ? -4.762 6.746 11.914 1 93.38 91 GLY B C 1
ATOM 2854 O O . GLY B 1 91 ? -5.383 5.719 11.625 1 93.38 91 GLY B O 1
ATOM 2855 N N . TYR B 1 92 ? -3.418 6.836 11.977 1 97.31 92 TYR B N 1
ATOM 2856 C CA . TYR B 1 92 ? -2.623 5.656 11.656 1 97.31 92 TYR B CA 1
ATOM 2857 C C . TYR B 1 92 ? -2.375 4.812 12.898 1 97.31 92 TYR B C 1
ATOM 2859 O O . TYR B 1 92 ? -1.802 3.723 12.812 1 97.31 92 TYR B O 1
ATOM 2867 N N . GLY B 1 93 ? -2.811 5.297 14.039 1 96.06 93 GLY B N 1
ATOM 2868 C CA . GLY B 1 93 ? -2.623 4.562 15.281 1 96.06 93 GLY B CA 1
ATOM 2869 C C . GLY B 1 93 ? -3.559 3.375 15.422 1 96.06 93 GLY B C 1
ATOM 2870 O O . GLY B 1 93 ? -4.711 3.434 14.992 1 96.06 93 GLY B O 1
ATOM 2871 N N . THR B 1 94 ? -3.1 2.369 16.156 1 93.5 94 THR B N 1
ATOM 2872 C CA . THR B 1 94 ? -3.846 1.117 16.219 1 93.5 94 THR B CA 1
ATOM 2873 C C . THR B 1 94 ? -4.336 0.847 17.641 1 93.5 94 THR B C 1
ATOM 2875 O O . THR B 1 94 ? -4.891 -0.218 17.922 1 93.5 94 THR B O 1
ATOM 2878 N N . LYS B 1 95 ? -4.109 1.805 18.469 1 90.69 95 LYS B N 1
ATOM 2879 C CA . LYS B 1 95 ? -4.539 1.624 19.859 1 90.69 95 LYS B CA 1
ATOM 2880 C C . LYS B 1 95 ? -6.047 1.397 19.938 1 90.69 95 LYS B C 1
ATOM 2882 O O . LYS B 1 95 ? -6.82 2.082 19.266 1 90.69 95 LYS B O 1
ATOM 2887 N N . GLY B 1 96 ? -6.449 0.425 20.703 1 88.62 96 GLY B N 1
ATOM 2888 C CA . GLY B 1 96 ? -7.863 0.158 20.922 1 88.62 96 GLY B CA 1
ATOM 2889 C C . GLY B 1 96 ? -8.422 -0.904 20 1 88.62 96 GLY B C 1
ATOM 2890 O O . GLY B 1 96 ? -9.562 -1.349 20.172 1 88.62 96 GLY B O 1
ATOM 2891 N N . ILE B 1 97 ? -7.684 -1.319 19.031 1 91.19 97 ILE B N 1
ATOM 2892 C CA . ILE B 1 97 ? -8.141 -2.385 18.141 1 91.19 97 ILE B CA 1
ATOM 2893 C C . ILE B 1 97 ? -7.898 -3.742 18.797 1 91.19 97 ILE B C 1
ATOM 2895 O O . ILE B 1 97 ? -6.766 -4.066 19.172 1 91.19 97 ILE B O 1
ATOM 2899 N N . GLU B 1 98 ? -8.852 -4.449 18.906 1 84.25 98 GLU B N 1
ATOM 2900 C CA . GLU B 1 98 ? -8.766 -5.633 19.766 1 84.25 98 GLU B CA 1
ATOM 2901 C C . GLU B 1 98 ? -8.438 -6.879 18.938 1 84.25 98 GLU B C 1
ATOM 2903 O O . GLU B 1 98 ? -7.605 -7.695 19.344 1 84.25 98 GLU B O 1
ATOM 2908 N N . CYS B 1 99 ? -9.188 -7.07 17.828 1 91.69 99 CYS B N 1
ATOM 2909 C CA . CYS B 1 99 ? -9.055 -8.344 17.141 1 91.69 99 CYS B CA 1
ATOM 2910 C C . CYS B 1 99 ? -9.055 -8.141 15.633 1 91.69 99 CYS B C 1
ATOM 2912 O O . CYS B 1 99 ? -9.789 -7.309 15.109 1 91.69 99 CYS B O 1
ATOM 2914 N N . PRO B 1 100 ? -8.227 -8.984 15.055 1 97.5 100 PRO B N 1
ATOM 2915 C CA . PRO B 1 100 ? -8.32 -8.977 13.594 1 97.5 100 PRO B CA 1
ATOM 2916 C C . PRO B 1 100 ? -9.656 -9.508 13.086 1 97.5 100 PRO B C 1
ATOM 2918 O O . PRO B 1 100 ? -10.422 -10.094 13.852 1 97.5 100 PRO B O 1
ATOM 2921 N N . MET B 1 101 ? -9.953 -9.188 11.914 1 98.06 101 MET B N 1
ATOM 2922 C CA . MET B 1 101 ? -11.156 -9.68 11.25 1 98.06 101 MET B CA 1
ATOM 2923 C C . MET B 1 101 ? -10.797 -10.578 10.07 1 98.06 101 MET B C 1
ATOM 2925 O O . MET B 1 101 ? -9.969 -10.203 9.234 1 98.06 101 MET B O 1
ATOM 2929 N N . VAL B 1 102 ? -11.398 -11.781 10.047 1 98.69 102 VAL B N 1
ATOM 2930 C CA . VAL B 1 102 ? -11.172 -12.727 8.961 1 98.69 102 VAL B CA 1
ATOM 2931 C C . VAL B 1 102 ? -12.383 -12.75 8.031 1 98.69 102 VAL B C 1
ATOM 2933 O O . VAL B 1 102 ? -13.508 -13.008 8.469 1 98.69 102 VAL B O 1
ATOM 2936 N N . THR B 1 103 ? -12.18 -12.422 6.816 1 98.62 103 THR B N 1
ATOM 2937 C CA . THR B 1 103 ? -13.211 -12.562 5.797 1 98.62 103 THR B CA 1
ATOM 2938 C C . THR B 1 103 ? -12.828 -13.641 4.781 1 98.62 103 THR B C 1
ATOM 2940 O O . THR B 1 103 ? -11.664 -13.742 4.391 1 98.62 103 THR B O 1
ATOM 2943 N N . ILE B 1 104 ? -13.797 -14.461 4.398 1 98.62 104 ILE B N 1
ATOM 2944 C CA . ILE B 1 104 ? -13.57 -15.555 3.459 1 98.62 104 ILE B CA 1
ATOM 2945 C C . ILE B 1 104 ? -14.578 -15.469 2.314 1 98.62 104 ILE B C 1
ATOM 2947 O O . ILE B 1 104 ? -15.758 -15.172 2.535 1 98.62 104 ILE B O 1
ATOM 2951 N N . SER B 1 105 ? -14.156 -15.609 1.131 1 98.12 105 SER B N 1
ATOM 2952 C CA . SER B 1 105 ? -15.016 -15.727 -0.04 1 98.12 105 SER B CA 1
ATOM 2953 C C . SER B 1 105 ? -14.633 -16.922 -0.898 1 98.12 105 SER B C 1
ATOM 2955 O O . SER B 1 105 ? -13.484 -17.391 -0.853 1 98.12 105 SER B O 1
ATOM 2957 N N . ASN B 1 106 ? -15.578 -17.484 -1.548 1 97.94 106 ASN B N 1
ATOM 2958 C CA . ASN B 1 106 ? -15.32 -18.562 -2.496 1 97.94 106 ASN B CA 1
ATOM 2959 C C . ASN B 1 106 ? -15.594 -18.125 -3.932 1 97.94 106 ASN B C 1
ATOM 2961 O O . ASN B 1 106 ? -16.203 -17.094 -4.16 1 97.94 106 ASN B O 1
ATOM 2965 N N . PHE B 1 107 ? -15.055 -18.797 -4.863 1 97 107 PHE B N 1
ATOM 2966 C CA . PHE B 1 107 ? -15.25 -18.484 -6.273 1 97 107 PHE B CA 1
ATOM 2967 C C . PHE B 1 107 ? -14.984 -19.703 -7.145 1 97 107 PHE B C 1
ATOM 2969 O O . PHE B 1 107 ? -14.281 -20.641 -6.727 1 97 107 PHE B O 1
ATOM 2976 N N . ALA B 1 108 ? -15.516 -19.703 -8.32 1 97.12 108 ALA B N 1
ATOM 2977 C CA . ALA B 1 108 ? -15.297 -20.766 -9.297 1 97.12 108 ALA B CA 1
ATOM 2978 C C . ALA B 1 108 ? -13.875 -20.719 -9.852 1 97.12 108 ALA B C 1
ATOM 2980 O O . ALA B 1 108 ? -13.289 -19.641 -9.984 1 97.12 108 ALA B O 1
ATOM 2981 N N . PHE B 1 109 ? -13.359 -21.891 -10.148 1 97.25 109 PHE B N 1
ATOM 2982 C CA . PHE B 1 109 ? -12.055 -21.984 -10.789 1 97.25 109 PHE B CA 1
ATOM 2983 C C . PHE B 1 109 ? -12.078 -21.328 -12.164 1 97.25 109 PHE B C 1
ATOM 2985 O O . PHE B 1 109 ? -12.984 -21.578 -12.961 1 97.25 109 PHE B O 1
ATOM 2992 N N . PRO B 1 110 ? -11.07 -20.469 -12.453 1 95.81 110 PRO B N 1
ATOM 2993 C CA . PRO B 1 110 ? -11.039 -19.891 -13.797 1 95.81 110 PRO B CA 1
ATOM 2994 C C . PRO B 1 110 ? -10.797 -20.938 -14.883 1 95.81 110 PRO B C 1
ATOM 2996 O O . PRO B 1 110 ? -9.688 -21.469 -14.984 1 95.81 110 PRO B O 1
ATOM 2999 N N . VAL B 1 111 ? -11.672 -21.094 -15.75 1 94.75 111 VAL B N 1
ATOM 3000 C CA . VAL B 1 111 ? -11.648 -22.188 -16.703 1 94.75 111 VAL B CA 1
ATOM 3001 C C . VAL B 1 111 ? -10.477 -22 -17.672 1 94.75 111 VAL B C 1
ATOM 3003 O O . VAL B 1 111 ? -9.875 -22.984 -18.125 1 94.75 111 VAL B O 1
ATOM 3006 N N . HIS B 1 112 ? -10.141 -20.781 -17.969 1 96.38 112 HIS B N 1
ATOM 3007 C CA . HIS B 1 112 ? -9.078 -20.516 -18.938 1 96.38 112 HIS B CA 1
ATOM 3008 C C . HIS B 1 112 ? -7.723 -20.938 -18.391 1 96.38 112 HIS B C 1
ATOM 3010 O O . HIS B 1 112 ? -6.746 -21.031 -19.141 1 96.38 112 HIS B O 1
ATOM 3016 N N . TYR B 1 113 ? -7.602 -21.219 -17.125 1 97.44 113 TYR B N 1
ATOM 3017 C CA . TYR B 1 113 ? -6.344 -21.656 -16.531 1 97.44 113 TYR B CA 1
ATOM 3018 C C . TYR B 1 113 ? -5.941 -23.031 -17.078 1 97.44 113 TYR B C 1
ATOM 3020 O O . TYR B 1 113 ? -4.754 -23.328 -17.203 1 97.44 113 TYR B O 1
ATOM 3028 N N . VAL B 1 114 ? -6.91 -23.828 -17.391 1 96.69 114 VAL B N 1
ATOM 3029 C CA . VAL B 1 114 ? -6.625 -25.125 -18 1 96.69 114 VAL B CA 1
ATOM 3030 C C . VAL B 1 114 ? -5.898 -24.938 -19.328 1 96.69 114 VAL B C 1
ATOM 3032 O O . VAL B 1 114 ? -4.906 -25.609 -19.594 1 96.69 114 VAL B O 1
ATOM 3035 N N . ASP B 1 115 ? -6.402 -24.031 -20.062 1 98 115 ASP B N 1
ATOM 3036 C CA . ASP B 1 115 ? -5.77 -23.719 -21.344 1 98 115 ASP B CA 1
ATOM 3037 C C . ASP B 1 115 ? -4.363 -23.156 -21.141 1 98 115 ASP B C 1
ATOM 3039 O O . ASP B 1 115 ? -3.43 -23.531 -21.859 1 98 115 ASP B O 1
ATOM 3043 N N . TRP B 1 116 ? -4.16 -22.281 -20.188 1 98.62 116 TRP B N 1
ATOM 3044 C CA . TRP B 1 116 ? -2.857 -21.703 -19.875 1 98.62 116 TRP B CA 1
ATOM 3045 C C . TRP B 1 116 ? -1.859 -22.781 -19.5 1 98.62 116 TRP B C 1
ATOM 3047 O O . TRP B 1 116 ? -0.692 -22.734 -19.891 1 98.62 116 TRP B O 1
ATOM 3057 N N . GLN B 1 117 ? -2.318 -23.781 -18.734 1 98.25 117 GLN B N 1
ATOM 3058 C CA . GLN B 1 117 ? -1.456 -24.875 -18.312 1 98.25 117 GLN B CA 1
ATOM 3059 C C . GLN B 1 117 ? -1.026 -25.734 -19.5 1 98.25 117 GLN B C 1
ATOM 3061 O O . GLN B 1 117 ? 0.138 -26.125 -19.594 1 98.25 117 GLN B O 1
ATOM 3066 N N . GLN B 1 118 ? -1.931 -25.969 -20.391 1 97.5 118 GLN B N 1
ATOM 3067 C CA . GLN B 1 118 ? -1.702 -26.922 -21.484 1 97.5 118 GLN B CA 1
ATOM 3068 C C . GLN B 1 118 ? -0.954 -26.25 -22.641 1 97.5 118 GLN B C 1
ATOM 3070 O O . GLN B 1 118 ? -0.025 -26.844 -23.203 1 97.5 118 GLN B O 1
ATOM 3075 N N . ASN B 1 119 ? -1.364 -25 -22.938 1 98.12 119 ASN B N 1
ATOM 3076 C CA . ASN B 1 119 ? -0.89 -24.391 -24.172 1 98.12 119 ASN B CA 1
ATOM 3077 C C . ASN B 1 119 ? 0.093 -23.25 -23.906 1 98.12 119 ASN B C 1
ATOM 3079 O O . ASN B 1 119 ? 0.733 -22.75 -24.828 1 98.12 119 ASN B O 1
ATOM 3083 N N . GLY B 1 120 ? 0.188 -22.875 -22.672 1 98.69 120 GLY B N 1
ATOM 3084 C CA . GLY B 1 120 ? 1.089 -21.797 -22.312 1 98.69 120 GLY B CA 1
ATOM 3085 C C . GLY B 1 120 ? 0.459 -20.422 -22.453 1 98.69 120 GLY B C 1
ATOM 3086 O O . GLY B 1 120 ? -0.69 -20.312 -22.875 1 98.69 120 GLY B O 1
ATOM 3087 N N . VAL B 1 121 ? 1.197 -19.453 -21.953 1 98.81 121 VAL B N 1
ATOM 3088 C CA . VAL B 1 121 ? 0.693 -18.078 -21.953 1 98.81 121 VAL B CA 1
ATOM 3089 C C . VAL B 1 121 ? 1.667 -17.172 -22.703 1 98.81 121 VAL B C 1
ATOM 3091 O O . VAL B 1 121 ? 2.873 -17.438 -22.734 1 98.81 121 VAL B O 1
ATOM 3094 N N . ASN B 1 122 ? 1.154 -16.109 -23.297 1 98.69 122 ASN B N 1
ATOM 3095 C CA . ASN B 1 122 ? 1.915 -14.984 -23.828 1 98.69 122 ASN B CA 1
ATOM 3096 C C . ASN B 1 122 ? 1.88 -13.789 -22.891 1 98.69 122 ASN B C 1
ATOM 3098 O O . ASN B 1 122 ? 0.805 -13.352 -22.469 1 98.69 122 ASN B O 1
ATOM 3102 N N . LEU B 1 123 ? 3.031 -13.305 -22.594 1 98.88 123 LEU B N 1
ATOM 3103 C CA . LEU B 1 123 ? 3.131 -12.219 -21.609 1 98.88 123 LEU B CA 1
ATOM 3104 C C . LEU B 1 123 ? 3.607 -10.93 -22.266 1 98.88 123 LEU B C 1
ATOM 3106 O O . LEU B 1 123 ? 4.387 -10.969 -23.219 1 98.88 123 LEU B O 1
ATOM 3110 N N . GLY B 1 124 ? 3.096 -9.812 -21.766 1 98.75 124 GLY B N 1
ATOM 3111 C CA . GLY B 1 124 ? 3.744 -8.539 -22.016 1 98.75 124 GLY B CA 1
ATOM 3112 C C . GLY B 1 124 ? 4.746 -8.156 -20.938 1 98.75 124 GLY B C 1
ATOM 3113 O O . GLY B 1 124 ? 5.148 -9 -20.125 1 98.75 124 GLY B O 1
ATOM 3114 N N . VAL B 1 125 ? 5.207 -6.957 -20.938 1 98.81 125 VAL B N 1
ATOM 3115 C CA . VAL B 1 125 ? 6.047 -6.355 -19.906 1 98.81 125 VAL B CA 1
ATOM 3116 C C . VAL B 1 125 ? 5.445 -5.023 -19.469 1 98.81 125 VAL B C 1
ATOM 3118 O O . VAL B 1 125 ? 5.164 -4.156 -20.297 1 98.81 125 VAL B O 1
ATOM 3121 N N . CYS B 1 126 ? 5.215 -4.879 -18.219 1 98.44 126 CYS B N 1
ATOM 3122 C CA . CYS B 1 126 ? 4.578 -3.678 -17.688 1 98.44 126 CYS B CA 1
ATOM 3123 C C . CYS B 1 126 ? 5.531 -2.49 -17.734 1 98.44 126 CYS B C 1
ATOM 3125 O O . CYS B 1 126 ? 6.73 -2.645 -17.516 1 98.44 126 CYS B O 1
ATOM 3127 N N . GLU B 1 127 ? 4.93 -1.328 -17.953 1 97.94 127 GLU B N 1
ATOM 3128 C CA . GLU B 1 127 ? 5.648 -0.071 -17.766 1 97.94 127 GLU B CA 1
ATOM 3129 C C . GLU B 1 127 ? 5.727 0.304 -16.281 1 97.94 127 GLU B C 1
ATOM 3131 O O . GLU B 1 127 ? 6.738 0.842 -15.828 1 97.94 127 GLU B O 1
ATOM 3136 N N . THR B 1 128 ? 4.637 0.006 -15.57 1 98.38 128 THR B N 1
ATOM 3137 C CA . THR B 1 128 ? 4.605 0.245 -14.133 1 98.38 128 THR B CA 1
ATOM 3138 C C . THR B 1 128 ? 5.738 -0.504 -13.438 1 98.38 128 THR B C 1
ATOM 3140 O O . THR B 1 128 ? 5.926 -1.702 -13.656 1 98.38 128 THR B O 1
ATOM 3143 N N . ARG B 1 129 ? 6.445 0.219 -12.625 1 98.81 129 ARG B N 1
ATOM 3144 C CA . ARG B 1 129 ? 7.527 -0.386 -11.852 1 98.81 129 ARG B CA 1
ATOM 3145 C C . ARG B 1 129 ? 7.125 -0.56 -10.391 1 98.81 129 ARG B C 1
ATOM 3147 O O . ARG B 1 129 ? 6.523 0.337 -9.797 1 98.81 129 ARG B O 1
ATOM 3154 N N . LEU B 1 130 ? 7.438 -1.732 -9.875 1 98.88 130 LEU B N 1
ATOM 3155 C CA . LEU B 1 130 ? 7.195 -1.98 -8.453 1 98.88 130 LEU B CA 1
ATOM 3156 C C . LEU B 1 130 ? 8.188 -1.209 -7.59 1 98.88 130 LEU B C 1
ATOM 3158 O O . LEU B 1 130 ? 9.352 -1.051 -7.965 1 98.88 130 LEU B O 1
ATOM 3162 N N . GLY B 1 131 ? 7.688 -0.795 -6.469 1 98.81 131 GLY B N 1
ATOM 3163 C CA . GLY B 1 131 ? 8.547 -0.087 -5.527 1 98.81 131 GLY B CA 1
ATOM 3164 C C . GLY B 1 131 ? 9.5 -1.002 -4.781 1 98.81 131 GLY B C 1
ATOM 3165 O O . GLY B 1 131 ? 9.391 -2.227 -4.875 1 98.81 131 GLY B O 1
ATOM 3166 N N . ILE B 1 132 ? 10.43 -0.33 -4.094 1 98.81 132 ILE B N 1
ATOM 3167 C CA . ILE B 1 132 ? 11.359 -1.006 -3.189 1 98.81 132 ILE B CA 1
ATOM 3168 C C . ILE B 1 132 ? 10.906 -0.811 -1.745 1 98.81 132 ILE B C 1
ATOM 3170 O O . ILE B 1 132 ? 10.875 0.316 -1.245 1 98.81 132 ILE B O 1
ATOM 3174 N N . GLN B 1 133 ? 10.594 -1.88 -1.085 1 98.75 133 GLN B N 1
ATOM 3175 C CA . GLN B 1 133 ? 10.195 -1.881 0.319 1 98.75 133 GLN B CA 1
ATOM 3176 C C . GLN B 1 133 ? 10.555 -3.201 0.992 1 98.75 133 GLN B C 1
ATOM 3178 O O . GLN B 1 133 ? 9.719 -4.098 1.104 1 98.75 133 GLN B O 1
ATOM 3183 N N . PRO B 1 134 ? 11.75 -3.256 1.521 1 98.69 134 PRO B N 1
ATOM 3184 C CA . PRO B 1 134 ? 12.266 -4.527 2.031 1 98.69 134 PRO B CA 1
ATOM 3185 C C . PRO B 1 134 ? 11.398 -5.109 3.146 1 98.69 134 PRO B C 1
ATOM 3187 O O . PRO B 1 134 ? 11.234 -6.328 3.23 1 98.69 134 PRO B O 1
ATOM 3190 N N . LEU B 1 135 ? 10.82 -4.332 3.98 1 98.75 135 LEU B N 1
ATOM 3191 C CA . LEU B 1 135 ? 10.055 -4.789 5.137 1 98.75 135 LEU B CA 1
ATOM 3192 C C . LEU B 1 135 ? 8.805 -5.547 4.695 1 98.75 135 LEU B C 1
ATOM 3194 O O . LEU B 1 135 ? 8.391 -6.508 5.352 1 98.75 135 LEU B O 1
ATOM 3198 N N . LEU B 1 136 ? 8.227 -5.113 3.582 1 98.88 136 LEU B N 1
ATOM 3199 C CA . LEU B 1 136 ? 6.938 -5.66 3.174 1 98.88 136 LEU B CA 1
ATOM 3200 C C . LEU B 1 136 ? 7.09 -6.578 1.965 1 98.88 136 LEU B C 1
ATOM 3202 O O . LEU B 1 136 ? 6.164 -7.312 1.615 1 98.88 136 LEU B O 1
ATOM 3206 N N . ALA B 1 137 ? 8.312 -6.566 1.348 1 98.81 137 ALA B N 1
ATOM 3207 C CA . ALA B 1 137 ? 8.578 -7.402 0.181 1 98.81 137 ALA B CA 1
ATOM 3208 C C . ALA B 1 137 ? 8.375 -8.883 0.509 1 98.81 137 ALA B C 1
ATOM 3210 O O . ALA B 1 137 ? 8.742 -9.336 1.594 1 98.81 137 ALA B O 1
ATOM 3211 N N . GLY B 1 138 ? 7.797 -9.578 -0.424 1 98.81 138 GLY B N 1
ATOM 3212 C CA . GLY B 1 138 ? 7.555 -11 -0.233 1 98.81 138 GLY B CA 1
ATOM 3213 C C . GLY B 1 138 ? 6.207 -11.297 0.403 1 98.81 138 GLY B C 1
ATOM 3214 O O . GLY B 1 138 ? 5.684 -12.406 0.271 1 98.81 138 GLY B O 1
ATOM 3215 N N . HIS B 1 139 ? 5.645 -10.336 1.115 1 98.94 139 HIS B N 1
ATOM 3216 C CA . HIS B 1 139 ? 4.375 -10.555 1.796 1 98.94 139 HIS B CA 1
ATOM 3217 C C . HIS B 1 139 ? 3.195 -10.203 0.892 1 98.94 139 HIS B C 1
ATOM 3219 O O . HIS B 1 139 ? 3.244 -9.211 0.16 1 98.94 139 HIS B O 1
ATOM 3225 N N . LYS B 1 140 ? 2.152 -11.008 0.923 1 98.88 140 LYS B N 1
ATOM 3226 C CA . LYS B 1 140 ? 0.909 -10.719 0.216 1 98.88 140 LYS B CA 1
ATOM 3227 C C . LYS B 1 140 ? -0.054 -9.93 1.099 1 98.88 140 LYS B C 1
ATOM 3229 O O . LYS B 1 140 ? -1.038 -10.477 1.598 1 98.88 140 LYS B O 1
ATOM 3234 N N . HIS B 1 141 ? 0.291 -8.648 1.252 1 98.88 141 HIS B N 1
ATOM 3235 C CA . HIS B 1 141 ? -0.502 -7.742 2.07 1 98.88 141 HIS B CA 1
ATOM 3236 C C . HIS B 1 141 ? -1.548 -7.016 1.23 1 98.88 141 HIS B C 1
ATOM 3238 O O . HIS B 1 141 ? -1.614 -7.207 0.014 1 98.88 141 HIS B O 1
ATOM 3244 N N . ASN B 1 142 ? -2.367 -6.168 1.854 1 98.69 142 ASN B N 1
ATOM 3245 C CA . ASN B 1 142 ? -3.547 -5.602 1.214 1 98.69 142 ASN B CA 1
ATOM 3246 C C . ASN B 1 142 ? -3.221 -4.293 0.495 1 98.69 142 ASN B C 1
ATOM 3248 O O . ASN B 1 142 ? -4.109 -3.656 -0.074 1 98.69 142 ASN B O 1
ATOM 3252 N N . ASN B 1 143 ? -1.987 -3.807 0.508 1 98.81 143 ASN B N 1
ATOM 3253 C CA . ASN B 1 143 ? -1.55 -2.705 -0.341 1 98.81 143 ASN B CA 1
ATOM 3254 C C . ASN B 1 143 ? -1.177 -3.188 -1.74 1 98.81 143 ASN B C 1
ATOM 3256 O O . ASN B 1 143 ? -0.049 -3.629 -1.969 1 98.81 143 ASN B O 1
ATOM 3260 N N . ARG B 1 144 ? -2.152 -2.998 -2.682 1 98.81 144 ARG B N 1
ATOM 3261 C CA . ARG B 1 144 ? -1.938 -3.643 -3.973 1 98.81 144 ARG B CA 1
ATOM 3262 C C . ARG B 1 144 ? -2.111 -2.648 -5.117 1 98.81 144 ARG B C 1
ATOM 3264 O O . ARG B 1 144 ? -2.383 -3.041 -6.25 1 98.81 144 ARG B O 1
ATOM 3271 N N . LEU B 1 145 ? -1.957 -1.366 -4.887 1 98.88 145 LEU B N 1
ATOM 3272 C CA . LEU B 1 145 ? -2.139 -0.374 -5.938 1 98.88 145 LEU B CA 1
ATOM 3273 C C . LEU B 1 145 ? -1.226 -0.666 -7.125 1 98.88 145 LEU B C 1
ATOM 3275 O O . LEU B 1 145 ? -1.648 -0.565 -8.281 1 98.88 145 LEU B O 1
ATOM 3279 N N . GLU B 1 146 ? 0.018 -1.104 -6.895 1 98.69 146 GLU B N 1
ATOM 3280 C CA . GLU B 1 146 ? 0.965 -1.362 -7.977 1 98.69 146 GLU B CA 1
ATOM 3281 C C . GLU B 1 146 ? 0.489 -2.508 -8.867 1 98.69 146 GLU B C 1
ATOM 3283 O O . GLU B 1 146 ? 0.604 -2.438 -10.086 1 98.69 146 GLU B O 1
ATOM 3288 N N . GLN B 1 147 ? -0.026 -3.502 -8.219 1 98.5 147 GLN B N 1
ATOM 3289 C CA . GLN B 1 147 ? -0.517 -4.652 -8.969 1 98.5 147 GLN B CA 1
ATOM 3290 C C . GLN B 1 147 ? -1.753 -4.289 -9.789 1 98.5 147 GLN B C 1
ATOM 3292 O O . GLN B 1 147 ? -1.918 -4.758 -10.914 1 98.5 147 GLN B O 1
ATOM 3297 N N . VAL B 1 148 ? -2.604 -3.479 -9.164 1 98.62 148 VAL B N 1
ATOM 3298 C CA . VAL B 1 148 ? -3.799 -3.023 -9.867 1 98.62 148 VAL B CA 1
ATOM 3299 C C . VAL B 1 148 ? -3.396 -2.201 -11.094 1 98.62 148 VAL B C 1
ATOM 3301 O O . VAL B 1 148 ? -3.916 -2.416 -12.188 1 98.62 148 VAL B O 1
ATOM 3304 N N . LEU B 1 149 ? -2.463 -1.278 -10.93 1 98.69 149 LEU B N 1
ATOM 3305 C CA . LEU B 1 149 ? -2.004 -0.423 -12.023 1 98.69 149 LEU B CA 1
ATOM 3306 C C . LEU B 1 149 ? -1.309 -1.244 -13.102 1 98.69 149 LEU B C 1
ATOM 3308 O O . LEU B 1 149 ? -1.526 -1.021 -14.297 1 98.69 149 LEU B O 1
ATOM 3312 N N . ALA B 1 150 ? -0.49 -2.199 -12.695 1 98.5 150 ALA B N 1
ATOM 3313 C CA . ALA B 1 150 ? 0.194 -3.072 -13.641 1 98.5 150 ALA B CA 1
ATOM 3314 C C . ALA B 1 150 ? -0.806 -3.893 -14.453 1 98.5 150 ALA B C 1
ATOM 3316 O O . ALA B 1 150 ? -0.694 -3.982 -15.68 1 98.5 150 ALA B O 1
ATOM 3317 N N . LYS B 1 151 ? -1.776 -4.477 -13.75 1 98.19 151 LYS B N 1
ATOM 3318 C CA . LYS B 1 151 ? -2.777 -5.297 -14.43 1 98.19 151 LYS B CA 1
ATOM 3319 C C . LYS B 1 151 ? -3.584 -4.465 -15.422 1 98.19 151 LYS B C 1
ATOM 3321 O O . LYS B 1 151 ? -3.928 -4.945 -16.5 1 98.19 151 LYS B O 1
ATOM 3326 N N . ALA B 1 152 ? -3.861 -3.246 -15.094 1 97.06 152 ALA B N 1
ATOM 3327 C CA . ALA B 1 152 ? -4.645 -2.35 -15.945 1 97.06 152 ALA B CA 1
ATOM 3328 C C . ALA B 1 152 ? -3.967 -2.141 -17.297 1 97.06 152 ALA B C 1
ATOM 3330 O O . ALA B 1 152 ? -4.641 -1.94 -18.312 1 97.06 152 ALA B O 1
ATOM 3331 N N . GLU B 1 153 ? -2.668 -2.252 -17.391 1 96.88 153 GLU B N 1
ATOM 3332 C CA . GLU B 1 153 ? -1.911 -2.012 -18.609 1 96.88 153 GLU B CA 1
ATOM 3333 C C . GLU B 1 153 ? -2.25 -3.047 -19.688 1 96.88 153 GLU B C 1
ATOM 3335 O O . GLU B 1 153 ? -2.111 -2.779 -20.875 1 96.88 153 GLU B O 1
ATOM 3340 N N . ILE B 1 154 ? -2.736 -4.219 -19.25 1 96.06 154 ILE B N 1
ATOM 3341 C CA . ILE B 1 154 ? -2.885 -5.277 -20.25 1 96.06 154 ILE B CA 1
ATOM 3342 C C . ILE B 1 154 ? -4.355 -5.68 -20.359 1 96.06 154 ILE B C 1
ATOM 3344 O O . ILE B 1 154 ? -4.684 -6.672 -21 1 96.06 154 ILE B O 1
ATOM 3348 N N . GLU B 1 155 ? -5.203 -5 -19.672 1 93.69 155 GLU B N 1
ATOM 3349 C CA . GLU B 1 155 ? -6.621 -5.359 -19.672 1 93.69 155 GLU B CA 1
ATOM 3350 C C . GLU B 1 155 ? -7.219 -5.277 -21.062 1 93.69 155 GLU B C 1
ATOM 3352 O O . GLU B 1 155 ? -8.148 -6.02 -21.391 1 93.69 155 GLU B O 1
ATOM 3357 N N . HIS B 1 156 ? -6.703 -4.441 -21.891 1 91.94 156 HIS B N 1
ATOM 3358 C CA . HIS B 1 156 ? -7.227 -4.312 -23.234 1 91.94 156 HIS B CA 1
ATOM 3359 C C . HIS B 1 156 ? -6.254 -4.883 -24.266 1 91.94 156 HIS B C 1
ATOM 3361 O O . HIS B 1 156 ? -6.309 -4.527 -25.438 1 91.94 156 HIS B O 1
ATOM 3367 N N . SER B 1 157 ? -5.375 -5.711 -23.828 1 94.62 157 SER B N 1
ATOM 3368 C CA . SER B 1 157 ? -4.422 -6.379 -24.703 1 94.62 157 SER B CA 1
ATOM 3369 C C . SER B 1 157 ? -4.75 -7.859 -24.859 1 94.62 157 SER B C 1
ATOM 3371 O O . SER B 1 157 ? -5.738 -8.336 -24.297 1 94.62 157 SER B O 1
ATOM 3373 N N . ASN B 1 158 ? -3.984 -8.578 -25.672 1 95.25 158 ASN B N 1
ATOM 3374 C CA . ASN B 1 158 ? -4.164 -10.016 -25.859 1 95.25 158 ASN B CA 1
ATOM 3375 C C . ASN B 1 158 ? -3.215 -10.82 -24.984 1 95.25 158 ASN B C 1
ATOM 3377 O O . ASN B 1 158 ? -3.141 -12.047 -25.094 1 95.25 158 ASN B O 1
ATOM 3381 N N . PHE B 1 159 ? -2.51 -10.086 -24.141 1 97.94 159 PHE B N 1
ATOM 3382 C CA . PHE B 1 159 ? -1.6 -10.789 -23.234 1 97.94 159 PHE B CA 1
ATOM 3383 C C . PHE B 1 159 ? -2.371 -11.484 -22.125 1 97.94 159 PHE B C 1
ATOM 3385 O O . PHE B 1 159 ? -3.34 -10.93 -21.594 1 97.94 159 PHE B O 1
ATOM 3392 N N . ALA B 1 160 ? -1.967 -12.672 -21.797 1 98 160 ALA B N 1
ATOM 3393 C CA . ALA B 1 160 ? -2.537 -13.383 -20.656 1 98 160 ALA B CA 1
ATOM 3394 C C . ALA B 1 160 ? -2.203 -12.68 -19.344 1 98 160 ALA B C 1
ATOM 3396 O O . ALA B 1 160 ? -3.006 -12.68 -18.406 1 98 160 ALA B O 1
ATOM 3397 N N . ASP B 1 161 ? -1.043 -12.141 -19.25 1 98.31 161 ASP B N 1
ATOM 3398 C CA . ASP B 1 161 ? -0.484 -11.406 -18.109 1 98.31 161 ASP B CA 1
ATOM 3399 C C . ASP B 1 161 ? 0.765 -10.625 -18.531 1 98.31 161 ASP B C 1
ATOM 3401 O O . ASP B 1 161 ? 1.04 -10.469 -19.719 1 98.31 161 ASP B O 1
ATOM 3405 N N . ALA B 1 162 ? 1.519 -10.055 -17.531 1 98.81 162 ALA B N 1
ATOM 3406 C CA . ALA B 1 162 ? 2.684 -9.258 -17.906 1 98.81 162 ALA B CA 1
ATOM 3407 C C . ALA B 1 162 ? 3.758 -9.305 -16.828 1 98.81 162 ALA B C 1
ATOM 3409 O O . ALA B 1 162 ? 3.443 -9.328 -15.633 1 98.81 162 ALA B O 1
ATOM 3410 N N . VAL B 1 163 ? 5.004 -9.258 -17.25 1 98.94 163 VAL B N 1
ATOM 3411 C CA . VAL B 1 163 ? 6.164 -9.234 -16.375 1 98.94 163 VAL B CA 1
ATOM 3412 C C . VAL B 1 163 ? 6.289 -7.863 -15.719 1 98.94 163 VAL B C 1
ATOM 3414 O O . VAL B 1 163 ? 6.117 -6.836 -16.375 1 98.94 163 VAL B O 1
ATOM 3417 N N . THR B 1 164 ? 6.566 -7.887 -14.461 1 98.88 164 THR B N 1
ATOM 3418 C CA . THR B 1 164 ? 6.836 -6.633 -13.766 1 98.88 164 THR B CA 1
ATOM 3419 C C . THR B 1 164 ? 8.312 -6.527 -13.398 1 98.88 164 THR B C 1
ATOM 3421 O O . THR B 1 164 ? 8.953 -7.527 -13.07 1 98.88 164 THR B O 1
ATOM 3424 N N . LEU B 1 165 ? 8.812 -5.336 -13.461 1 98.88 165 LEU B N 1
ATOM 3425 C CA . LEU B 1 165 ? 10.117 -4.969 -12.945 1 98.88 165 LEU B CA 1
ATOM 3426 C C . LEU B 1 165 ? 9.992 -3.98 -11.789 1 98.88 165 LEU B C 1
ATOM 3428 O O . LEU B 1 165 ? 8.969 -3.309 -11.656 1 98.88 165 LEU B O 1
ATOM 3432 N N . ASN B 1 166 ? 10.992 -3.98 -10.922 1 98.88 166 ASN B N 1
ATOM 3433 C CA . ASN B 1 166 ? 10.977 -2.938 -9.906 1 98.88 166 ASN B CA 1
ATOM 3434 C C . ASN B 1 166 ? 11.672 -1.67 -10.383 1 98.88 166 ASN B C 1
ATOM 3436 O O . ASN B 1 166 ? 12.109 -1.597 -11.531 1 98.88 166 ASN B O 1
ATOM 3440 N N . VAL B 1 167 ? 11.727 -0.659 -9.555 1 98.75 167 VAL B N 1
ATOM 3441 C CA . VAL B 1 167 ? 12.234 0.656 -9.945 1 98.75 167 VAL B CA 1
ATOM 3442 C C . VAL B 1 167 ? 13.727 0.573 -10.234 1 98.75 167 VAL B C 1
ATOM 3444 O O . VAL B 1 167 ? 14.312 1.503 -10.797 1 98.75 167 VAL B O 1
ATOM 3447 N N . GLN B 1 168 ? 14.352 -0.511 -9.898 1 98.56 168 GLN B N 1
ATOM 3448 C CA . GLN B 1 168 ? 15.75 -0.749 -10.25 1 98.56 168 GLN B CA 1
ATOM 3449 C C . GLN B 1 168 ? 15.859 -1.592 -11.516 1 98.56 168 GLN B C 1
ATOM 3451 O O . GLN B 1 168 ? 16.953 -2.045 -11.875 1 98.56 168 GLN B O 1
ATOM 3456 N N . ASN B 1 169 ? 14.734 -1.926 -12.133 1 98.56 169 ASN B N 1
ATOM 3457 C CA . ASN B 1 169 ? 14.609 -2.646 -13.391 1 98.56 169 ASN B CA 1
ATOM 3458 C C . ASN B 1 169 ? 15.008 -4.113 -13.242 1 98.56 169 ASN B C 1
ATOM 3460 O O . ASN B 1 169 ? 15.508 -4.723 -14.188 1 98.56 169 ASN B O 1
ATOM 3464 N N . HIS B 1 170 ? 14.875 -4.645 -12.055 1 98.88 170 HIS B N 1
ATOM 3465 C CA . HIS B 1 170 ? 14.992 -6.082 -11.859 1 98.88 170 HIS B CA 1
ATOM 3466 C C . HIS B 1 170 ? 13.672 -6.789 -12.141 1 98.88 170 HIS B C 1
ATOM 3468 O O . HIS B 1 170 ? 12.609 -6.293 -11.766 1 98.88 170 HIS B O 1
ATOM 3474 N N . VAL B 1 171 ? 13.742 -7.945 -12.781 1 98.94 171 VAL B N 1
ATOM 3475 C CA . VAL B 1 171 ? 12.57 -8.789 -12.961 1 98.94 171 VAL B CA 1
ATOM 3476 C C . VAL B 1 171 ? 12.062 -9.273 -11.602 1 98.94 171 VAL B C 1
ATOM 3478 O O . VAL B 1 171 ? 12.844 -9.727 -10.766 1 98.94 171 VAL B O 1
ATOM 3481 N N . ILE B 1 172 ? 10.789 -9.234 -11.406 1 98.94 172 ILE B N 1
ATOM 3482 C CA . ILE B 1 172 ? 10.281 -9.609 -10.094 1 98.94 172 ILE B CA 1
ATOM 3483 C C . ILE B 1 172 ? 9.297 -10.773 -10.227 1 98.94 172 ILE B C 1
ATOM 3485 O O . ILE B 1 172 ? 9.523 -11.852 -9.672 1 98.94 172 ILE B O 1
ATOM 3489 N N . GLU B 1 173 ? 8.234 -10.594 -10.969 1 98.94 173 GLU B N 1
ATOM 3490 C CA . GLU B 1 173 ? 7.105 -11.508 -11.133 1 98.94 173 GLU B CA 1
ATOM 3491 C C . GLU B 1 173 ? 6.195 -11.055 -12.273 1 98.94 173 GLU B C 1
ATOM 3493 O O . GLU B 1 173 ? 6.555 -10.164 -13.047 1 98.94 173 GLU B O 1
ATOM 3498 N N . THR B 1 174 ? 5.109 -11.75 -12.539 1 98.88 174 THR B N 1
ATOM 3499 C CA . THR B 1 174 ? 4.047 -11.156 -13.352 1 98.88 174 THR B CA 1
ATOM 3500 C C . THR B 1 174 ? 3.055 -10.406 -12.469 1 98.88 174 THR B C 1
ATOM 3502 O O . THR B 1 174 ? 3.248 -10.297 -11.258 1 98.88 174 THR B O 1
ATOM 3505 N N . THR B 1 175 ? 1.994 -9.875 -13.031 1 98.44 175 THR B N 1
ATOM 3506 C CA . THR B 1 175 ? 1.038 -9.117 -12.234 1 98.44 175 THR B CA 1
ATOM 3507 C C . THR B 1 175 ? 0.366 -10.016 -11.195 1 98.44 175 THR B C 1
ATOM 3509 O O . THR B 1 175 ? -0.102 -9.531 -10.164 1 98.44 175 THR B O 1
ATOM 3512 N N . MET B 1 176 ? 0.443 -11.375 -11.414 1 98.12 176 MET B N 1
ATOM 3513 C CA . MET B 1 176 ? -0.359 -12.211 -10.523 1 98.12 176 MET B CA 1
ATOM 3514 C C . MET B 1 176 ? 0.381 -13.492 -10.156 1 98.12 176 MET B C 1
ATOM 3516 O O . MET B 1 176 ? -0.14 -14.328 -9.414 1 98.12 176 MET B O 1
ATOM 3520 N N . ALA B 1 177 ? 1.596 -13.688 -10.672 1 98.81 177 ALA B N 1
ATOM 3521 C CA . ALA B 1 177 ? 2.264 -14.977 -10.508 1 98.81 177 ALA B CA 1
ATOM 3522 C C . ALA B 1 177 ? 3.771 -14.797 -10.359 1 98.81 177 ALA B C 1
ATOM 3524 O O . ALA B 1 177 ? 4.316 -13.75 -10.711 1 98.81 177 ALA B O 1
ATOM 3525 N N . ASN B 1 178 ? 4.43 -15.82 -9.82 1 98.94 178 ASN B N 1
ATOM 3526 C CA . ASN B 1 178 ? 5.887 -15.844 -9.773 1 98.94 178 ASN B CA 1
ATOM 3527 C C . ASN B 1 178 ? 6.484 -16.375 -11.07 1 98.94 178 ASN B C 1
ATOM 3529 O O . ASN B 1 178 ? 5.793 -17.016 -11.859 1 98.94 178 ASN B O 1
ATOM 3533 N N . LEU B 1 179 ? 7.781 -16.094 -11.258 1 98.94 179 LEU B N 1
ATOM 3534 C CA . LEU B 1 179 ? 8.461 -16.438 -12.5 1 98.94 179 LEU B CA 1
ATOM 3535 C C . LEU B 1 179 ? 9.68 -17.312 -12.234 1 98.94 179 LEU B C 1
ATOM 3537 O O . LEU B 1 179 ? 10.406 -17.078 -11.266 1 98.94 179 LEU B O 1
ATOM 3541 N N . PHE B 1 180 ? 9.891 -18.234 -13.125 1 98.94 180 PHE B N 1
ATOM 3542 C CA . PHE B 1 180 ? 11.086 -19.047 -13.195 1 98.94 180 PHE B CA 1
ATOM 3543 C C . PHE B 1 180 ? 11.531 -19.234 -14.641 1 98.94 180 PHE B C 1
ATOM 3545 O O . PHE B 1 180 ? 10.719 -19.156 -15.562 1 98.94 180 PHE B O 1
ATOM 3552 N N . TRP B 1 181 ? 12.789 -19.484 -14.805 1 98.88 181 TRP B N 1
ATOM 3553 C CA . TRP B 1 181 ? 13.25 -19.844 -16.141 1 98.88 181 TRP B CA 1
ATOM 3554 C C . TRP B 1 181 ? 14.523 -20.672 -16.078 1 98.88 181 TRP B C 1
ATOM 3556 O O . TRP B 1 181 ? 15.125 -20.812 -15 1 98.88 181 TRP B O 1
ATOM 3566 N N . VAL B 1 182 ? 14.852 -21.312 -17.188 1 98.69 182 VAL B N 1
ATOM 3567 C CA . VAL B 1 182 ? 16.062 -22.125 -17.344 1 98.69 182 VAL B CA 1
ATOM 3568 C C . VAL B 1 182 ? 17 -21.453 -18.359 1 98.69 182 VAL B C 1
ATOM 3570 O O . VAL B 1 182 ? 16.547 -20.953 -19.391 1 98.69 182 VAL B O 1
ATOM 3573 N N . LYS B 1 183 ? 18.172 -21.391 -18.031 1 98.44 183 LYS B N 1
ATOM 3574 C CA . LYS B 1 183 ? 19.219 -21.016 -18.969 1 98.44 183 LYS B CA 1
ATOM 3575 C C . LYS B 1 183 ? 20.469 -21.875 -18.766 1 98.44 183 LYS B C 1
ATOM 3577 O O . LYS B 1 183 ? 20.969 -21.984 -17.641 1 98.44 183 LYS B O 1
ATOM 3582 N N . ASP B 1 184 ? 20.922 -22.531 -19.797 1 97 184 ASP B N 1
ATOM 3583 C CA . ASP B 1 184 ? 22.125 -23.359 -19.75 1 97 184 ASP B CA 1
ATOM 3584 C C . ASP B 1 184 ? 22.031 -24.375 -18.625 1 97 184 ASP B C 1
ATOM 3586 O O . ASP B 1 184 ? 22.953 -24.5 -17.812 1 97 184 ASP B O 1
ATOM 3590 N N . ASN B 1 185 ? 20.938 -24.969 -18.453 1 95.19 185 ASN B N 1
ATOM 3591 C CA . ASN B 1 185 ? 20.656 -26.062 -17.547 1 95.19 185 ASN B CA 1
ATOM 3592 C C . ASN B 1 185 ? 20.656 -25.609 -16.094 1 95.19 185 ASN B C 1
ATOM 3594 O O . ASN B 1 185 ? 20.812 -26.406 -15.18 1 95.19 185 ASN B O 1
ATOM 3598 N N . LYS B 1 186 ? 20.5 -24.359 -15.93 1 97.38 186 LYS B N 1
ATOM 3599 C CA . LYS B 1 186 ? 20.359 -23.781 -14.594 1 97.38 186 LYS B CA 1
ATOM 3600 C C . LYS B 1 186 ? 19 -23.094 -14.43 1 97.38 186 LYS B C 1
ATOM 3602 O O . LYS B 1 186 ? 18.531 -22.438 -15.352 1 97.38 186 LYS B O 1
ATOM 3607 N N . VAL B 1 187 ? 18.453 -23.281 -13.227 1 98.75 187 VAL B N 1
ATOM 3608 C CA . VAL B 1 187 ? 17.156 -22.688 -12.938 1 98.75 187 VAL B CA 1
ATOM 3609 C C . VAL B 1 187 ? 17.344 -21.344 -12.234 1 98.75 187 VAL B C 1
ATOM 3611 O O . VAL B 1 187 ? 18.188 -21.219 -11.336 1 98.75 187 VAL B O 1
ATOM 3614 N N . TYR B 1 188 ? 16.562 -20.344 -12.68 1 98.94 188 TYR B N 1
ATOM 3615 C CA . TYR B 1 188 ? 16.625 -19 -12.117 1 98.94 188 TYR B CA 1
ATOM 3616 C C . TYR B 1 188 ? 15.25 -18.547 -11.664 1 98.94 188 TYR B C 1
ATOM 3618 O O . TYR B 1 188 ? 14.234 -18.922 -12.25 1 98.94 188 TYR B O 1
ATOM 3626 N N . THR B 1 189 ? 15.18 -17.75 -10.617 1 98.94 189 THR B N 1
ATOM 3627 C CA . THR B 1 189 ? 13.984 -17.016 -10.203 1 98.94 189 THR B CA 1
ATOM 3628 C C . THR B 1 189 ? 14.359 -15.719 -9.508 1 98.94 189 THR B C 1
ATOM 3630 O O . THR B 1 189 ? 15.406 -15.641 -8.852 1 98.94 189 THR B O 1
ATOM 3633 N N . PRO B 1 190 ? 13.609 -14.75 -9.602 1 98.94 190 PRO B N 1
ATOM 3634 C CA . PRO B 1 190 ? 13.945 -13.453 -9.016 1 98.94 190 PRO B CA 1
ATOM 3635 C C . PRO B 1 190 ? 13.984 -13.484 -7.484 1 98.94 190 PRO B C 1
ATOM 3637 O O . PRO B 1 190 ? 13.195 -14.203 -6.863 1 98.94 190 PRO B O 1
ATOM 3640 N N . SER B 1 191 ? 14.922 -12.664 -6.949 1 98.88 191 SER B N 1
ATOM 3641 C CA . SER B 1 191 ? 14.828 -12.336 -5.531 1 98.88 191 SER B CA 1
ATOM 3642 C C . SER B 1 191 ? 13.594 -11.492 -5.242 1 98.88 191 SER B C 1
ATOM 3644 O O . SER B 1 191 ? 13.234 -10.617 -6.035 1 98.88 191 SER B O 1
ATOM 3646 N N . LEU B 1 192 ? 12.977 -11.742 -4.148 1 98.81 192 LEU B N 1
ATOM 3647 C CA . LEU B 1 192 ? 11.805 -10.977 -3.742 1 98.81 192 LEU B CA 1
ATOM 3648 C C . LEU B 1 192 ? 12.078 -10.227 -2.443 1 98.81 192 LEU B C 1
ATOM 3650 O O . LEU B 1 192 ? 11.141 -9.922 -1.692 1 98.81 192 LEU B O 1
ATOM 3654 N N . ASN B 1 193 ? 13.32 -9.875 -2.139 1 98.56 193 ASN B N 1
ATOM 3655 C CA . ASN B 1 193 ? 13.734 -9.203 -0.916 1 98.56 193 ASN B CA 1
ATOM 3656 C C . ASN B 1 193 ? 13.375 -7.719 -0.943 1 98.56 193 ASN B C 1
ATOM 3658 O O . ASN B 1 193 ? 13.297 -7.074 0.105 1 98.56 193 ASN B O 1
ATOM 3662 N N . LEU B 1 194 ? 13.148 -7.184 -2.154 1 98.75 194 LEU B N 1
ATOM 3663 C CA . LEU B 1 194 ? 12.914 -5.75 -2.266 1 98.75 194 LEU B CA 1
ATOM 3664 C C . LEU B 1 194 ? 11.492 -5.469 -2.748 1 98.75 194 LEU B C 1
ATOM 3666 O O . LEU B 1 194 ? 10.977 -4.367 -2.562 1 98.75 194 LEU B O 1
ATOM 3670 N N . SER B 1 195 ? 10.883 -6.418 -3.422 1 98.69 195 SER B N 1
ATOM 3671 C CA . SER B 1 195 ? 9.586 -6.266 -4.074 1 98.69 195 SER B CA 1
ATOM 3672 C C . SER B 1 195 ? 8.93 -7.621 -4.316 1 98.69 195 SER B C 1
ATOM 3674 O O . SER B 1 195 ? 9.586 -8.656 -4.25 1 98.69 195 SER B O 1
ATOM 3676 N N . GLY B 1 196 ? 7.617 -7.562 -4.551 1 98.75 196 GLY B N 1
ATOM 3677 C CA . GLY B 1 196 ? 6.941 -8.75 -5.031 1 98.75 196 GLY B CA 1
ATOM 3678 C C . GLY B 1 196 ? 6.312 -9.57 -3.92 1 98.75 196 GLY B C 1
ATOM 3679 O O . GLY B 1 196 ? 6.32 -9.156 -2.76 1 98.75 196 GLY B O 1
ATOM 3680 N N . VAL B 1 197 ? 5.754 -10.719 -4.277 1 98.88 197 VAL B N 1
ATOM 3681 C CA . VAL B 1 197 ? 5.055 -11.625 -3.373 1 98.88 197 VAL B CA 1
ATOM 3682 C C . VAL B 1 197 ? 5.676 -13.016 -3.453 1 98.88 197 VAL B C 1
ATOM 3684 O O . VAL B 1 197 ? 5.793 -13.586 -4.539 1 98.88 197 VAL B O 1
ATOM 3687 N N . ALA B 1 198 ? 6.059 -13.523 -2.342 1 98.88 198 ALA B N 1
ATOM 3688 C CA . ALA B 1 198 ? 6.555 -14.891 -2.277 1 98.88 198 ALA B CA 1
ATOM 3689 C C . ALA B 1 198 ? 5.402 -15.891 -2.207 1 98.88 198 ALA B C 1
ATOM 3691 O O . ALA B 1 198 ? 4.926 -16.219 -1.118 1 98.88 198 ALA B O 1
ATOM 3692 N N . GLY B 1 199 ? 5.016 -16.391 -3.35 1 98.81 199 GLY B N 1
ATOM 3693 C CA . GLY B 1 199 ? 3.828 -17.234 -3.441 1 98.81 199 GLY B CA 1
ATOM 3694 C C . GLY B 1 199 ? 4.023 -18.609 -2.855 1 98.81 199 GLY B C 1
ATOM 3695 O O . GLY B 1 199 ? 5.148 -19.109 -2.789 1 98.81 199 GLY B O 1
ATOM 3696 N N . VAL B 1 200 ? 2.959 -19.219 -2.514 1 98.88 200 VAL B N 1
ATOM 3697 C CA . VAL B 1 200 ? 2.977 -20.578 -1.976 1 98.88 200 VAL B CA 1
ATOM 3698 C C . VAL B 1 200 ? 3.432 -21.547 -3.057 1 98.88 200 VAL B C 1
ATOM 3700 O O . VAL B 1 200 ? 4.238 -22.453 -2.791 1 98.88 200 VAL B O 1
ATOM 3703 N N . MET B 1 201 ? 2.934 -21.391 -4.262 1 98.88 201 MET B N 1
ATOM 3704 C CA . MET B 1 201 ? 3.361 -22.281 -5.34 1 98.88 201 MET B CA 1
ATOM 3705 C C . MET B 1 201 ? 4.844 -22.078 -5.648 1 98.88 201 MET B C 1
ATOM 3707 O O . MET B 1 201 ? 5.539 -23.047 -5.984 1 98.88 201 MET B O 1
ATOM 3711 N N . ARG B 1 202 ? 5.348 -20.828 -5.641 1 98.88 202 ARG B N 1
ATOM 3712 C CA . ARG B 1 202 ? 6.785 -20.594 -5.746 1 98.88 202 ARG B CA 1
ATOM 3713 C C . ARG B 1 202 ? 7.551 -21.438 -4.734 1 98.88 202 ARG B C 1
ATOM 3715 O O . ARG B 1 202 ? 8.555 -22.062 -5.078 1 98.88 202 ARG B O 1
ATOM 3722 N N . ARG B 1 203 ? 7.07 -21.422 -3.504 1 98.81 203 ARG B N 1
ATOM 3723 C CA . ARG B 1 203 ? 7.688 -22.219 -2.449 1 98.81 203 ARG B CA 1
ATOM 3724 C C . ARG B 1 203 ? 7.688 -23.703 -2.812 1 98.81 203 ARG B C 1
ATOM 3726 O O . ARG B 1 203 ? 8.688 -24.391 -2.625 1 98.81 203 ARG B O 1
ATOM 3733 N N . LYS B 1 204 ? 6.578 -24.203 -3.289 1 98.69 204 LYS B N 1
ATOM 3734 C CA . LYS B 1 204 ? 6.473 -25.609 -3.645 1 98.69 204 LYS B CA 1
ATOM 3735 C C . LYS B 1 204 ? 7.418 -25.953 -4.789 1 98.69 204 LYS B C 1
ATOM 3737 O O . LYS B 1 204 ? 8.016 -27.031 -4.797 1 98.69 204 LYS B O 1
ATOM 3742 N N . VAL B 1 205 ? 7.566 -25.062 -5.719 1 98.81 205 VAL B N 1
ATOM 3743 C CA . VAL B 1 205 ? 8.508 -25.266 -6.816 1 98.81 205 VAL B CA 1
ATOM 3744 C C . VAL B 1 205 ? 9.93 -25.344 -6.273 1 98.81 205 VAL B C 1
ATOM 3746 O O . VAL B 1 205 ? 10.695 -26.219 -6.645 1 98.81 205 VAL B O 1
ATOM 3749 N N . LEU B 1 206 ? 10.273 -24.422 -5.414 1 98.75 206 LEU B N 1
ATOM 3750 C CA . LEU B 1 206 ? 11.602 -24.406 -4.816 1 98.75 206 LEU B CA 1
ATOM 3751 C C . LEU B 1 206 ? 11.859 -25.688 -4.016 1 98.75 206 LEU B C 1
ATOM 3753 O O . LEU B 1 206 ? 12.945 -26.25 -4.07 1 98.75 206 LEU B O 1
ATOM 3757 N N . GLU B 1 207 ? 10.875 -26.109 -3.281 1 98.38 207 GLU B N 1
ATOM 3758 C CA . GLU B 1 207 ? 10.984 -27.359 -2.527 1 98.38 207 GLU B CA 1
ATOM 3759 C C . GLU B 1 207 ? 11.203 -28.547 -3.457 1 98.38 207 GLU B C 1
ATOM 3761 O O . GLU B 1 207 ? 11.969 -29.453 -3.133 1 98.38 207 GLU B O 1
ATOM 3766 N N . PHE B 1 208 ? 10.461 -28.578 -4.535 1 98.12 208 PHE B N 1
ATOM 3767 C CA . PHE B 1 208 ? 10.633 -29.625 -5.527 1 98.12 208 PHE B CA 1
ATOM 3768 C C . PHE B 1 208 ? 12.078 -29.703 -6.004 1 98.12 208 PHE B C 1
ATOM 3770 O O . PHE B 1 208 ? 12.664 -30.781 -6.059 1 98.12 208 PHE B O 1
ATOM 3777 N N . PHE B 1 209 ? 12.672 -28.547 -6.348 1 98.19 209 PHE B N 1
ATOM 3778 C CA . PHE B 1 209 ? 14.047 -28.5 -6.832 1 98.19 209 PHE B CA 1
ATOM 3779 C C . PHE B 1 209 ? 15.016 -28.938 -5.742 1 98.19 209 PHE B C 1
ATOM 3781 O O . PHE B 1 209 ? 15.992 -29.641 -6.012 1 98.19 209 PHE B O 1
ATOM 3788 N N . GLU B 1 210 ? 14.75 -28.5 -4.574 1 97.69 210 GLU B N 1
ATOM 3789 C CA . GLU B 1 210 ? 15.586 -28.906 -3.455 1 97.69 210 GLU B CA 1
ATOM 3790 C C . GLU B 1 210 ? 15.562 -30.422 -3.277 1 97.69 210 GLU B C 1
ATOM 3792 O O . GLU B 1 210 ? 16.609 -31.047 -3.119 1 97.69 210 GLU B O 1
ATOM 3797 N N . ALA B 1 211 ? 14.422 -31.016 -3.344 1 97.12 211 ALA B N 1
ATOM 3798 C CA . ALA B 1 211 ? 14.25 -32.469 -3.166 1 97.12 211 ALA B CA 1
ATOM 3799 C C . ALA B 1 211 ? 14.945 -33.25 -4.281 1 97.12 211 ALA B C 1
ATOM 3801 O O . ALA B 1 211 ? 15.336 -34.406 -4.09 1 97.12 211 ALA B O 1
ATOM 3802 N N . ASN B 1 212 ? 15.109 -32.625 -5.367 1 95.94 212 ASN B N 1
ATOM 3803 C CA . ASN B 1 212 ? 15.734 -33.281 -6.512 1 95.94 212 ASN B CA 1
ATOM 3804 C C . ASN B 1 212 ? 17.188 -32.812 -6.695 1 95.94 212 ASN B C 1
ATOM 3806 O O . ASN B 1 212 ? 17.766 -33 -7.766 1 95.94 212 ASN B O 1
ATOM 3810 N N . ASN B 1 213 ? 17.734 -32.094 -5.758 1 95.69 213 ASN B N 1
ATOM 3811 C CA . ASN B 1 213 ? 19.125 -31.641 -5.73 1 95.69 213 ASN B CA 1
ATOM 3812 C C . ASN B 1 213 ? 19.453 -30.766 -6.934 1 95.69 213 ASN B C 1
ATOM 3814 O O . ASN B 1 213 ? 20.5 -30.938 -7.559 1 95.69 213 ASN B O 1
ATOM 3818 N N . THR B 1 214 ? 18.469 -30.062 -7.344 1 94.88 214 THR B N 1
ATOM 3819 C CA . THR B 1 214 ? 18.656 -29.062 -8.391 1 94.88 214 THR B CA 1
ATOM 3820 C C . THR B 1 214 ? 18.844 -27.672 -7.797 1 94.88 214 THR B C 1
ATOM 3822 O O . THR B 1 214 ? 17.984 -27.188 -7.043 1 94.88 214 THR B O 1
ATOM 3825 N N . GLU B 1 215 ? 19.891 -27.109 -8.094 1 93.69 215 GLU B N 1
ATOM 3826 C CA . GLU B 1 215 ? 20.156 -25.781 -7.566 1 93.69 215 GLU B CA 1
ATOM 3827 C C . GLU B 1 215 ? 19.359 -24.719 -8.336 1 93.69 215 GLU B C 1
ATOM 3829 O O . GLU B 1 215 ? 19.25 -24.781 -9.562 1 93.69 215 GLU B O 1
ATOM 3834 N N . VAL B 1 216 ? 18.781 -23.828 -7.621 1 98.44 216 VAL B N 1
ATOM 3835 C CA . VAL B 1 216 ? 18.078 -22.688 -8.18 1 98.44 216 VAL B CA 1
ATOM 3836 C C . VAL B 1 216 ? 18.812 -21.391 -7.816 1 98.44 216 VAL B C 1
ATOM 3838 O O . VAL B 1 216 ? 19.125 -21.156 -6.648 1 98.44 216 VAL B O 1
ATOM 3841 N N . GLU B 1 217 ? 19.172 -20.609 -8.773 1 98.69 217 GLU B N 1
ATOM 3842 C CA . GLU B 1 217 ? 19.781 -19.312 -8.523 1 98.69 217 GLU B CA 1
ATOM 3843 C C . GLU B 1 217 ? 18.703 -18.25 -8.281 1 98.69 217 GLU B C 1
ATOM 3845 O O . GLU B 1 217 ? 17.875 -17.984 -9.148 1 98.69 217 GLU B O 1
ATOM 3850 N N . VAL B 1 218 ? 18.641 -17.719 -7.082 1 98.88 218 VAL B N 1
ATOM 3851 C CA . VAL B 1 218 ? 17.766 -16.609 -6.707 1 98.88 218 VAL B CA 1
ATOM 3852 C C . VAL B 1 218 ? 18.547 -15.305 -6.719 1 98.88 218 VAL B C 1
ATOM 3854 O O . VAL B 1 218 ? 19.578 -15.188 -6.059 1 98.88 218 VAL B O 1
ATOM 3857 N N . GLY B 1 219 ? 18.094 -14.336 -7.516 1 98.75 219 GLY B N 1
ATOM 3858 C CA . GLY B 1 219 ? 18.875 -13.117 -7.59 1 98.75 219 GLY B CA 1
ATOM 3859 C C . GLY B 1 219 ? 18.172 -11.992 -8.32 1 98.75 219 GLY B C 1
ATOM 3860 O O . GLY B 1 219 ? 16.969 -12.047 -8.547 1 98.75 219 GLY B O 1
ATOM 3861 N N . ASP B 1 220 ? 18.922 -10.906 -8.445 1 98.81 220 ASP B N 1
ATOM 3862 C CA . ASP B 1 220 ? 18.469 -9.75 -9.211 1 98.81 220 ASP B CA 1
ATOM 3863 C C . ASP B 1 220 ? 18.859 -9.875 -10.68 1 98.81 220 ASP B C 1
ATOM 3865 O O . ASP B 1 220 ? 20.047 -9.898 -11.016 1 98.81 220 ASP B O 1
ATOM 3869 N N . PHE B 1 221 ? 17.812 -9.969 -11.547 1 98.88 221 PHE B N 1
ATOM 3870 C CA . PHE B 1 221 ? 18.047 -10.219 -12.969 1 98.88 221 PHE B CA 1
ATOM 3871 C C . PHE B 1 221 ? 17.422 -9.125 -13.82 1 98.88 221 PHE B C 1
ATOM 3873 O O . PHE B 1 221 ? 16.391 -8.562 -13.453 1 98.88 221 PHE B O 1
ATOM 3880 N N . SER B 1 222 ? 18.031 -8.859 -14.93 1 98.75 222 SER B N 1
ATOM 3881 C CA . SER B 1 222 ? 17.469 -7.922 -15.906 1 98.75 222 SER B CA 1
ATOM 3882 C C . SER B 1 222 ? 16.453 -8.609 -16.812 1 98.75 222 SER B C 1
ATOM 3884 O O . SER B 1 222 ? 16.391 -9.836 -16.859 1 98.75 222 SER B O 1
ATOM 3886 N N . LEU B 1 223 ? 15.719 -7.785 -17.484 1 98.69 223 LEU B N 1
ATOM 3887 C CA . LEU B 1 223 ? 14.781 -8.312 -18.469 1 98.69 223 LEU B CA 1
ATOM 3888 C C . LEU B 1 223 ? 15.523 -9.078 -19.562 1 98.69 223 LEU B C 1
ATOM 3890 O O . LEU B 1 223 ? 15.031 -10.094 -20.062 1 98.69 223 LEU B O 1
ATOM 3894 N N . VAL B 1 224 ? 16.688 -8.625 -19.938 1 98.38 224 VAL B N 1
ATOM 3895 C CA . VAL B 1 224 ? 17.484 -9.258 -20.984 1 98.38 224 VAL B CA 1
ATOM 3896 C C . VAL B 1 224 ? 17.844 -10.68 -20.562 1 98.38 224 VAL B C 1
ATOM 3898 O O . VAL B 1 224 ? 17.812 -11.602 -21.391 1 98.38 224 VAL B O 1
ATOM 3901 N N . GLU B 1 225 ? 18.203 -10.852 -19.328 1 98.62 225 GLU B N 1
ATOM 3902 C CA . GLU B 1 225 ? 18.531 -12.18 -18.828 1 98.62 225 GLU B CA 1
ATOM 3903 C C . GLU B 1 225 ? 17.328 -13.109 -18.891 1 98.62 225 GLU B C 1
ATOM 3905 O O . GLU B 1 225 ? 17.453 -14.273 -19.281 1 98.62 225 GLU B O 1
ATOM 3910 N N . LEU B 1 226 ? 16.188 -12.648 -18.594 1 98.88 226 LEU B N 1
ATOM 3911 C CA . LEU B 1 226 ? 14.969 -13.438 -18.703 1 98.88 226 LEU B CA 1
ATOM 3912 C C . LEU B 1 226 ? 14.68 -13.797 -20.156 1 98.88 226 LEU B C 1
ATOM 3914 O O . LEU B 1 226 ? 14.344 -14.938 -20.469 1 98.88 226 LEU B O 1
ATOM 3918 N N . LEU B 1 227 ? 14.828 -12.844 -21.031 1 98.69 227 LEU B N 1
ATOM 3919 C CA . LEU B 1 227 ? 14.477 -13.031 -22.438 1 98.69 227 LEU B CA 1
ATOM 3920 C C . LEU B 1 227 ? 15.453 -13.984 -23.125 1 98.69 227 LEU B C 1
ATOM 3922 O O . LEU B 1 227 ? 15.18 -14.484 -24.219 1 98.69 227 LEU B O 1
ATOM 3926 N N . SER B 1 228 ? 16.562 -14.242 -22.5 1 98.56 228 SER B N 1
ATOM 3927 C CA . SER B 1 228 ? 17.547 -15.156 -23.062 1 98.56 228 SER B CA 1
ATOM 3928 C C . SER B 1 228 ? 17.328 -16.594 -22.578 1 98.56 228 SER B C 1
ATOM 3930 O O . SER B 1 228 ? 18.109 -17.484 -22.891 1 98.56 228 SER B O 1
ATOM 3932 N N . ALA B 1 229 ? 16.297 -16.844 -21.891 1 98.75 229 ALA B N 1
ATOM 3933 C CA . ALA B 1 229 ? 16 -18.125 -21.266 1 98.75 229 ALA B CA 1
ATOM 3934 C C . ALA B 1 229 ? 15.75 -19.203 -22.312 1 98.75 229 ALA B C 1
ATOM 3936 O O . ALA B 1 229 ? 15.344 -18.906 -23.438 1 98.75 229 ALA B O 1
ATOM 3937 N N . ASP B 1 230 ? 15.977 -20.469 -21.906 1 98.62 230 ASP B N 1
ATOM 3938 C CA . ASP B 1 230 ? 15.656 -21.625 -22.734 1 98.62 230 ASP B CA 1
ATOM 3939 C C . ASP B 1 230 ? 14.219 -22.078 -22.516 1 98.62 230 ASP B C 1
ATOM 3941 O O . ASP B 1 230 ? 13.602 -22.672 -23.406 1 98.62 230 ASP B O 1
ATOM 3945 N N . GLU B 1 231 ? 13.758 -21.859 -21.375 1 97.88 231 GLU B N 1
ATOM 3946 C CA . GLU B 1 231 ? 12.406 -22.188 -20.938 1 97.88 231 GLU B CA 1
ATOM 3947 C C . GLU B 1 231 ? 11.945 -21.266 -19.812 1 97.88 231 GLU B C 1
ATOM 3949 O O . GLU B 1 231 ? 12.742 -20.875 -18.953 1 97.88 231 GLU B O 1
ATOM 3954 N N . VAL B 1 232 ? 10.664 -20.859 -19.859 1 98.94 232 VAL B N 1
ATOM 3955 C CA . VAL B 1 232 ? 10.102 -19.969 -18.859 1 98.94 232 VAL B CA 1
ATOM 3956 C C . VAL B 1 232 ? 8.75 -20.5 -18.375 1 98.94 232 VAL B C 1
ATOM 3958 O O . VAL B 1 232 ? 7.973 -21.031 -19.172 1 98.94 232 VAL B O 1
ATOM 3961 N N . TRP B 1 233 ? 8.461 -20.422 -17.078 1 98.94 233 TRP B N 1
ATOM 3962 C CA . TRP B 1 233 ? 7.117 -20.703 -16.578 1 98.94 233 TRP B CA 1
ATOM 3963 C C . TRP B 1 233 ? 6.73 -19.719 -15.477 1 98.94 233 TRP B C 1
ATOM 3965 O O . TRP B 1 233 ? 7.594 -19.047 -14.898 1 98.94 233 TRP B O 1
ATOM 3975 N N . MET B 1 234 ? 5.469 -19.531 -15.281 1 98.94 234 MET B N 1
ATOM 3976 C CA . MET B 1 234 ? 4.918 -18.781 -14.148 1 98.94 234 MET B CA 1
ATOM 3977 C C . MET B 1 234 ? 4.07 -19.688 -13.266 1 98.94 234 MET B C 1
ATOM 3979 O O . MET B 1 234 ? 3.658 -20.766 -13.688 1 98.94 234 MET B O 1
ATOM 3983 N N . CYS B 1 235 ? 3.883 -19.25 -12.008 1 98.94 235 CYS B N 1
ATOM 3984 C CA . CYS B 1 235 ? 3.135 -20.141 -11.125 1 98.94 235 CYS B CA 1
ATOM 3985 C C . CYS B 1 235 ? 2.445 -19.344 -10.016 1 98.94 235 CYS B C 1
ATOM 3987 O O . CYS B 1 235 ? 2.963 -18.312 -9.57 1 98.94 235 CYS B O 1
ATOM 3989 N N . ASN B 1 236 ? 1.312 -19.719 -9.641 1 98.62 236 ASN B N 1
ATOM 3990 C CA . ASN B 1 236 ? 0.619 -19.328 -8.422 1 98.62 236 ASN B CA 1
ATOM 3991 C C . ASN B 1 236 ? -0.302 -20.438 -7.918 1 98.62 236 ASN B C 1
ATOM 3993 O O . ASN B 1 236 ? -0.438 -21.484 -8.562 1 98.62 236 ASN B O 1
ATOM 3997 N N . SER B 1 237 ? -0.919 -20.266 -6.832 1 98.31 237 SER B N 1
ATOM 3998 C CA . SER B 1 237 ? -1.615 -21.344 -6.129 1 98.31 237 SER B CA 1
ATOM 3999 C C . SER B 1 237 ? -2.846 -21.797 -6.906 1 98.31 237 SER B C 1
ATOM 4001 O O . SER B 1 237 ? -3.252 -22.969 -6.805 1 98.31 237 SER B O 1
ATOM 4003 N N . LEU B 1 238 ? -3.416 -20.969 -7.695 1 97.88 238 LEU B N 1
ATOM 4004 C CA . LEU B 1 238 ? -4.594 -21.359 -8.469 1 97.88 238 LEU B CA 1
ATOM 4005 C C . LEU B 1 238 ? -4.191 -21.938 -9.812 1 97.88 238 LEU B C 1
ATOM 4007 O O . LEU B 1 238 ? -4.676 -23.016 -10.195 1 97.88 238 LEU B O 1
ATOM 4011 N N . LEU B 1 239 ? -3.318 -21.312 -10.453 1 98 239 LEU B N 1
ATOM 4012 C CA . LEU B 1 239 ? -2.881 -21.672 -11.797 1 98 239 LEU B CA 1
ATOM 4013 C C . LEU B 1 239 ? -1.995 -22.906 -11.773 1 98 239 LEU B C 1
ATOM 4015 O O . LEU B 1 239 ? -2.006 -23.703 -12.719 1 98 239 LEU B O 1
ATOM 4019 N N . GLY B 1 240 ? -1.31 -23.125 -10.664 1 98.44 240 GLY B N 1
ATOM 4020 C CA . GLY B 1 240 ? -0.201 -24.062 -10.727 1 98.44 240 GLY B CA 1
ATOM 4021 C C . GLY B 1 240 ? 0.957 -23.578 -11.57 1 98.44 240 GLY B C 1
ATOM 4022 O O . GLY B 1 240 ? 1.337 -22.406 -11.492 1 98.44 240 GLY B O 1
ATOM 4023 N N . VAL B 1 241 ? 1.504 -24.484 -12.281 1 98.81 241 VAL B N 1
ATOM 4024 C CA . VAL B 1 241 ? 2.617 -24.172 -13.164 1 98.81 241 VAL B CA 1
ATOM 4025 C C . VAL B 1 241 ? 2.117 -24.062 -14.602 1 98.81 241 VAL B C 1
ATOM 4027 O O . VAL B 1 241 ? 1.435 -24.953 -15.102 1 98.81 241 VAL B O 1
ATOM 4030 N N . ALA B 1 242 ? 2.393 -22.953 -15.211 1 98.88 242 ALA B N 1
ATOM 4031 C CA . ALA B 1 242 ? 2.041 -22.766 -16.609 1 98.88 242 ALA B CA 1
ATOM 4032 C C . ALA B 1 242 ? 3.25 -22.297 -17.422 1 98.88 242 ALA B C 1
ATOM 4034 O O . ALA B 1 242 ? 3.971 -21.391 -17.016 1 98.88 242 ALA B O 1
ATOM 4035 N N . PRO B 1 243 ? 3.451 -22.906 -18.594 1 98.88 243 PRO B N 1
ATOM 4036 C CA . PRO B 1 243 ? 4.551 -22.438 -19.453 1 98.88 243 PRO B CA 1
ATOM 4037 C C . PRO B 1 243 ? 4.309 -21.047 -20 1 98.88 243 PRO B C 1
ATOM 4039 O O . PRO B 1 243 ? 3.168 -20.672 -20.297 1 98.88 243 PRO B O 1
ATOM 4042 N N . VAL B 1 244 ? 5.348 -20.297 -20.078 1 98.94 244 VAL B N 1
ATOM 4043 C CA . VAL B 1 244 ? 5.332 -19.047 -20.812 1 98.94 244 VAL B CA 1
ATOM 4044 C C . VAL B 1 244 ? 5.887 -19.281 -22.219 1 98.94 244 VAL B C 1
ATOM 4046 O O . VAL B 1 244 ? 7.047 -19.656 -22.391 1 98.94 244 VAL B O 1
ATOM 4049 N N . THR B 1 245 ? 5.07 -19.016 -23.203 1 98.88 245 THR B N 1
ATOM 4050 C CA . THR B 1 245 ? 5.473 -19.359 -24.562 1 98.88 245 THR B CA 1
ATOM 4051 C C . THR B 1 245 ? 6.016 -18.141 -25.297 1 98.88 245 THR B C 1
ATOM 4053 O O . THR B 1 245 ? 6.668 -18.266 -26.328 1 98.88 245 THR B O 1
ATOM 4056 N N . SER B 1 246 ? 5.695 -16.9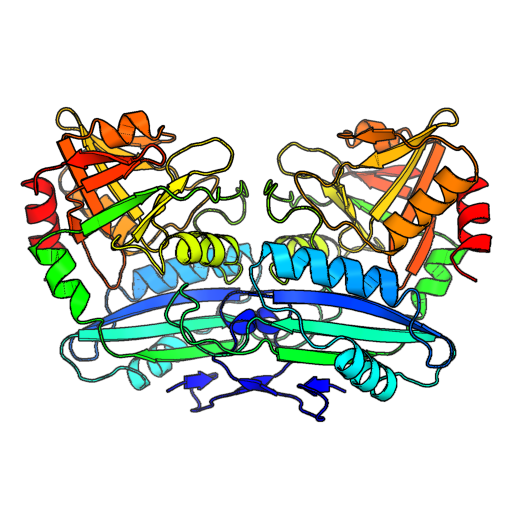53 -24.766 1 98.81 246 SER B N 1
ATOM 4057 C CA . SER B 1 246 ? 6.324 -15.758 -25.312 1 98.81 246 SER B CA 1
ATOM 4058 C C . SER B 1 246 ? 6.246 -14.586 -24.344 1 98.81 246 SER B C 1
ATOM 4060 O O . SER B 1 246 ? 5.371 -14.547 -23.484 1 98.81 246 SER B O 1
ATOM 4062 N N . ILE B 1 247 ? 7.18 -13.703 -24.484 1 98.88 247 ILE B N 1
ATOM 4063 C CA . ILE B 1 247 ? 7.191 -12.398 -23.828 1 98.88 247 ILE B CA 1
ATOM 4064 C C . ILE B 1 247 ? 7.441 -11.305 -24.859 1 98.88 247 ILE B C 1
ATOM 4066 O O . ILE B 1 247 ? 8.422 -11.359 -25.609 1 98.88 247 ILE B O 1
ATOM 4070 N N . THR B 1 248 ? 6.508 -10.352 -24.906 1 98.38 248 THR B N 1
ATOM 4071 C CA . THR B 1 248 ? 6.664 -9.219 -25.812 1 98.38 248 THR B CA 1
ATOM 4072 C C . THR B 1 248 ? 7.109 -7.977 -25.031 1 98.38 248 THR B C 1
ATOM 4074 O O . THR B 1 248 ? 6.363 -7.453 -24.203 1 98.38 248 THR B O 1
ATOM 4077 N N . ALA B 1 249 ? 8.266 -7.52 -25.391 1 94.62 249 ALA B N 1
ATOM 4078 C CA . ALA B 1 249 ? 8.836 -6.363 -24.719 1 94.62 249 ALA B CA 1
ATOM 4079 C C . ALA B 1 249 ? 8.156 -5.07 -25.156 1 94.62 249 ALA B C 1
ATOM 4081 O O . ALA B 1 249 ? 7.324 -5.082 -26.062 1 94.62 249 ALA B O 1
ATOM 4082 N N . SER B 1 250 ? 8.438 -4.012 -24.453 1 86.38 250 SER B N 1
ATOM 4083 C CA . SER B 1 250 ? 7.785 -2.727 -24.688 1 86.38 250 SER B CA 1
ATOM 4084 C C . SER B 1 250 ? 8.055 -2.215 -26.094 1 86.38 250 SER B C 1
ATOM 4086 O O . SER B 1 250 ? 7.258 -1.459 -26.641 1 86.38 250 SER B O 1
ATOM 4088 N N . ASN B 1 251 ? 9.156 -2.658 -26.688 1 87.06 251 ASN B N 1
ATOM 4089 C CA . ASN B 1 251 ? 9.469 -2.256 -28.047 1 87.06 251 ASN B CA 1
ATOM 4090 C C . ASN B 1 251 ? 8.789 -3.158 -29.062 1 87.06 251 ASN B C 1
ATOM 4092 O O . ASN B 1 251 ? 9.125 -3.133 -30.25 1 87.06 251 ASN B O 1
ATOM 4096 N N . ASN B 1 252 ? 7.926 -4.023 -28.609 1 89.5 252 ASN B N 1
ATOM 4097 C CA . ASN B 1 252 ? 7.117 -4.918 -29.422 1 89.5 252 ASN B CA 1
ATOM 4098 C C . ASN B 1 252 ? 7.941 -6.09 -29.953 1 89.5 252 ASN B C 1
ATOM 4100 O O . ASN B 1 252 ? 7.504 -6.805 -30.859 1 89.5 252 ASN B O 1
ATOM 4104 N N . HIS B 1 253 ? 9.133 -6.246 -29.438 1 95.31 253 HIS B N 1
ATOM 4105 C CA . HIS B 1 253 ? 9.906 -7.434 -29.781 1 95.31 253 HIS B CA 1
ATOM 4106 C C . HIS B 1 253 ? 9.406 -8.656 -29.016 1 95.31 253 HIS B C 1
ATOM 4108 O O . HIS B 1 253 ? 9.406 -8.672 -27.781 1 95.31 253 HIS B O 1
ATOM 4114 N N . LYS B 1 254 ? 9.039 -9.633 -29.734 1 98.19 254 LYS B N 1
ATOM 4115 C CA . LYS B 1 254 ? 8.5 -10.859 -29.156 1 98.19 254 LYS B CA 1
ATOM 4116 C C . LYS B 1 254 ? 9.57 -11.945 -29.062 1 98.19 254 LYS B C 1
ATOM 4118 O O . LYS B 1 254 ? 10.227 -12.258 -30.062 1 98.19 254 LYS B O 1
ATOM 4123 N N . THR B 1 255 ? 9.812 -12.414 -27.953 1 98.62 255 THR B N 1
ATOM 4124 C CA . THR B 1 255 ? 10.664 -13.578 -27.719 1 98.62 255 THR B CA 1
ATOM 4125 C C . THR B 1 255 ? 9.82 -14.828 -27.469 1 98.62 255 THR B C 1
ATOM 4127 O O . THR B 1 255 ? 8.898 -14.797 -26.656 1 98.62 255 THR B O 1
ATOM 4130 N N . VAL B 1 256 ? 10.133 -15.922 -28.141 1 98.69 256 VAL B N 1
ATOM 4131 C CA . VAL B 1 256 ? 9.336 -17.141 -28.031 1 98.69 256 VAL B CA 1
ATOM 4132 C C . VAL B 1 256 ? 10.125 -18.203 -27.266 1 98.69 256 VAL B C 1
ATOM 4134 O O . VAL B 1 256 ? 11.344 -18.312 -27.422 1 98.69 256 VAL B O 1
ATOM 4137 N N . PHE B 1 257 ? 9.43 -18.953 -26.5 1 98.69 257 PHE B N 1
ATOM 4138 C CA . PHE B 1 257 ? 10 -20.047 -25.719 1 98.69 257 PHE B CA 1
ATOM 4139 C C . PHE B 1 257 ? 9.266 -21.359 -25.984 1 98.69 257 PHE B C 1
ATOM 4141 O O . PHE B 1 257 ? 8.039 -21.359 -26.156 1 98.69 257 PHE B O 1
ATOM 4148 N N . PRO B 1 258 ? 10 -22.469 -26.078 1 98.19 258 PRO B N 1
ATOM 4149 C CA . PRO B 1 258 ? 9.305 -23.766 -26.109 1 98.19 258 PRO B CA 1
ATOM 4150 C C . PRO B 1 258 ? 8.719 -24.141 -24.75 1 98.19 258 PRO B C 1
ATOM 4152 O O . PRO B 1 258 ? 9.156 -23.625 -23.719 1 98.19 258 PRO B O 1
ATOM 4155 N N . ILE B 1 259 ? 7.727 -24.984 -24.781 1 98.38 259 ILE B N 1
ATOM 4156 C CA . ILE B 1 259 ? 7.332 -25.656 -23.547 1 98.38 259 ILE B CA 1
ATOM 4157 C C . ILE B 1 259 ? 8.375 -26.719 -23.188 1 98.38 259 ILE B C 1
ATOM 4159 O O . ILE B 1 259 ? 8.516 -27.734 -23.875 1 98.38 259 ILE B O 1
ATOM 4163 N N . GLY B 1 260 ? 9.086 -26.438 -22.125 1 96.94 260 GLY B N 1
ATOM 4164 C CA . GLY B 1 260 ? 10.25 -27.266 -21.828 1 96.94 260 GLY B CA 1
ATOM 4165 C C . GLY B 1 260 ? 9.914 -28.469 -20.984 1 96.94 260 GLY B C 1
ATOM 4166 O O . GLY B 1 260 ? 8.844 -28.547 -20.375 1 96.94 260 GLY B O 1
ATOM 4167 N N . LYS B 1 261 ? 10.828 -29.406 -20.953 1 96.5 261 LYS B N 1
ATOM 4168 C CA . LYS B 1 261 ? 10.656 -30.672 -20.234 1 96.5 261 LYS B CA 1
ATOM 4169 C C . LYS B 1 261 ? 10.547 -30.438 -18.734 1 96.5 261 LYS B C 1
ATOM 4171 O O . LYS B 1 261 ? 9.82 -31.141 -18.031 1 96.5 261 LYS B O 1
ATOM 4176 N N . LEU B 1 262 ? 11.305 -29.5 -18.281 1 97.19 262 LEU B N 1
ATOM 4177 C CA . LEU B 1 262 ? 11.273 -29.219 -16.844 1 97.19 262 LEU B CA 1
ATOM 4178 C C . LEU B 1 262 ? 9.914 -28.672 -16.422 1 97.19 262 LEU B C 1
ATOM 4180 O O . LEU B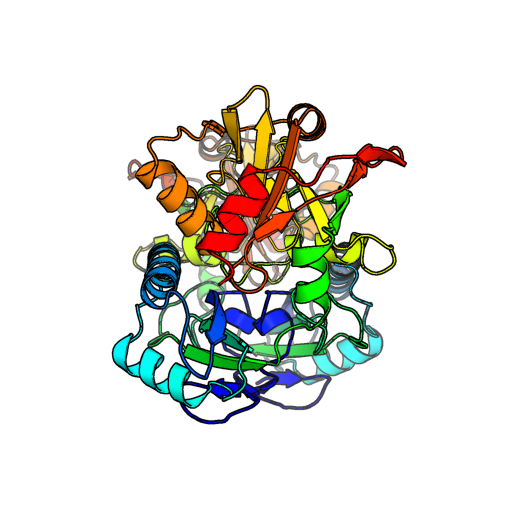 1 262 ? 9.375 -29.062 -15.391 1 97.19 262 LEU B O 1
ATOM 4184 N N . THR B 1 263 ? 9.367 -27.75 -17.203 1 97.56 263 THR B N 1
ATOM 4185 C CA . THR B 1 263 ? 8.023 -27.234 -16.938 1 97.56 263 THR B CA 1
ATOM 4186 C C . THR B 1 263 ? 7.012 -28.375 -16.875 1 97.56 263 THR B C 1
ATOM 4188 O O . THR B 1 263 ? 6.184 -28.422 -15.961 1 97.56 263 THR B O 1
ATOM 4191 N N . GLN B 1 264 ? 7.109 -29.266 -17.828 1 97.38 264 GLN B N 1
ATOM 4192 C CA . GLN B 1 264 ? 6.188 -30.391 -17.875 1 97.38 264 GLN B CA 1
ATOM 4193 C C . GLN B 1 264 ? 6.348 -31.281 -16.656 1 97.38 264 GLN B C 1
ATOM 4195 O O . GLN B 1 264 ? 5.359 -31.781 -16.109 1 97.38 264 GLN B O 1
ATOM 4200 N N . ARG B 1 265 ? 7.551 -31.5 -16.312 1 97.31 265 ARG B N 1
ATOM 4201 C CA . ARG B 1 265 ? 7.816 -32.312 -15.117 1 97.31 265 ARG B CA 1
ATOM 4202 C C . ARG B 1 265 ? 7.203 -31.656 -13.875 1 97.31 265 ARG B C 1
ATOM 4204 O O . ARG B 1 265 ? 6.59 -32.344 -13.055 1 97.31 265 ARG B O 1
ATOM 4211 N N . LEU B 1 266 ? 7.387 -30.359 -13.742 1 98.06 266 LEU B N 1
ATOM 4212 C CA . LEU B 1 266 ? 6.809 -29.625 -12.625 1 98.06 266 LEU B CA 1
ATOM 4213 C C . LEU B 1 266 ? 5.289 -29.734 -12.633 1 98.06 266 LEU B C 1
ATOM 4215 O O . LEU B 1 266 ? 4.668 -29.906 -11.586 1 98.06 266 LEU B O 1
ATOM 4219 N N . GLN B 1 267 ? 4.688 -29.562 -13.805 1 97.94 267 GLN B N 1
ATOM 4220 C CA . GLN B 1 267 ? 3.238 -29.672 -13.93 1 97.94 267 GLN B CA 1
ATOM 4221 C C . GLN B 1 267 ? 2.74 -31.031 -13.445 1 97.94 267 GLN B C 1
ATOM 4223 O O . GLN B 1 267 ? 1.724 -31.109 -12.75 1 97.94 267 GLN B O 1
ATOM 4228 N N . GLY B 1 268 ? 3.42 -32.125 -13.859 1 96.94 268 GLY B N 1
ATOM 4229 C CA . GLY B 1 268 ? 3.039 -33.469 -13.438 1 96.94 268 GLY B CA 1
ATOM 4230 C C . GLY B 1 268 ? 3.084 -33.656 -11.938 1 96.94 268 GLY B C 1
ATOM 4231 O O . GLY B 1 268 ? 2.305 -34.438 -11.383 1 96.94 268 GLY B O 1
ATOM 4232 N N . ASN B 1 269 ? 3.912 -32.906 -11.297 1 96 269 ASN B N 1
ATOM 4233 C CA . ASN B 1 269 ? 4.121 -33.062 -9.867 1 96 269 ASN B CA 1
ATOM 4234 C C . ASN B 1 269 ? 3.244 -32.094 -9.062 1 96 269 ASN B C 1
ATOM 4236 O O . ASN B 1 269 ? 2.811 -32.438 -7.953 1 96 269 ASN B O 1
ATOM 4240 N N . LEU B 1 270 ? 3.012 -30.922 -9.625 1 96.81 270 LEU B N 1
ATOM 4241 C CA . LEU B 1 270 ? 2.451 -29.859 -8.789 1 96.81 270 LEU B CA 1
ATOM 4242 C C . LEU B 1 270 ? 1.042 -29.5 -9.242 1 96.81 270 LEU B C 1
ATOM 4244 O O . LEU B 1 270 ? 0.287 -28.875 -8.5 1 96.81 270 LEU B O 1
ATOM 4248 N N . ASN B 1 271 ? 0.665 -29.797 -10.523 1 94.5 271 ASN B N 1
ATOM 4249 C CA . ASN B 1 271 ? -0.668 -29.453 -11.008 1 94.5 271 ASN B CA 1
ATOM 4250 C C . ASN B 1 271 ? -1.658 -30.594 -10.758 1 94.5 271 ASN B C 1
ATOM 4252 O O . ASN B 1 271 ? -2.865 -30.422 -10.938 1 94.5 271 ASN B O 1
ATOM 4256 N N . THR B 1 272 ? -1.232 -31.797 -10.492 1 83.94 272 THR B N 1
ATOM 4257 C CA . THR B 1 272 ? -2.096 -32.969 -10.344 1 83.94 272 THR B CA 1
ATOM 4258 C C . THR B 1 272 ? -2.438 -33.219 -8.883 1 83.94 272 THR B C 1
ATOM 4260 O O . THR B 1 272 ? -1.658 -32.875 -7.988 1 83.94 272 THR B O 1
#

InterPro domains:
  IPR001544 Aminotransferase class IV [PF01063] (24-247)
  IPR017824 Aminodeoxychorismate lyase, class IV [TIGR03461] (3-267)
  IPR017824 Aminodeoxychorismate lyase, class IV [cd01559] (16-270)
  IPR018300 Aminotransferase, class IV, conserved site [PS00770] (173-202)
  IPR036038 Aminotransferase-like, PLP-dependent enzymes [SSF56752] (1-267)
  IPR043131 Branched-chain-amino-acid aminotransferase-like, N-terminal [G3DSA:3.30.470.10] (1-111)
  IPR043132 Branched-chain-amino-acid aminotransferase-like, C-terminal [G3DSA:3.20.10.10] (112-262)
  IPR050571 Class-IV Pyridoxal-Phosphate-Dependent Aminotransferase [PTHR42743] (3-267)

pLDDT: mean 97.52, std 2.43, range [83.75, 98.94]

Secondary structure (DSSP, 8-state):
-EEETTEE-SEEETTBHHHHH--EEEEEEEEETTEETTHHHHHHHHHHHHHHHTPPPP-HHHHHHHHHHH---SSEEEEEEEEE--B--BTTB-TT----EEEEEEEEPPTHHHHHHHH-EEEEEEEEEEPB-TTTTB--BS--HHHHHHHHTTTTSS-SEEEEEETT--EEEESSSEEEEEETTEEEEE--SSSSB--HHHHHHHHHHHHTT--EEEE---HHHHHT-SEEEEEETTTEEEEEEEEE-TTSPEEE----HHHHHHHHHHT-/-EEETTEE-SEEETTBHHHHH--EEEEEEEEETTEETTHHHHHHHHHHHHHHHTPPPP-HHHHHHHHHHH---SSEEEEEEEEE--B--STT--TT----EEEEEEEEPPTHHHHHHHH-EEEEEEEEEEPB-TTTTB--BS--HHHHHHHHTTTTSS-SEEEEEETT--EEEESSSEEEEEETTEEEEE--SSSSB--HHHHHHHHHHHHTT--EEEE---HHHHHT-SEEEEEETTTEEEEEEEEE-TTSPEEE----HHHHHHHHHHT-

Solvent-accessible surface area (backbone atoms only — not comparable to full-atom values): 27382 Å² total; per-residue (Å²): 101,40,23,50,72,68,37,82,40,64,59,40,57,60,56,22,30,15,46,60,24,8,31,36,33,49,52,66,37,26,22,48,59,41,37,69,55,64,50,67,58,51,50,50,52,50,49,55,41,30,58,72,68,71,35,73,79,74,62,60,71,58,50,49,51,41,50,52,69,52,46,53,74,42,68,56,24,32,36,37,46,35,37,25,48,21,53,58,41,56,92,54,36,59,66,84,40,83,52,56,39,46,34,38,33,39,48,77,51,67,70,67,42,58,50,29,43,74,72,28,35,41,26,34,47,44,84,55,54,37,41,43,30,54,90,55,25,27,39,54,50,15,57,32,52,64,40,30,56,34,35,53,74,39,69,88,51,90,41,77,48,28,38,30,27,29,77,84,52,27,38,43,26,37,59,80,30,37,45,37,32,29,45,96,92,36,38,37,34,43,46,38,63,39,30,56,58,64,42,64,37,48,50,52,53,52,49,52,31,53,76,66,74,42,73,66,50,69,36,87,38,43,62,66,62,60,70,64,38,60,21,36,34,35,26,23,54,74,61,23,48,23,31,31,34,29,42,31,42,85,86,68,50,70,44,77,32,54,82,40,70,65,58,51,53,47,27,66,66,64,61,101,101,40,24,49,73,71,37,82,42,64,59,39,57,60,57,22,30,14,46,60,23,8,31,36,32,50,52,66,35,26,21,48,58,40,37,69,55,64,51,65,56,50,50,52,52,50,48,55,40,30,57,72,67,70,36,74,80,74,62,61,71,60,50,48,52,40,50,52,69,51,44,55,73,41,68,56,22,32,36,37,46,35,38,27,48,20,52,57,41,57,91,55,37,60,65,83,40,82,49,57,38,48,34,39,34,40,49,78,50,67,71,65,41,58,50,28,42,76,72,27,34,41,26,34,47,43,85,55,54,37,40,42,31,53,90,57,25,28,40,54,48,16,56,32,51,64,39,30,57,36,34,54,73,39,69,87,50,89,40,75,48,28,38,31,26,28,78,83,50,28,38,45,26,36,58,80,30,37,46,38,34,29,44,95,92,36,39,37,32,45,44,37,63,39,29,55,57,64,43,62,35,49,50,50,51,51,49,52,31,54,76,65,75,43,72,67,49,69,34,88,39,44,60,68,62,60,71,65,38,62,21,36,35,35,26,25,55,71,61,23,48,23,32,30,35,27,40,30,41,86,85,67,52,69,42,76,31,53,85,40,70,65,59,51,54,47,27,67,66,64,60,102

Sequence (544 aa):
MFWVNGVPQTQVSLGDRSFQYGDGCFTTIQTKNGELEYWQAHVERLEACLKTLHIPLPDWSIVSEWAHLATLKDEHAGIKIHISRGIGGRGYGTKGIECPMVTISNFAFPVHYVDWQQNGVNLGVCETRLGIQPLLAGHKHNNRLEQVLAKAEIEHSNFADAVTLNVQNHVIETTMANLFWVKDNKVYTPSLNLSGVAGVMRRKVLEFFEANNTEVEVGDFSLVELLSADEVWMCNSLLGVAPVTSITASNNHKTVFPIGKLTQRLQGNLNTMFWVNGVPQTQVSLGDRSFQYGDGCFTTIQTKNGELEYWQAHVERLEACLKTLHIPLPDWSIVSEWAHLATLKDEHAGIKIHISRGIGGRGYGTKGIECPMVTISNFAFPVHYVDWQQNGVNLGVCETRLGIQPLLAGHKHNNRLEQVLAKAEIEHSNFADAVTLNVQNHVIETTMANLFWVKDNKVYTPSLNLSGVAGVMRRKVLEFFEANNTEVEVGDFSLVELLSADEVWMCNSLLGVAPVTSITASNNHKTVFPIGKLTQRLQGNLNT

Organism: Vibrio parahaemolyticus (NCBI:txid670)